Protein AF-0000000076718608 (afdb_homodimer)

Nearest PDB structures (foldseek):
  7dg2-assembly1_A  TM=7.653E-01  e=2.234E-13  Xenopus laevis
  5wy5-assembly1_A  TM=7.476E-01  e=3.267E-11  Homo sapiens
  3o6b-assembly2_D  TM=7.353E-01  e=5.826E-02  Saccharomyces cerevisiae
  7jpq-assembly1_B  TM=7.542E-01  e=7.046E-01  Homo sapiens
  5v8f-assembly1_B  TM=7.126E-01  e=2.593E+00  Saccharomyces cerevisiae S288C

Radius of gyration: 26.34 Å; Cα contacts (8 Å, |Δi|>4): 663; chains: 2; bounding box: 63×88×75 Å

Solvent-accessible surface area (backbone atoms only — not comparable to full-atom values): 29246 Å² total; per-residue (Å²): 135,82,84,76,74,73,72,76,72,65,50,74,63,49,62,73,38,41,64,66,44,70,41,83,46,67,56,53,28,50,52,50,53,51,39,61,72,63,46,52,41,41,46,65,55,53,52,51,49,49,52,54,43,44,59,70,69,58,83,54,53,72,67,54,49,54,50,63,76,64,60,51,71,67,55,50,50,52,50,48,55,36,43,47,52,45,50,35,67,56,32,49,79,54,33,31,38,65,46,79,42,69,36,83,88,44,81,83,43,43,28,32,27,68,32,71,67,58,85,65,96,40,85,58,72,72,48,80,90,63,49,73,60,52,48,51,45,50,50,52,50,49,51,49,15,60,71,29,54,74,23,39,37,44,48,68,57,56,38,50,52,27,58,66,37,93,67,62,36,54,52,68,57,42,50,52,48,49,52,48,34,35,74,70,38,41,31,36,70,40,93,86,67,52,30,35,29,68,18,64,50,32,48,64,60,37,40,70,56,49,50,72,73,40,96,50,52,51,18,74,79,84,65,43,63,44,49,38,54,74,60,37,43,72,39,84,88,79,68,45,36,31,44,52,61,56,52,50,48,38,64,71,64,64,49,73,73,77,80,125,136,81,84,76,74,72,72,75,73,64,50,73,62,50,61,72,38,42,64,67,45,71,42,83,45,66,56,54,27,49,51,50,52,52,39,62,73,62,45,52,42,40,46,65,55,53,53,51,49,49,51,53,42,46,58,70,69,55,82,56,53,71,67,54,50,55,48,63,75,65,59,52,70,68,54,50,49,52,51,47,56,36,43,47,53,45,50,34,67,58,33,49,78,52,34,31,37,65,45,79,41,69,36,82,90,44,82,83,43,44,27,33,29,69,33,73,66,59,86,64,94,40,85,57,72,72,47,81,88,63,49,72,60,53,49,51,47,49,49,50,51,49,51,49,15,58,70,29,52,74,24,40,37,44,48,68,56,56,39,50,52,27,59,68,37,94,67,63,37,53,52,69,56,42,50,52,48,51,53,48,34,36,76,70,38,41,30,36,70,40,93,85,68,52,30,34,29,67,17,65,50,30,49,63,60,37,40,70,57,49,51,73,74,39,95,50,52,50,18,75,80,83,64,44,63,44,51,37,55,73,60,38,44,72,38,85,88,79,68,45,35,32,44,50,62,55,53,50,47,38,63,72,63,64,49,72,72,78,80,125

InterPro domains:
  IPR002219 Protein kinase C-like, phorbol ester/diacylglycerol-binding domain [PS50081] (200-254)
  IPR011513 Non-structural maintenance of chromosomes element 1 [PTHR20973] (23-253)
  IPR036388 Winged helix-like DNA-binding domain superfamily [G3DSA:1.10.10.10] (122-216)
  IPR046349 C1-like domain superfamily [SSF57889] (212-249)

Foldseek 3Di:
DDPPPVPPPQPPLCVLCVCVLQADDDLLVVLVVVQVVVQKDWLVVSLVSSLVSVVVVPSDDPVSSVVSVVDDPVNSVVSSVSSQVNSQVPVVVVQKHWDKFDDLLDPPIIMIGIAGNDDDPDLCVVVPDDDPLRVVLVVVLQQVLQPDQASKAFLVVSLVSQCVDPPHDHSVVSVVSVVVCVVVQQWDADPVRGIIHGGRSNCVHCFVVSVVPGVFAAAPQPRTTDRNNVQWDADPVVGHIHHPNSVVVCVVVVPPDPPD/DDPPPVPPPQPPLCVLCVCVLQADDDLLVVLVVVQVVVQKDWLVVSLVSSLVSVVVVPSDDPVSSVVSVVDDPVNSVVSSVSSQVNNQVPVVVVQKHWDKFDDLLDPPIIMIGIAGNDDDPDLCVVPPDDDPLRVVLVVVQQQVLQPDQASKAFLVVSLVSQCVDPPHDHSVVSVVSVVVCVVVQQWDADPVRGIIHGGRSNCVHCFVVSVVPGVFAAAPQPRTTDRNNVQWDADPVVGHIHHPNSVVVCVVVVPPDPPD

Sequence (520 aa):
MGSFYALQVSSSVMVTLKAILNNYDDIHRRLVQYTMKKGYITTEEFLEKFVVFTERCGYLDEHQVQNLHRINEKEKRDIFVNLMRVLNGQLDHIGLRIVEVFDEHQEGVAYVTLITTCPSNDIFEKMSGLSNAEVALFNVWLDMMCTSADGQILLIDALEAAVELPHKISQKRAQELIDQLIAEQWLSMAQDGEALHLSVHALAQMQADLMSRFPLKTCVHCKNCIVIIDHALHCDACDAYLHRHCAQRIIEHDIPPLAFMGSFYALQVSSSVMVTLKAILNNYDDIHRRLVQYTMKKGYITTEEFLEKFVVFTERCGYLDEHQVQNLHRINEKEKRDIFVNLMRVLNGQLDHIGLRIVEVFDEHQEGVAYVTLITTCPSNDIFEKMSGLSNAEVALFNVWLDMMCTSADGQILLIDALEAAVELPHKISQKRAQELIDQLIAEQWLSMAQDGEALHLSVHALAQMQADLMSRFPLKTCVHCKNCIVIIDHALHCDACDAYLHRHCAQRIIEHDIPPLAF

Secondary structure (DSSP, 8-state):
-----------HHHHHTHHHHHS--HHHHHHHHHHHHHSEEEHHHHHHHHHHHHHHHT-S-HHHHHHHTT--HHHHHHHHHHHHHHHHHHHGGGTEEEEEEE-SSSTT-EEEEEEE-S--SSGGGGSTT--HHHHHHHHHHHHHHHHSSSSEEEHHHHHHHHHHSSS---HHHHHHHHHHHHHTTSEEE-TTSSEEEE-HHHHHHTHHHHHHHS--EEBTTT--EES-GGGSEE-TTT--EE-HHHHHHHHHTT------/-----------HHHHHTHHHHHS--HHHHHHHHHHHHHSEEEHHHHHHHHHHHHHHHT-S-HHHHHHHTT--HHHHHHHHHHHHHHHHHHHGGGTEEEEEEE-SSSTT-EEEEEEE-S--SSGGGGSTT--HHHHHHHHHHHHHHHHSSSSEEEHHHHHHHHHHSSS---HHHHHHHHHHHHHTTSEEE-TTSSEEEE-HHHHHHTHHHHHHHS--EEBTTT--EES-GGGSEE-TTT--EE-HHHHHHHHHTT------

Organism: Ascaris lumbricoides (NCBI:txid6252)

Structure (mmCIF, N/CA/C/O backbone):
data_AF-0000000076718608-model_v1
#
loop_
_entity.id
_entity.type
_entity.pdbx_description
1 polymer 'Phorbol-ester/DAG-type domain-containing protein'
#
loop_
_atom_site.group_PDB
_atom_site.id
_atom_site.type_symbol
_atom_site.label_atom_id
_atom_site.label_alt_id
_atom_site.label_comp_id
_atom_site.label_asym_id
_atom_site.label_entity_id
_atom_site.label_seq_id
_atom_site.pdbx_PDB_ins_code
_atom_site.Cartn_x
_atom_site.Cartn_y
_atom_site.Cartn_z
_atom_site.occupancy
_atom_site.B_iso_or_equiv
_atom_site.auth_seq_id
_atom_site.auth_comp_id
_atom_site.auth_asym_id
_atom_site.auth_atom_id
_atom_site.pdbx_PDB_model_num
ATOM 1 N N . MET A 1 1 ? 25.828 -49.281 10.094 1 28.45 1 MET A N 1
ATOM 2 C CA . MET A 1 1 ? 25.953 -48.281 9.047 1 28.45 1 MET A CA 1
ATOM 3 C C . MET A 1 1 ? 25.469 -46.938 9.531 1 28.45 1 MET A C 1
ATOM 5 O O . MET A 1 1 ? 24.312 -46.812 9.961 1 28.45 1 MET A O 1
ATOM 9 N N . GLY A 1 2 ? 26.312 -46.031 10.094 1 31.5 2 GLY A N 1
ATOM 10 C CA . GLY A 1 2 ? 26.188 -44.75 10.781 1 31.5 2 GLY A CA 1
ATOM 11 C C . GLY A 1 2 ? 25.531 -43.688 9.93 1 31.5 2 GLY A C 1
ATOM 12 O O . GLY A 1 2 ? 25.844 -43.562 8.742 1 31.5 2 GLY A O 1
ATOM 13 N N . SER A 1 3 ? 24.281 -43.281 10.117 1 31.78 3 SER A N 1
ATOM 14 C CA . SER A 1 3 ? 23.5 -42.219 9.492 1 31.78 3 SER A CA 1
ATOM 15 C C . SER A 1 3 ? 24.312 -40.906 9.422 1 31.78 3 SER A C 1
ATOM 17 O O . SER A 1 3 ? 24.672 -40.344 10.453 1 31.78 3 SER A O 1
ATOM 19 N N . PHE A 1 4 ? 25.281 -40.688 8.477 1 30.16 4 PHE A N 1
ATOM 20 C CA . PHE A 1 4 ? 25.953 -39.406 8.156 1 30.16 4 PHE A CA 1
ATOM 21 C C . PHE A 1 4 ? 24.938 -38.281 8.023 1 30.16 4 PHE A C 1
ATOM 23 O O . PHE A 1 4 ? 24.219 -38.219 7.023 1 30.16 4 PHE A O 1
ATOM 30 N N . TYR A 1 5 ? 24.359 -37.781 9.039 1 32.94 5 TYR A N 1
ATOM 31 C CA . TYR A 1 5 ? 23.719 -36.469 8.953 1 32.94 5 TYR A CA 1
ATOM 32 C C . TYR A 1 5 ? 24.578 -35.5 8.188 1 32.94 5 TYR A C 1
ATOM 34 O O . TYR A 1 5 ? 25.703 -35.188 8.617 1 32.94 5 TYR A O 1
ATOM 42 N N . ALA A 1 6 ? 24.656 -35.562 6.914 1 32.12 6 ALA A N 1
ATOM 43 C CA . ALA A 1 6 ? 25.25 -34.469 6.129 1 32.12 6 ALA A CA 1
ATOM 44 C C . ALA A 1 6 ? 25.016 -33.125 6.797 1 32.12 6 ALA A C 1
ATOM 46 O O . ALA A 1 6 ? 23.875 -32.688 6.961 1 32.12 6 ALA A O 1
ATOM 47 N N . LEU A 1 7 ? 25.766 -32.688 7.695 1 35.84 7 LEU A N 1
ATOM 48 C CA . LEU A 1 7 ? 25.875 -31.328 8.195 1 35.84 7 LEU A CA 1
ATOM 49 C C . LEU A 1 7 ? 25.75 -30.312 7.051 1 35.84 7 LEU A C 1
ATOM 51 O O . LEU A 1 7 ? 26.578 -30.312 6.137 1 35.84 7 LEU A O 1
ATOM 55 N N . GLN A 1 8 ? 24.578 -30.078 6.527 1 40.5 8 GLN A N 1
ATOM 56 C CA . GLN A 1 8 ? 24.391 -28.984 5.57 1 40.5 8 GLN A CA 1
ATOM 57 C C . GLN A 1 8 ? 25.297 -27.812 5.887 1 40.5 8 GLN A C 1
ATOM 59 O O . GLN A 1 8 ? 25.141 -27.156 6.922 1 40.5 8 GLN A O 1
ATOM 64 N N . VAL A 1 9 ? 26.469 -27.891 5.656 1 44.28 9 VAL A N 1
ATOM 65 C CA . VAL A 1 9 ? 27.422 -26.781 5.707 1 44.28 9 VAL A CA 1
ATOM 66 C C . VAL A 1 9 ? 26.766 -25.5 5.199 1 44.28 9 VAL A C 1
ATOM 68 O O . VAL A 1 9 ? 26.422 -25.406 4.02 1 44.28 9 VAL A O 1
ATOM 71 N N . SER A 1 10 ? 26.047 -24.812 6.074 1 57 10 SER A N 1
ATOM 72 C CA . SER A 1 10 ? 25.547 -23.484 5.734 1 57 10 SER A CA 1
ATOM 73 C C . SER A 1 10 ? 26.625 -22.641 5.059 1 57 10 SER A C 1
ATOM 75 O O . SER A 1 10 ? 27.766 -22.594 5.523 1 57 10 SER A O 1
ATOM 77 N N . SER A 1 11 ? 26.453 -22.359 3.803 1 67.06 11 SER A N 1
ATOM 78 C CA . SER A 1 11 ? 27.359 -21.5 3.043 1 67.06 11 SER A CA 1
ATOM 79 C C . SER A 1 11 ? 27.781 -20.281 3.869 1 67.06 11 SER A C 1
ATOM 81 O O . SER A 1 11 ? 27.125 -19.938 4.855 1 67.06 11 SER A O 1
ATOM 83 N N . SER A 1 12 ? 29.016 -19.969 3.785 1 78.5 12 SER A N 1
ATOM 84 C CA . SER A 1 12 ? 29.609 -18.812 4.449 1 78.5 12 SER A CA 1
ATOM 85 C C . SER A 1 12 ? 28.656 -17.625 4.477 1 78.5 12 SER A C 1
ATOM 87 O O . SER A 1 12 ? 28.547 -16.922 5.484 1 78.5 12 SER A O 1
ATOM 89 N N . VAL A 1 13 ? 27.828 -17.625 3.512 1 83.81 13 VAL A N 1
ATOM 90 C CA . VAL A 1 13 ? 26.906 -16.5 3.422 1 83.81 13 VAL A CA 1
ATOM 91 C C . VAL A 1 13 ? 25.766 -16.688 4.414 1 83.81 13 VAL A C 1
ATOM 93 O O . VAL A 1 13 ? 25.344 -15.75 5.086 1 83.81 13 VAL A O 1
ATOM 96 N N . MET A 1 14 ? 25.375 -17.922 4.629 1 84.81 14 MET A N 1
ATOM 97 C CA . MET A 1 14 ? 24.266 -18.203 5.531 1 84.81 14 MET A CA 1
ATOM 98 C C . MET A 1 14 ? 24.656 -17.938 6.977 1 84.81 14 MET A C 1
ATOM 100 O O . MET A 1 14 ? 23.844 -17.453 7.766 1 84.81 14 MET A O 1
ATOM 104 N N . VAL A 1 15 ? 25.844 -18.234 7.211 1 84.06 15 VAL A N 1
ATOM 105 C CA . VAL A 1 15 ? 26.328 -17.969 8.562 1 84.06 15 VAL A CA 1
ATOM 106 C C . VAL A 1 15 ? 26.406 -16.469 8.812 1 84.06 15 VAL A C 1
ATOM 108 O O . VAL A 1 15 ? 26 -15.992 9.875 1 84.06 15 VAL A O 1
ATOM 111 N N . THR A 1 16 ? 26.844 -15.773 7.809 1 84.81 16 THR A N 1
ATOM 112 C CA . THR A 1 16 ? 26.969 -14.32 7.898 1 84.81 16 THR A CA 1
ATOM 113 C C . THR A 1 16 ? 25.609 -13.672 8.078 1 84.81 16 THR A C 1
ATOM 115 O O . THR A 1 16 ? 25.469 -12.695 8.82 1 84.81 16 THR A O 1
ATOM 118 N N . LEU A 1 17 ? 24.609 -14.328 7.484 1 89 17 LEU A N 1
ATOM 119 C CA . LEU A 1 17 ? 23.281 -13.719 7.457 1 89 17 LEU A CA 1
ATOM 120 C C . LEU A 1 17 ? 22.391 -14.289 8.562 1 89 17 LEU A C 1
ATOM 122 O O . LEU A 1 17 ? 21.203 -13.984 8.625 1 89 17 LEU A O 1
ATOM 126 N N . LYS A 1 18 ? 22.938 -15.047 9.398 1 87.62 18 LYS A N 1
ATOM 127 C CA . LYS A 1 18 ? 22.156 -15.789 10.383 1 87.62 18 LYS A CA 1
ATOM 128 C C . LYS A 1 18 ? 21.281 -14.859 11.211 1 87.62 18 LYS A C 1
ATOM 130 O O . LYS A 1 18 ? 20.094 -15.117 11.406 1 87.62 18 LYS A O 1
ATOM 135 N N . ALA A 1 19 ? 21.828 -13.766 11.672 1 85.06 19 ALA A N 1
ATOM 136 C CA . ALA A 1 19 ? 21.078 -12.836 12.508 1 85.06 19 ALA A CA 1
ATOM 137 C C . ALA A 1 19 ? 19.938 -12.195 11.719 1 85.06 19 ALA A C 1
ATOM 139 O O . ALA A 1 19 ? 18.812 -12.07 12.227 1 85.06 19 ALA A O 1
ATOM 140 N N . ILE A 1 20 ? 20.203 -11.844 10.508 1 87.06 20 ILE A N 1
ATOM 141 C CA . ILE A 1 20 ? 19.219 -11.172 9.656 1 87.06 20 ILE A CA 1
ATOM 142 C C . ILE A 1 20 ? 18.125 -12.156 9.258 1 87.06 20 ILE A C 1
ATOM 144 O O . ILE A 1 20 ? 16.953 -11.773 9.141 1 87.06 20 ILE A O 1
ATOM 148 N N . LEU A 1 21 ? 18.484 -13.375 9.164 1 89.31 21 LEU A N 1
ATOM 149 C CA . LEU A 1 21 ? 17.562 -14.375 8.664 1 89.31 21 LEU A CA 1
ATOM 150 C C . LEU A 1 21 ? 16.719 -14.953 9.797 1 89.31 21 LEU A C 1
ATOM 152 O O . LEU A 1 21 ? 15.719 -15.641 9.547 1 89.31 21 LEU A O 1
ATOM 156 N N . ASN A 1 22 ? 17.047 -14.562 11.047 1 88.62 22 ASN A N 1
ATOM 157 C CA . ASN A 1 22 ? 16.312 -15.156 12.156 1 88.62 22 ASN A CA 1
ATOM 158 C C . ASN A 1 22 ? 15.602 -14.094 12.992 1 88.62 22 ASN A C 1
ATOM 160 O O . ASN A 1 22 ? 14.766 -14.422 13.836 1 88.62 22 ASN A O 1
ATOM 164 N N . ASN A 1 23 ? 15.984 -12.891 12.719 1 89.62 23 ASN A N 1
ATOM 165 C CA . ASN A 1 23 ? 15.383 -11.836 13.539 1 89.62 23 ASN A CA 1
ATOM 166 C C . ASN A 1 23 ? 14.773 -10.742 12.672 1 89.62 23 ASN A C 1
ATOM 168 O O . ASN A 1 23 ? 15.391 -10.289 11.703 1 89.62 23 ASN A O 1
ATOM 172 N N . TYR A 1 24 ? 13.625 -10.391 13.078 1 90.44 24 TYR A N 1
ATOM 173 C CA . TYR A 1 24 ? 12.922 -9.336 12.367 1 90.44 24 TYR A CA 1
ATOM 174 C C . TYR A 1 24 ? 13.469 -7.965 12.734 1 90.44 24 TYR A C 1
ATOM 176 O O . TYR A 1 24 ? 13.484 -7.594 13.906 1 90.44 24 TYR A O 1
ATOM 184 N N . ASP A 1 25 ? 13.93 -7.285 11.742 1 89.25 25 ASP A N 1
ATOM 185 C CA . ASP A 1 25 ? 14.508 -5.973 12.008 1 89.25 25 ASP A CA 1
ATOM 186 C C . ASP A 1 25 ? 14.195 -4.996 10.875 1 89.25 25 ASP A C 1
ATOM 188 O O . ASP A 1 25 ? 13.219 -5.184 10.141 1 89.25 25 ASP A O 1
ATOM 192 N N . ASP A 1 26 ? 15.102 -4.004 10.719 1 87 26 ASP A N 1
ATOM 193 C CA . ASP A 1 26 ? 14.82 -2.902 9.805 1 87 26 ASP A CA 1
ATOM 194 C C . ASP A 1 26 ? 14.82 -3.381 8.352 1 87 26 ASP A C 1
ATOM 196 O O . ASP A 1 26 ? 14.023 -2.916 7.539 1 87 26 ASP A O 1
ATOM 200 N N . ILE A 1 27 ? 15.688 -4.281 8.078 1 89.5 27 ILE A N 1
ATOM 201 C CA . ILE A 1 27 ? 15.766 -4.809 6.723 1 89.5 27 ILE A CA 1
ATOM 202 C C . ILE A 1 27 ? 14.438 -5.461 6.34 1 89.5 27 ILE A C 1
ATOM 204 O O . ILE A 1 27 ? 13.914 -5.223 5.25 1 89.5 27 ILE A O 1
ATOM 208 N N . HIS A 1 28 ? 13.883 -6.195 7.258 1 92.69 28 HIS A N 1
ATOM 209 C CA . HIS A 1 28 ? 12.609 -6.875 7.039 1 92.69 28 HIS A CA 1
ATOM 210 C C . HIS A 1 28 ? 11.469 -5.875 6.879 1 92.69 28 HIS A C 1
ATOM 212 O O . HIS A 1 28 ? 10.648 -6.008 5.969 1 92.69 28 HIS A O 1
ATOM 218 N N . ARG A 1 29 ? 11.547 -4.918 7.715 1 90.25 29 ARG A N 1
ATOM 219 C CA . ARG A 1 29 ? 10.523 -3.877 7.641 1 90.25 29 ARG A CA 1
ATOM 220 C C . ARG A 1 29 ? 10.547 -3.186 6.281 1 90.25 29 ARG A C 1
ATOM 222 O O . ARG A 1 29 ? 9.492 -2.961 5.676 1 90.25 29 ARG A O 1
ATOM 229 N N . ARG A 1 30 ? 11.688 -2.877 5.812 1 88.81 30 ARG A N 1
ATOM 230 C CA . ARG A 1 30 ? 11.844 -2.201 4.527 1 88.81 30 ARG A CA 1
ATOM 231 C C . ARG A 1 30 ? 11.383 -3.096 3.381 1 88.81 30 ARG A C 1
ATOM 233 O O . ARG A 1 30 ? 10.773 -2.619 2.422 1 88.81 30 ARG A O 1
ATOM 240 N N . LEU A 1 31 ? 11.68 -4.312 3.482 1 91.56 31 LEU A N 1
ATOM 241 C CA . LEU A 1 31 ? 11.25 -5.258 2.457 1 91.56 31 LEU A CA 1
ATOM 242 C C . LEU A 1 31 ? 9.727 -5.324 2.379 1 91.56 31 LEU A C 1
ATOM 244 O O . LEU A 1 31 ? 9.156 -5.293 1.287 1 91.56 31 LEU A O 1
ATOM 248 N N . VAL A 1 32 ? 9.148 -5.367 3.506 1 92.19 32 VAL A N 1
ATOM 249 C CA . VAL A 1 32 ? 7.691 -5.422 3.564 1 92.19 32 VAL A CA 1
ATOM 250 C C . VAL A 1 32 ? 7.102 -4.137 2.988 1 92.19 32 VAL A C 1
ATOM 252 O O . VAL A 1 32 ? 6.211 -4.184 2.137 1 92.19 32 VAL A O 1
ATOM 255 N N . GLN A 1 33 ? 7.602 -3.088 3.426 1 87.31 33 GLN A N 1
ATOM 256 C CA . GLN A 1 33 ? 7.082 -1.798 2.988 1 87.31 33 GLN A CA 1
ATOM 257 C C . GLN A 1 33 ? 7.281 -1.604 1.487 1 87.31 33 GLN A C 1
ATOM 259 O O . GLN A 1 33 ? 6.406 -1.064 0.804 1 87.31 33 GLN A O 1
ATOM 264 N N . TYR A 1 34 ? 8.406 -2.023 1.018 1 88.69 34 TYR A N 1
ATOM 265 C CA . TYR A 1 34 ? 8.664 -1.947 -0.415 1 88.69 34 TYR A CA 1
ATOM 266 C C . TYR A 1 34 ? 7.664 -2.785 -1.199 1 88.69 34 TYR A C 1
ATOM 268 O O . TYR A 1 34 ? 7.105 -2.322 -2.195 1 88.69 34 TYR A O 1
ATOM 276 N N . THR A 1 35 ? 7.43 -3.975 -0.772 1 91.31 35 THR A N 1
ATOM 277 C CA . THR A 1 35 ? 6.504 -4.883 -1.441 1 91.31 35 THR A CA 1
ATOM 278 C C . THR A 1 35 ? 5.078 -4.34 -1.389 1 91.31 35 THR A C 1
ATOM 280 O O . THR A 1 35 ? 4.344 -4.418 -2.373 1 91.31 35 THR A O 1
ATOM 283 N N . MET A 1 36 ? 4.75 -3.789 -0.286 1 87.5 36 MET A N 1
ATOM 284 C CA . MET A 1 36 ? 3.428 -3.189 -0.128 1 87.5 36 MET A CA 1
ATOM 285 C C . MET A 1 36 ? 3.217 -2.066 -1.137 1 87.5 36 MET A C 1
ATOM 287 O O . MET A 1 36 ? 2.146 -1.959 -1.739 1 87.5 36 MET A O 1
ATOM 291 N N . LYS A 1 37 ? 4.172 -1.302 -1.259 1 84 37 LYS A N 1
ATOM 292 C CA . LYS A 1 37 ? 4.094 -0.156 -2.162 1 84 37 LYS A CA 1
ATOM 293 C C . LYS A 1 37 ? 3.955 -0.608 -3.613 1 84 37 LYS A C 1
ATOM 295 O O . LYS A 1 37 ? 3.168 -0.041 -4.375 1 84 37 LYS A O 1
ATOM 300 N N . LYS A 1 38 ? 4.652 -1.611 -3.998 1 86.5 38 LYS A N 1
ATOM 301 C CA . LYS A 1 38 ? 4.684 -2.082 -5.379 1 86.5 38 LYS A CA 1
ATOM 302 C C . LYS A 1 38 ? 3.49 -2.988 -5.676 1 86.5 38 LYS A C 1
ATOM 304 O O . LYS A 1 38 ? 3.068 -3.111 -6.828 1 86.5 38 LYS A O 1
ATOM 309 N N . GLY A 1 39 ? 2.92 -3.594 -4.66 1 87.44 39 GLY A N 1
ATOM 310 C CA . GLY A 1 39 ? 1.854 -4.57 -4.832 1 87.44 39 GLY A CA 1
ATOM 311 C C . GLY A 1 39 ? 2.365 -5.984 -5.012 1 87.44 39 GLY A C 1
ATOM 312 O O . GLY A 1 39 ? 1.993 -6.887 -4.254 1 87.44 39 GLY A O 1
ATOM 313 N N . TYR A 1 40 ? 3.17 -6.137 -5.996 1 93.19 40 TYR A N 1
ATOM 314 C CA . TYR A 1 40 ? 3.904 -7.379 -6.203 1 93.19 40 TYR A CA 1
ATOM 315 C C . TYR A 1 40 ? 5.184 -7.129 -6.996 1 93.19 40 TYR A C 1
ATOM 317 O O . TYR A 1 40 ? 5.238 -6.219 -7.824 1 93.19 40 TYR A O 1
ATOM 325 N N . ILE A 1 41 ? 6.176 -7.922 -6.699 1 94.06 41 ILE A N 1
ATOM 326 C CA . ILE A 1 41 ? 7.473 -7.824 -7.359 1 94.06 41 ILE A CA 1
ATOM 327 C C . ILE A 1 41 ? 8.008 -9.219 -7.664 1 94.06 41 ILE A C 1
ATOM 329 O O . ILE A 1 41 ? 7.59 -10.203 -7.035 1 94.06 41 ILE A O 1
ATOM 333 N N . THR A 1 42 ? 8.883 -9.266 -8.617 1 95.56 42 THR A N 1
ATOM 334 C CA . THR A 1 42 ? 9.477 -10.57 -8.883 1 95.56 42 THR A CA 1
ATOM 335 C C . THR A 1 42 ? 10.297 -11.047 -7.684 1 95.56 42 THR A C 1
ATOM 337 O O . THR A 1 42 ? 10.812 -10.227 -6.922 1 95.56 42 THR A O 1
ATOM 340 N N . THR A 1 43 ? 10.414 -12.312 -7.547 1 94.94 43 THR A N 1
ATOM 341 C CA . THR A 1 43 ? 11.242 -12.875 -6.484 1 94.94 43 THR A CA 1
ATOM 342 C C . THR A 1 43 ? 12.688 -12.391 -6.613 1 94.94 43 THR A C 1
ATOM 344 O O . THR A 1 43 ? 13.336 -12.102 -5.605 1 94.94 43 THR A O 1
ATOM 347 N N . GLU A 1 44 ? 13.125 -12.25 -7.801 1 94 44 GLU A N 1
ATOM 348 C CA . GLU A 1 44 ? 14.461 -11.727 -8.055 1 94 44 GLU A CA 1
ATOM 349 C C . GLU A 1 44 ? 14.609 -10.297 -7.535 1 94 44 GLU A C 1
ATOM 351 O O . GLU A 1 44 ? 15.594 -9.977 -6.867 1 94 44 GLU A O 1
ATOM 356 N N . GLU A 1 45 ? 13.633 -9.523 -7.883 1 94 45 GLU A N 1
ATOM 357 C CA . GLU A 1 45 ? 13.656 -8.141 -7.402 1 94 45 GLU A CA 1
ATOM 358 C C . GLU A 1 45 ? 13.609 -8.094 -5.875 1 94 45 GLU A C 1
ATOM 360 O O . GLU A 1 45 ? 14.305 -7.281 -5.254 1 94 45 GLU A O 1
ATOM 365 N N . PHE A 1 46 ? 12.875 -8.898 -5.281 1 95.94 46 PHE A N 1
ATOM 366 C CA . PHE A 1 46 ? 12.766 -8.984 -3.832 1 95.94 46 PHE A CA 1
ATOM 367 C C . PHE A 1 46 ? 14.125 -9.266 -3.201 1 95.94 46 PHE A C 1
ATOM 369 O O . PHE A 1 46 ? 14.531 -8.594 -2.254 1 95.94 46 PHE A O 1
ATOM 376 N N . LEU A 1 47 ? 14.859 -10.203 -3.734 1 95.06 47 LEU A N 1
ATOM 377 C CA . LEU A 1 47 ? 16.172 -10.578 -3.217 1 95.06 47 LEU A CA 1
ATOM 378 C C . LEU A 1 47 ? 17.188 -9.477 -3.477 1 95.06 47 LEU A C 1
ATOM 380 O O . LEU A 1 47 ? 18.078 -9.234 -2.648 1 95.06 47 LEU A O 1
ATOM 384 N N . GLU A 1 48 ? 17.047 -8.875 -4.613 1 93.06 48 GLU A N 1
ATOM 385 C CA . GLU A 1 48 ? 17.922 -7.742 -4.906 1 93.06 48 GLU A CA 1
ATOM 386 C C . GLU A 1 48 ? 17.734 -6.629 -3.879 1 93.06 48 GLU A C 1
ATOM 388 O O . GLU A 1 48 ? 18.719 -6.035 -3.418 1 93.06 48 GLU A O 1
ATOM 393 N N . LYS A 1 49 ? 16.469 -6.336 -3.572 1 91.81 49 LYS A N 1
ATOM 394 C CA . LYS A 1 49 ? 16.203 -5.301 -2.58 1 91.81 49 LYS A CA 1
ATOM 395 C C . LYS A 1 49 ? 16.719 -5.707 -1.204 1 91.81 49 LYS A C 1
ATOM 397 O O . LYS A 1 49 ? 17.219 -4.867 -0.448 1 91.81 49 LYS A O 1
ATOM 402 N N . PHE A 1 50 ? 16.625 -7.008 -0.891 1 93.69 50 PHE A N 1
ATOM 403 C CA . PHE A 1 50 ? 17.203 -7.508 0.353 1 93.69 50 PHE A CA 1
ATOM 404 C C . PHE A 1 50 ? 18.688 -7.188 0.435 1 93.69 50 PHE A C 1
ATOM 406 O O . PHE A 1 50 ? 19.172 -6.688 1.455 1 93.69 50 PHE A O 1
ATOM 413 N N . VAL A 1 51 ? 19.391 -7.422 -0.61 1 91.06 51 VAL A N 1
ATOM 414 C CA . VAL A 1 51 ? 20.828 -7.176 -0.658 1 91.06 51 VAL A CA 1
ATOM 415 C C . VAL A 1 51 ? 21.109 -5.684 -0.498 1 91.06 51 VAL A C 1
ATOM 417 O O . VAL A 1 51 ? 21.953 -5.285 0.305 1 91.06 51 VAL A O 1
ATOM 420 N N . VAL A 1 52 ? 20.391 -4.883 -1.213 1 87.88 52 VAL A N 1
ATOM 421 C CA . VAL A 1 52 ? 20.562 -3.438 -1.184 1 87.88 52 VAL A CA 1
ATOM 422 C C . VAL A 1 52 ? 20.297 -2.912 0.225 1 87.88 52 VAL A C 1
ATOM 424 O O . VAL A 1 52 ? 21.078 -2.113 0.754 1 87.88 52 VAL A O 1
ATOM 427 N N . PHE A 1 53 ? 19.25 -3.4 0.83 1 87.56 53 PHE A N 1
ATOM 428 C CA . PHE A 1 53 ? 18.891 -2.924 2.162 1 87.56 53 PHE A CA 1
ATOM 429 C C . PHE A 1 53 ? 19.906 -3.387 3.193 1 87.56 53 PHE A C 1
ATOM 431 O O . PHE A 1 53 ? 20.234 -2.654 4.133 1 87.56 53 PHE A O 1
ATOM 438 N N . THR A 1 54 ? 20.344 -4.59 3.049 1 88.56 54 THR A N 1
ATOM 439 C CA . THR A 1 54 ? 21.359 -5.121 3.949 1 88.56 54 THR A CA 1
ATOM 440 C C . THR A 1 54 ? 22.641 -4.301 3.855 1 88.56 54 THR A C 1
ATOM 442 O O . THR A 1 54 ? 23.281 -4 4.875 1 88.56 54 THR A O 1
ATOM 445 N N . GLU A 1 55 ? 22.984 -3.963 2.697 1 85.62 55 GLU A N 1
ATOM 446 C CA . GLU A 1 55 ? 24.172 -3.143 2.477 1 85.62 55 GLU A CA 1
ATOM 447 C C . GLU A 1 55 ? 24.016 -1.769 3.123 1 85.62 55 GLU A C 1
ATOM 449 O O . GLU A 1 55 ? 24.953 -1.269 3.752 1 85.62 55 GLU A O 1
ATOM 454 N N . ARG A 1 56 ? 22.969 -1.241 3.006 1 80.56 56 ARG A N 1
ATOM 455 C CA . ARG A 1 56 ? 22.719 0.115 3.488 1 80.56 56 ARG A CA 1
ATOM 456 C C . ARG A 1 56 ? 22.672 0.154 5.012 1 80.56 56 ARG A C 1
ATOM 458 O O . ARG A 1 56 ? 23.016 1.169 5.621 1 80.56 56 ARG A O 1
ATOM 465 N N . CYS A 1 57 ? 22.219 -0.931 5.578 1 79.75 57 CYS A N 1
ATOM 466 C CA . CYS A 1 57 ? 22.125 -0.977 7.031 1 79.75 57 CYS A CA 1
ATOM 467 C C . CYS A 1 57 ? 23.5 -1.05 7.676 1 79.75 57 CYS A C 1
ATOM 469 O O . CYS A 1 57 ? 23.656 -0.698 8.844 1 79.75 57 CYS A O 1
ATOM 471 N N . GLY A 1 58 ? 24.469 -1.519 6.992 1 78.06 58 GLY A N 1
ATOM 472 C CA . GLY A 1 58 ? 25.859 -1.464 7.453 1 78.06 58 GLY A CA 1
ATOM 473 C C . GLY A 1 58 ? 26.203 -2.584 8.414 1 78.06 58 GLY A C 1
ATOM 474 O O . GLY A 1 58 ? 27.172 -2.473 9.18 1 78.06 58 GLY A O 1
ATOM 475 N N . TYR A 1 59 ? 25.438 -3.578 8.445 1 77.81 59 TYR A N 1
ATOM 476 C CA . TYR A 1 59 ? 25.688 -4.68 9.359 1 77.81 59 TYR A CA 1
ATOM 477 C C . TYR A 1 59 ? 26.812 -5.574 8.836 1 77.81 59 TYR A C 1
ATOM 479 O O . TYR A 1 59 ? 27.391 -6.352 9.594 1 77.81 59 TYR A O 1
ATOM 487 N N . LEU A 1 60 ? 27.109 -5.469 7.535 1 85.56 60 LEU A N 1
ATOM 488 C CA . LEU A 1 60 ? 28.078 -6.359 6.902 1 85.56 60 LEU A CA 1
ATOM 489 C C . LEU A 1 60 ? 29.312 -5.59 6.473 1 85.56 60 LEU A C 1
ATOM 491 O O . LEU A 1 60 ? 29.234 -4.418 6.094 1 85.56 60 LEU A O 1
ATOM 495 N N . ASP A 1 61 ? 30.359 -6.254 6.605 1 87 61 ASP A N 1
ATOM 496 C CA . ASP A 1 61 ? 31.578 -5.641 6.094 1 87 61 ASP A CA 1
ATOM 497 C C . ASP A 1 61 ? 31.672 -5.773 4.574 1 87 61 ASP A C 1
ATOM 499 O O . ASP A 1 61 ? 30.812 -6.406 3.951 1 87 61 ASP A O 1
ATOM 503 N N . GLU A 1 62 ? 32.688 -5.188 4.039 1 86.88 62 GLU A N 1
ATOM 504 C CA . GLU A 1 62 ? 32.812 -5.102 2.59 1 86.88 62 GLU A CA 1
ATOM 505 C C . GLU A 1 62 ? 32.938 -6.484 1.961 1 86.88 62 GLU A C 1
ATOM 507 O O . GLU A 1 62 ? 32.344 -6.746 0.905 1 86.88 62 GLU A O 1
ATOM 512 N N . HIS A 1 63 ? 33.625 -7.324 2.566 1 88.62 63 HIS A N 1
ATOM 513 C CA . HIS A 1 63 ? 33.812 -8.672 2.049 1 88.62 63 HIS A CA 1
ATOM 514 C C . HIS A 1 63 ? 32.531 -9.469 2.082 1 88.62 63 HIS A C 1
ATOM 516 O O . HIS A 1 63 ? 32.188 -10.172 1.125 1 88.62 63 HIS A O 1
ATOM 522 N N . GLN A 1 64 ? 31.844 -9.25 3.107 1 87.31 64 GLN A N 1
ATOM 523 C CA . GLN A 1 64 ? 30.562 -9.93 3.262 1 87.31 64 GLN A CA 1
ATOM 524 C C . GLN A 1 64 ? 29.547 -9.445 2.23 1 87.31 64 GLN A C 1
ATOM 526 O O . GLN A 1 64 ? 28.781 -10.234 1.685 1 87.31 64 GLN A O 1
ATOM 531 N N . VAL A 1 65 ? 29.625 -8.188 1.985 1 86.5 65 VAL A N 1
ATOM 532 C CA . VAL A 1 65 ? 28.734 -7.594 0.99 1 86.5 65 VAL A CA 1
ATOM 533 C C . VAL A 1 65 ? 29.062 -8.148 -0.394 1 86.5 65 VAL A C 1
ATOM 535 O O . VAL A 1 65 ? 28.156 -8.492 -1.163 1 86.5 65 VAL A O 1
ATOM 538 N N . GLN A 1 66 ? 30.328 -8.281 -0.701 1 87.81 66 GLN A N 1
ATOM 539 C CA . GLN A 1 66 ? 30.75 -8.836 -1.982 1 87.81 66 GLN A CA 1
ATOM 540 C C . GLN A 1 66 ? 30.281 -10.281 -2.137 1 87.81 66 GLN A C 1
ATOM 542 O O . GLN A 1 66 ? 29.844 -10.688 -3.217 1 87.81 66 GLN A O 1
ATOM 547 N N . ASN A 1 67 ? 30.312 -10.992 -1.076 1 88.31 67 ASN A N 1
ATOM 548 C CA . ASN A 1 67 ? 29.859 -12.375 -1.088 1 88.31 67 ASN A CA 1
ATOM 549 C C . ASN A 1 67 ? 28.344 -12.461 -1.324 1 88.31 67 ASN A C 1
ATOM 551 O O . ASN A 1 67 ? 27.875 -13.391 -1.98 1 88.31 67 ASN A O 1
ATOM 555 N N . LEU A 1 68 ? 27.719 -11.516 -0.779 1 89 68 LEU A N 1
ATOM 556 C CA . LEU A 1 68 ? 26.266 -11.477 -0.928 1 89 68 LEU A CA 1
ATOM 557 C C . LEU A 1 68 ? 25.875 -11.234 -2.383 1 89 68 LEU A C 1
ATOM 559 O O . LEU A 1 68 ? 24.844 -11.742 -2.844 1 89 68 LEU A O 1
ATOM 563 N N . HIS A 1 69 ? 26.672 -10.594 -3.078 1 88.75 69 HIS A N 1
ATOM 564 C CA . HIS A 1 69 ? 26.406 -10.312 -4.48 1 88.75 69 HIS A CA 1
ATOM 565 C C . HIS A 1 69 ? 26.75 -11.508 -5.363 1 88.75 69 HIS A C 1
ATOM 567 O O . HIS A 1 69 ? 26.375 -11.539 -6.539 1 88.75 69 HIS A O 1
ATOM 573 N N . ARG A 1 70 ? 27.453 -12.516 -4.812 1 88.19 70 ARG A N 1
ATOM 574 C CA . ARG A 1 70 ? 27.922 -13.656 -5.594 1 88.19 70 ARG A CA 1
ATOM 575 C C . ARG A 1 70 ? 27.234 -14.945 -5.148 1 88.19 70 ARG A C 1
ATOM 577 O O . ARG A 1 70 ? 27.75 -16.047 -5.355 1 88.19 70 ARG A O 1
ATOM 584 N N . ILE A 1 71 ? 26.109 -14.758 -4.547 1 89.5 71 ILE A N 1
ATOM 585 C CA . ILE A 1 71 ? 25.438 -15.953 -4.035 1 89.5 71 ILE A CA 1
ATOM 586 C C . ILE A 1 71 ? 24.859 -16.766 -5.195 1 89.5 71 ILE A C 1
ATOM 588 O O . ILE A 1 71 ? 24.438 -16.203 -6.207 1 89.5 71 ILE A O 1
ATOM 592 N N . ASN A 1 72 ? 24.859 -18.141 -5.012 1 89.75 72 ASN A N 1
ATOM 593 C CA . ASN A 1 72 ? 24.328 -19.016 -6.051 1 89.75 72 ASN A CA 1
ATOM 594 C C . ASN A 1 72 ? 22.828 -19.25 -5.871 1 89.75 72 ASN A C 1
ATOM 596 O O . ASN A 1 72 ? 22.234 -18.766 -4.914 1 89.75 72 ASN A O 1
ATOM 600 N N . GLU A 1 73 ? 22.234 -20.031 -6.734 1 88.25 73 GLU A N 1
ATOM 601 C CA . GLU A 1 73 ? 20.781 -20.203 -6.777 1 88.25 73 GLU A CA 1
ATOM 602 C C . GLU A 1 73 ? 20.266 -20.922 -5.531 1 88.25 73 GLU A C 1
ATOM 604 O O . GLU A 1 73 ? 19.203 -20.594 -5.008 1 88.25 73 GLU A O 1
ATOM 609 N N . LYS A 1 74 ? 20.984 -21.844 -5.102 1 87.81 74 LYS A N 1
ATOM 610 C CA . LYS A 1 74 ? 20.594 -22.578 -3.902 1 87.81 74 LYS A CA 1
ATOM 611 C C . LYS A 1 74 ? 20.594 -21.672 -2.678 1 87.81 74 LYS A C 1
ATOM 613 O O . LYS A 1 74 ? 19.672 -21.703 -1.869 1 87.81 74 LYS A O 1
ATOM 618 N N . GLU A 1 75 ? 21.609 -20.891 -2.557 1 90.31 75 GLU A N 1
ATOM 619 C CA . GLU A 1 75 ? 21.703 -19.938 -1.452 1 90.31 75 GLU A CA 1
ATOM 620 C C . GLU A 1 75 ? 20.578 -18.891 -1.519 1 90.31 75 GLU A C 1
ATOM 622 O O . GLU A 1 75 ? 20.016 -18.516 -0.49 1 90.31 75 GLU A O 1
ATOM 627 N N . LYS A 1 76 ? 20.312 -18.438 -2.73 1 92.38 76 LYS A N 1
ATOM 628 C CA . LYS A 1 76 ? 19.219 -17.5 -2.926 1 92.38 76 LYS A CA 1
ATOM 629 C C . LYS A 1 76 ? 17.906 -18.062 -2.4 1 92.38 76 LYS A C 1
ATOM 631 O O . LYS A 1 76 ? 17.156 -17.375 -1.693 1 92.38 76 LYS A O 1
ATOM 636 N N . ARG A 1 77 ? 17.672 -19.297 -2.721 1 90.88 77 ARG A N 1
ATOM 637 C CA . ARG A 1 77 ? 16.438 -19.938 -2.295 1 90.88 77 ARG A CA 1
ATOM 638 C C . ARG A 1 77 ? 16.391 -20.094 -0.777 1 90.88 77 ARG A C 1
ATOM 640 O O . ARG A 1 77 ? 15.352 -19.859 -0.153 1 90.88 77 ARG A O 1
ATOM 647 N N . ASP A 1 78 ? 17.469 -20.453 -0.198 1 91.62 78 ASP A N 1
ATOM 648 C CA . ASP A 1 78 ? 17.547 -20.609 1.252 1 91.62 78 ASP A CA 1
ATOM 649 C C . ASP A 1 78 ? 17.281 -19.281 1.956 1 91.62 78 ASP A C 1
ATOM 651 O O . ASP A 1 78 ? 16.547 -19.219 2.941 1 91.62 78 ASP A O 1
ATOM 655 N N . ILE A 1 79 ? 17.922 -18.281 1.431 1 94 79 ILE A N 1
ATOM 656 C CA . ILE A 1 79 ? 17.734 -16.953 1.991 1 94 79 ILE A CA 1
ATOM 657 C C . ILE A 1 79 ? 16.266 -16.547 1.878 1 94 79 ILE A C 1
ATOM 659 O O . ILE A 1 79 ? 15.664 -16.078 2.85 1 94 79 ILE A O 1
ATOM 663 N N . PHE A 1 80 ? 15.75 -16.828 0.753 1 95.31 80 PHE A N 1
ATOM 664 C CA . PHE A 1 80 ? 14.367 -16.438 0.465 1 95.31 80 PHE A CA 1
ATOM 665 C C . PHE A 1 80 ? 13.406 -17.125 1.423 1 95.31 80 PHE A C 1
ATOM 667 O O . PHE A 1 80 ? 12.555 -16.484 2.029 1 95.31 80 PHE A O 1
ATOM 674 N N . VAL A 1 81 ? 13.547 -18.391 1.607 1 93.38 81 VAL A N 1
ATOM 675 C CA . VAL A 1 81 ? 12.648 -19.172 2.453 1 93.38 81 VAL A CA 1
ATOM 676 C C . VAL A 1 81 ? 12.742 -18.688 3.896 1 93.38 81 VAL A C 1
ATOM 678 O O . VAL A 1 81 ? 11.719 -18.531 4.57 1 93.38 81 VAL A O 1
ATOM 681 N N . ASN A 1 82 ? 13.883 -18.406 4.336 1 94.31 82 ASN A N 1
ATOM 682 C CA . ASN A 1 82 ? 14.062 -17.922 5.699 1 94.31 82 ASN A CA 1
ATOM 683 C C . ASN A 1 82 ? 13.469 -16.531 5.883 1 94.31 82 ASN A C 1
ATOM 685 O O . ASN A 1 82 ? 12.844 -16.25 6.906 1 94.31 82 ASN A O 1
ATOM 689 N N . LEU A 1 83 ? 13.68 -15.688 4.887 1 95.69 83 LEU A N 1
ATOM 690 C CA . LEU A 1 83 ? 13.094 -14.352 4.941 1 95.69 83 LEU A CA 1
ATOM 691 C C . LEU A 1 83 ? 11.57 -14.43 5.027 1 95.69 83 LEU A C 1
ATOM 693 O O . LEU A 1 83 ? 10.953 -13.742 5.844 1 95.69 83 LEU A O 1
ATOM 697 N N . MET A 1 84 ? 11.023 -15.312 4.203 1 95.56 84 MET A N 1
ATOM 698 C CA . MET A 1 84 ? 9.57 -15.469 4.188 1 95.56 84 MET A CA 1
ATOM 699 C C . MET A 1 84 ? 9.055 -15.891 5.559 1 95.56 84 MET A C 1
ATOM 701 O O . MET A 1 84 ? 8.031 -15.391 6.02 1 95.56 84 MET A O 1
ATOM 705 N N . ARG A 1 85 ? 9.75 -16.75 6.117 1 94.88 85 ARG A N 1
ATOM 706 C CA . ARG A 1 85 ? 9.367 -17.25 7.434 1 94.88 85 ARG A CA 1
ATOM 707 C C . ARG A 1 85 ? 9.375 -16.141 8.469 1 94.88 85 ARG A C 1
ATOM 709 O O . ARG A 1 85 ? 8.406 -15.953 9.203 1 94.88 85 ARG A O 1
ATOM 716 N N . VAL A 1 86 ? 10.414 -15.414 8.531 1 95.12 86 VAL A N 1
ATOM 717 C CA . VAL A 1 86 ? 10.57 -14.344 9.508 1 95.12 86 VAL A CA 1
ATOM 718 C C . VAL A 1 86 ? 9.539 -13.25 9.242 1 95.12 86 VAL A C 1
ATOM 720 O O . VAL A 1 86 ? 8.898 -12.75 10.18 1 95.12 86 VAL A O 1
ATOM 723 N N . LEU A 1 87 ? 9.375 -12.875 8.023 1 95.81 87 LEU A N 1
ATOM 724 C CA . LEU A 1 87 ? 8.422 -11.836 7.656 1 95.81 87 LEU A CA 1
ATOM 725 C C . LEU A 1 87 ? 7.004 -12.227 8.062 1 95.81 87 LEU A C 1
ATOM 727 O O . LEU A 1 87 ? 6.289 -11.43 8.68 1 95.81 87 LEU A O 1
ATOM 731 N N . ASN A 1 88 ? 6.629 -13.445 7.797 1 94.75 88 ASN A N 1
ATOM 732 C CA . ASN A 1 88 ? 5.258 -13.875 8.055 1 94.75 88 ASN A CA 1
ATOM 733 C C . ASN A 1 88 ? 5 -14.055 9.547 1 94.75 88 ASN A C 1
ATOM 735 O O . ASN A 1 88 ? 3.861 -13.945 10 1 94.75 88 ASN A O 1
ATOM 739 N N . GLY A 1 89 ? 6.043 -14.242 10.234 1 93.06 89 GLY A N 1
ATOM 740 C CA . GLY A 1 89 ? 5.891 -14.25 11.688 1 93.06 89 GLY A CA 1
ATOM 741 C C . GLY A 1 89 ? 5.383 -12.938 12.242 1 93.06 89 GLY A C 1
ATOM 742 O O . GLY A 1 89 ? 4.648 -12.922 13.234 1 93.06 89 GLY A O 1
ATOM 743 N N . GLN A 1 90 ? 5.707 -11.852 11.633 1 91.5 90 GLN A N 1
ATOM 744 C CA . GLN A 1 90 ? 5.293 -10.531 12.086 1 91.5 90 GLN A CA 1
ATOM 745 C C . GLN A 1 90 ? 4.047 -10.055 11.352 1 91.5 90 GLN A C 1
ATOM 747 O O . GLN A 1 90 ? 3.156 -9.445 11.945 1 91.5 90 GLN A O 1
ATOM 752 N N . LEU A 1 91 ? 3.938 -10.352 10.086 1 92.94 91 LEU A N 1
ATOM 753 C CA . LEU A 1 91 ? 2.85 -9.875 9.242 1 92.94 91 LEU A CA 1
ATOM 754 C C . LEU A 1 91 ? 1.516 -10.461 9.688 1 92.94 91 LEU A C 1
ATOM 756 O O . LEU A 1 91 ? 0.471 -9.82 9.547 1 92.94 91 LEU A O 1
ATOM 760 N N . ASP A 1 92 ? 1.613 -11.609 10.273 1 89.06 92 ASP A N 1
ATOM 761 C CA . ASP A 1 92 ? 0.404 -12.281 10.75 1 89.06 92 ASP A CA 1
ATOM 762 C C . ASP A 1 92 ? -0.342 -11.414 11.766 1 89.06 92 ASP A C 1
ATOM 764 O O . ASP A 1 92 ? -1.573 -11.438 11.82 1 89.06 92 ASP A O 1
ATOM 768 N N . HIS A 1 93 ? 0.359 -10.641 12.453 1 87.12 93 HIS A N 1
ATOM 769 C CA . HIS A 1 93 ? -0.237 -9.805 13.492 1 87.12 93 HIS A CA 1
ATOM 770 C C . HIS A 1 93 ? -1.14 -8.734 12.883 1 87.12 93 HIS A C 1
ATOM 772 O O . HIS A 1 93 ? -2.07 -8.258 13.539 1 87.12 93 HIS A O 1
ATOM 778 N N . ILE A 1 94 ? -0.892 -8.461 11.617 1 88.25 94 ILE A N 1
ATOM 779 C CA . ILE A 1 94 ? -1.708 -7.406 11.039 1 88.25 94 ILE A CA 1
ATOM 780 C C . ILE A 1 94 ? -2.594 -7.984 9.938 1 88.25 94 ILE A C 1
ATOM 782 O O . ILE A 1 94 ? -3.119 -7.242 9.102 1 88.25 94 ILE A O 1
ATOM 786 N N . GLY A 1 95 ? -2.625 -9.297 9.914 1 89.56 95 GLY A N 1
ATOM 787 C CA . GLY A 1 95 ? -3.561 -9.945 9.008 1 89.56 95 GLY A CA 1
ATOM 788 C C . GLY A 1 95 ? -3.064 -9.992 7.578 1 89.56 95 GLY A C 1
ATOM 789 O O . GLY A 1 95 ? -3.861 -9.969 6.637 1 89.56 95 GLY A O 1
ATOM 790 N N . LEU A 1 96 ? -1.79 -9.953 7.449 1 92.5 96 LEU A N 1
ATOM 791 C CA . LEU A 1 96 ? -1.179 -10.062 6.129 1 92.5 96 LEU A CA 1
ATOM 792 C C . LEU A 1 96 ? -0.212 -11.234 6.07 1 92.5 96 LEU A C 1
ATOM 794 O O . LEU A 1 96 ? 0.27 -11.703 7.105 1 92.5 96 LEU A O 1
ATOM 798 N N . ARG A 1 97 ? -0.039 -11.695 4.922 1 94.56 97 ARG A N 1
ATOM 799 C CA . ARG A 1 97 ? 0.962 -12.719 4.633 1 94.56 97 ARG A CA 1
ATOM 800 C C . ARG A 1 97 ? 1.709 -12.406 3.342 1 94.56 97 ARG A C 1
ATOM 802 O O . ARG A 1 97 ? 1.11 -11.945 2.369 1 94.56 97 ARG A O 1
ATOM 809 N N . ILE A 1 98 ? 2.957 -12.578 3.41 1 96.25 98 ILE A N 1
ATOM 810 C CA . ILE A 1 98 ? 3.756 -12.453 2.195 1 96.25 98 ILE A CA 1
ATOM 811 C C . ILE A 1 98 ? 3.939 -13.828 1.557 1 96.25 98 ILE A C 1
ATOM 813 O O . ILE A 1 98 ? 4.289 -14.789 2.238 1 96.25 98 ILE A O 1
ATOM 817 N N . VAL A 1 99 ? 3.688 -13.984 0.246 1 95.38 99 VAL A N 1
ATOM 818 C CA . VAL A 1 99 ? 3.699 -15.297 -0.398 1 95.38 99 VAL A CA 1
ATOM 819 C C . VAL A 1 99 ? 4.43 -15.203 -1.737 1 95.38 99 VAL A C 1
ATOM 821 O O . VAL A 1 99 ? 4.551 -14.117 -2.312 1 95.38 99 VAL A O 1
ATOM 824 N N . GLU A 1 100 ? 4.949 -16.281 -2.117 1 93.81 100 GLU A N 1
ATOM 825 C CA . GLU A 1 100 ? 5.477 -16.438 -3.473 1 93.81 100 GLU A CA 1
ATOM 826 C C . GLU A 1 100 ? 4.434 -17.047 -4.402 1 93.81 100 GLU A C 1
ATOM 828 O O . GLU A 1 100 ? 3.771 -18.031 -4.043 1 93.81 100 GLU A O 1
ATOM 833 N N . VAL A 1 101 ? 4.262 -16.422 -5.539 1 91.25 101 VAL A N 1
ATOM 834 C CA . VAL A 1 101 ? 3.279 -16.922 -6.504 1 91.25 101 VAL A CA 1
ATOM 835 C C . VAL A 1 101 ? 3.895 -16.953 -7.898 1 91.25 101 VAL A C 1
ATOM 837 O O . VAL A 1 101 ? 4.637 -16.031 -8.281 1 91.25 101 VAL A O 1
ATOM 840 N N . PHE A 1 102 ? 3.609 -17.984 -8.562 1 88.19 102 PHE A N 1
ATOM 841 C CA . PHE A 1 102 ? 4.125 -18.109 -9.922 1 88.19 102 PHE A CA 1
ATOM 842 C C . PHE A 1 102 ? 3.105 -17.625 -10.938 1 88.19 102 PHE A C 1
ATOM 844 O O . PHE A 1 102 ? 1.911 -17.906 -10.812 1 88.19 102 PHE A O 1
ATOM 851 N N . ASP A 1 103 ? 3.594 -16.859 -11.844 1 86.31 103 ASP A N 1
ATOM 852 C CA . ASP A 1 103 ? 2.75 -16.375 -12.93 1 86.31 103 ASP A CA 1
ATOM 853 C C . ASP A 1 103 ? 2.504 -17.469 -13.961 1 86.31 103 ASP A C 1
ATOM 855 O O . ASP A 1 103 ? 3.439 -17.922 -14.625 1 86.31 103 ASP A O 1
ATOM 859 N N . GLU A 1 104 ? 1.309 -17.875 -14.164 1 85.12 104 GLU A N 1
ATOM 860 C CA . GLU A 1 104 ? 1.008 -18.938 -15.109 1 85.12 104 GLU A CA 1
ATOM 861 C C . GLU A 1 104 ? 1.095 -18.438 -16.547 1 85.12 104 GLU A C 1
ATOM 863 O O . GLU A 1 104 ? 1.214 -19.234 -17.484 1 85.12 104 GLU A O 1
ATOM 868 N N . HIS A 1 105 ? 0.972 -17.078 -16.688 1 83.06 105 HIS A N 1
ATOM 869 C CA . HIS A 1 105 ? 1.04 -16.5 -18.016 1 83.06 105 HIS A CA 1
ATOM 870 C C . HIS A 1 105 ? 2.486 -16.312 -18.469 1 83.06 105 HIS A C 1
ATOM 872 O O . HIS A 1 105 ? 2.766 -16.25 -19.656 1 83.06 105 HIS A O 1
ATOM 878 N N . GLN A 1 106 ? 3.316 -16.109 -17.531 1 79.88 106 GLN A N 1
ATOM 879 C CA . GLN A 1 106 ? 4.746 -15.992 -17.797 1 79.88 106 GLN A CA 1
ATOM 880 C C . GLN A 1 106 ? 5.523 -17.141 -17.172 1 79.88 106 GLN A C 1
ATOM 882 O O . GLN A 1 106 ? 5.816 -17.125 -15.969 1 79.88 106 GLN A O 1
ATOM 887 N N . GLU A 1 107 ? 5.883 -18.031 -17.953 1 75.75 107 GLU A N 1
ATOM 888 C CA . GLU A 1 107 ? 6.512 -19.25 -17.453 1 75.75 107 GLU A CA 1
ATOM 889 C C . GLU A 1 107 ? 7.828 -18.938 -16.75 1 75.75 107 GLU A C 1
ATOM 891 O O . GLU A 1 107 ? 8.656 -18.188 -17.266 1 75.75 107 GLU A O 1
ATOM 896 N N . GLY A 1 108 ? 7.922 -19.406 -15.609 1 75.94 108 GLY A N 1
ATOM 897 C CA . GLY A 1 108 ? 9.203 -19.391 -14.922 1 75.94 108 GLY A CA 1
ATOM 898 C C . GLY A 1 108 ? 9.406 -18.172 -14.055 1 75.94 108 GLY A C 1
ATOM 899 O O . GLY A 1 108 ? 10.438 -18.031 -13.391 1 75.94 108 GLY A O 1
ATOM 900 N N . VAL A 1 109 ? 8.508 -17.297 -14.086 1 87.56 109 VAL A N 1
ATOM 901 C CA . VAL A 1 109 ? 8.719 -16.094 -13.281 1 87.56 109 VAL A CA 1
ATOM 902 C C . VAL A 1 109 ? 7.883 -16.188 -12 1 87.56 109 VAL A C 1
ATOM 904 O O . VAL A 1 109 ? 6.691 -16.484 -12.047 1 87.56 109 VAL A O 1
ATOM 907 N N . ALA A 1 110 ? 8.531 -16.016 -10.93 1 92.44 110 ALA A N 1
ATOM 908 C CA . ALA A 1 110 ? 7.871 -16.016 -9.625 1 92.44 110 ALA A CA 1
ATOM 909 C C . ALA A 1 110 ? 7.785 -14.602 -9.055 1 92.44 110 ALA A C 1
ATOM 911 O O . ALA A 1 110 ? 8.672 -13.773 -9.297 1 92.44 110 ALA A O 1
ATOM 912 N N . TYR A 1 111 ? 6.707 -14.406 -8.383 1 95.5 111 TYR A N 1
ATOM 913 C CA . TYR A 1 111 ? 6.477 -13.094 -7.785 1 95.5 111 TYR A CA 1
ATOM 914 C C . TYR A 1 111 ? 6.238 -13.219 -6.285 1 95.5 111 TYR A C 1
ATOM 916 O O . TYR A 1 111 ? 5.855 -14.281 -5.797 1 95.5 111 TYR A O 1
ATOM 924 N N . VAL A 1 112 ? 6.543 -12.133 -5.594 1 96.69 112 VAL A N 1
ATOM 925 C CA . VAL A 1 112 ? 6.23 -11.969 -4.18 1 96.69 112 VAL A CA 1
ATOM 926 C C . VAL A 1 112 ? 5.145 -10.914 -4.008 1 96.69 112 VAL A C 1
ATOM 928 O O . VAL A 1 112 ? 5.199 -9.852 -4.625 1 96.69 112 VAL A O 1
ATOM 931 N N . THR A 1 113 ? 4.133 -11.273 -3.25 1 96.19 113 THR A N 1
ATOM 932 C CA . THR A 1 113 ? 3.053 -10.328 -2.996 1 96.19 113 THR A CA 1
ATOM 933 C C . THR A 1 113 ? 2.502 -10.492 -1.583 1 96.19 113 THR A C 1
ATOM 935 O O . THR A 1 113 ? 2.752 -11.516 -0.933 1 96.19 113 THR A O 1
ATOM 938 N N . LEU A 1 114 ? 1.851 -9.477 -1.098 1 94.31 114 LEU A N 1
ATOM 939 C CA . LEU A 1 114 ? 1.164 -9.547 0.188 1 94.31 114 LEU A CA 1
ATOM 940 C C . LEU A 1 114 ? -0.322 -9.828 -0.003 1 94.31 114 LEU A C 1
ATOM 942 O O . LEU A 1 114 ? -0.968 -9.227 -0.863 1 94.31 114 LEU A O 1
ATOM 946 N N . ILE A 1 115 ? -0.827 -10.758 0.786 1 92.31 115 ILE A N 1
ATOM 947 C CA . ILE A 1 115 ? -2.252 -11.062 0.748 1 92.31 115 ILE A CA 1
ATOM 948 C C . ILE A 1 115 ? -2.854 -10.906 2.143 1 92.31 115 ILE A C 1
ATOM 950 O O . ILE A 1 115 ? -2.143 -11 3.146 1 92.31 115 ILE A O 1
ATOM 954 N N . THR A 1 116 ? -4.121 -10.617 2.188 1 90.19 116 THR A N 1
ATOM 955 C CA . THR A 1 116 ? -4.805 -10.5 3.471 1 90.19 116 THR A CA 1
ATOM 956 C C . THR A 1 116 ? -5.254 -11.875 3.971 1 90.19 116 THR A C 1
ATOM 958 O O . THR A 1 116 ? -5.703 -12.711 3.186 1 90.19 116 THR A O 1
ATOM 961 N N . THR A 1 117 ? -5.152 -12.094 5.211 1 88.25 117 THR A N 1
ATOM 962 C CA . THR A 1 117 ? -5.633 -13.32 5.844 1 88.25 117 THR A CA 1
ATOM 963 C C . THR A 1 117 ? -6.938 -13.07 6.594 1 88.25 117 THR A C 1
ATOM 965 O O . THR A 1 117 ? -7.465 -13.961 7.25 1 88.25 117 THR A O 1
ATOM 968 N N . CYS A 1 118 ? -7.379 -11.844 6.5 1 83.5 118 CYS A N 1
ATOM 969 C CA . CYS A 1 118 ? -8.656 -11.523 7.137 1 83.5 118 CYS A CA 1
ATOM 970 C C . CYS A 1 118 ? -9.797 -12.312 6.5 1 83.5 118 CYS A C 1
ATOM 972 O O . CYS A 1 118 ? -9.883 -12.414 5.277 1 83.5 118 CYS A O 1
ATOM 974 N N . PRO A 1 119 ? -10.547 -12.828 7.336 1 76.25 119 PRO A N 1
ATOM 975 C CA . PRO A 1 119 ? -11.68 -13.578 6.781 1 76.25 119 PRO A CA 1
ATOM 976 C C . PRO A 1 119 ? -12.641 -12.688 5.992 1 76.25 119 PRO A C 1
ATOM 978 O O . PRO A 1 119 ? -12.781 -11.5 6.293 1 76.25 119 PRO A O 1
ATOM 981 N N . SER A 1 120 ? -13.07 -13.102 4.906 1 73.12 120 SER A N 1
ATOM 982 C CA . SER A 1 120 ? -14.062 -12.383 4.121 1 73.12 120 SER A CA 1
ATOM 983 C C . SER A 1 120 ? -15.141 -13.32 3.592 1 73.12 120 SER A C 1
ATOM 985 O O . SER A 1 120 ? -14.859 -14.477 3.271 1 73.12 120 SER A O 1
ATOM 987 N N . ASN A 1 121 ? -16.281 -12.773 3.787 1 64.06 121 ASN A N 1
ATOM 988 C CA . ASN A 1 121 ? -17.406 -13.555 3.262 1 64.06 121 ASN A CA 1
ATOM 989 C C . ASN A 1 121 ? -17.438 -13.516 1.735 1 64.06 121 ASN A C 1
ATOM 991 O O . ASN A 1 121 ? -18.031 -14.398 1.105 1 64.06 121 ASN A O 1
ATOM 995 N N . ASP A 1 122 ? -16.938 -12.422 1.353 1 64.69 122 ASP A N 1
ATOM 996 C CA . ASP A 1 122 ? -16.953 -12.266 -0.099 1 64.69 122 ASP A CA 1
ATOM 997 C C . ASP A 1 122 ? -15.625 -11.719 -0.612 1 64.69 122 ASP A C 1
ATOM 999 O O . ASP A 1 122 ? -15.062 -10.797 -0.021 1 64.69 122 ASP A O 1
ATOM 1003 N N . ILE A 1 123 ? -15.18 -12.375 -1.661 1 62.09 123 ILE A N 1
ATOM 1004 C CA . ILE A 1 123 ? -13.906 -11.992 -2.27 1 62.09 123 ILE A CA 1
ATOM 1005 C C . ILE A 1 123 ? -13.922 -10.5 -2.588 1 62.09 123 ILE A C 1
ATOM 1007 O O . ILE A 1 123 ? -12.875 -9.852 -2.598 1 62.09 123 ILE A O 1
ATOM 1011 N N . PHE A 1 124 ? -15.102 -9.969 -2.754 1 59.66 124 PHE A N 1
ATOM 1012 C CA . PHE A 1 124 ? -15.25 -8.617 -3.279 1 59.66 124 PHE A CA 1
ATOM 1013 C C . PHE A 1 124 ? -15.172 -7.59 -2.156 1 59.66 124 PHE A C 1
ATOM 1015 O O . PHE A 1 124 ? -14.938 -6.406 -2.408 1 59.66 124 PHE A O 1
ATOM 1022 N N . GLU A 1 125 ? -15.352 -8.117 -1.021 1 60.31 125 GLU A N 1
ATOM 1023 C CA . GLU A 1 125 ? -15.25 -7.211 0.118 1 60.31 125 GLU A CA 1
ATOM 1024 C C . GLU A 1 125 ? -13.867 -6.566 0.181 1 60.31 125 GLU A C 1
ATOM 1026 O O . GLU A 1 125 ? -13.719 -5.453 0.69 1 60.31 125 GLU A O 1
ATOM 1031 N N . LYS A 1 126 ? -13.109 -7.207 -0.467 1 57.91 126 LYS A N 1
ATOM 1032 C CA . LYS A 1 126 ? -11.719 -6.75 -0.452 1 57.91 126 LYS A CA 1
ATOM 1033 C C . LYS A 1 126 ? -11.492 -5.645 -1.479 1 57.91 126 LYS A C 1
ATOM 1035 O O . LYS A 1 126 ? -10.508 -4.902 -1.394 1 57.91 126 LYS A O 1
ATOM 1040 N N . MET A 1 127 ? -12.445 -5.641 -2.385 1 60.59 127 MET A N 1
ATOM 1041 C CA . MET A 1 127 ? -12.344 -4.656 -3.455 1 60.59 127 MET A CA 1
ATOM 1042 C C . MET A 1 127 ? -13.039 -3.357 -3.07 1 60.59 127 MET A C 1
ATOM 1044 O O . MET A 1 127 ? -14.227 -3.363 -2.742 1 60.59 127 MET A O 1
ATOM 1048 N N . SER A 1 128 ? -12.312 -2.412 -2.721 1 61.03 128 SER A N 1
ATOM 1049 C CA . SER A 1 128 ? -12.844 -1.194 -2.119 1 61.03 128 SER A CA 1
ATOM 1050 C C . SER A 1 128 ? -13.727 -0.434 -3.102 1 61.03 128 SER A C 1
ATOM 1052 O O . SER A 1 128 ? -13.352 -0.237 -4.258 1 61.03 128 SER A O 1
ATOM 1054 N N . GLY A 1 129 ? -15.039 -0.203 -2.617 1 68.75 129 GLY A N 1
ATOM 1055 C CA . GLY A 1 129 ? -15.836 0.85 -3.221 1 68.75 129 GLY A CA 1
ATOM 1056 C C . GLY A 1 129 ? -16.641 0.375 -4.414 1 68.75 129 GLY A C 1
ATOM 1057 O O . GLY A 1 129 ? -17.109 1.186 -5.219 1 68.75 129 GLY A O 1
ATOM 1058 N N . LEU A 1 130 ? -16.688 -0.924 -4.656 1 80.25 130 LEU A N 1
ATOM 1059 C CA . LEU A 1 130 ? -17.453 -1.378 -5.816 1 80.25 130 LEU A CA 1
ATOM 1060 C C . LEU A 1 130 ? -18.938 -1.441 -5.5 1 80.25 130 LEU A C 1
ATOM 1062 O O . LEU A 1 130 ? -19.328 -1.855 -4.406 1 80.25 130 LEU A O 1
ATOM 1066 N N . SER A 1 131 ? -19.688 -1.002 -6.441 1 82.75 131 SER A N 1
ATOM 1067 C CA . SER A 1 131 ? -21.141 -1.165 -6.332 1 82.75 131 SER A CA 1
ATOM 1068 C C . SER A 1 131 ? -21.547 -2.617 -6.559 1 82.75 131 SER A C 1
ATOM 1070 O O . SER A 1 131 ? -20.75 -3.422 -7.051 1 82.75 131 SER A O 1
ATOM 1072 N N . ASN A 1 132 ? -22.812 -2.91 -6.219 1 84.25 132 ASN A N 1
ATOM 1073 C CA . ASN A 1 132 ? -23.328 -4.254 -6.449 1 84.25 132 ASN A CA 1
ATOM 1074 C C . ASN A 1 132 ? -23.25 -4.641 -7.922 1 84.25 132 ASN A C 1
ATOM 1076 O O . ASN A 1 132 ? -22.922 -5.777 -8.258 1 84.25 132 ASN A O 1
ATOM 1080 N N . ALA A 1 133 ? -23.547 -3.668 -8.719 1 89.12 133 ALA A N 1
ATOM 1081 C CA . ALA A 1 133 ? -23.516 -3.924 -10.156 1 89.12 133 ALA A CA 1
ATOM 1082 C C . ALA A 1 133 ? -22.094 -4.207 -10.625 1 89.12 133 ALA A C 1
ATOM 1084 O O . ALA A 1 133 ? -21.859 -5.082 -11.469 1 89.12 133 ALA A O 1
ATOM 1085 N N . GLU A 1 134 ? -21.172 -3.529 -10.047 1 90.25 134 GLU A N 1
ATOM 1086 C CA . GLU A 1 134 ? -19.781 -3.717 -10.43 1 90.25 134 GLU A CA 1
ATOM 1087 C C . GLU A 1 134 ? -19.25 -5.055 -9.922 1 90.25 134 GLU A C 1
ATOM 1089 O O . GLU A 1 134 ? -18.469 -5.715 -10.609 1 90.25 134 GLU A O 1
ATOM 1094 N N . VAL A 1 135 ? -19.719 -5.41 -8.82 1 89.06 135 VAL A N 1
ATOM 1095 C CA . VAL A 1 135 ? -19.359 -6.719 -8.281 1 89.06 135 VAL A CA 1
ATOM 1096 C C . VAL A 1 135 ? -19.922 -7.816 -9.188 1 89.06 135 VAL A C 1
ATOM 1098 O O . VAL A 1 135 ? -19.219 -8.789 -9.5 1 89.06 135 VAL A O 1
ATOM 1101 N N . ALA A 1 136 ? -21.094 -7.633 -9.555 1 90.75 136 ALA A N 1
ATOM 1102 C CA . ALA A 1 136 ? -21.719 -8.594 -10.461 1 90.75 136 ALA A CA 1
ATOM 1103 C C . ALA A 1 136 ? -20.953 -8.703 -11.773 1 90.75 136 ALA A C 1
ATOM 1105 O O . ALA A 1 136 ? -20.734 -9.805 -12.281 1 90.75 136 ALA A O 1
ATOM 1106 N N . LEU A 1 137 ? -20.609 -7.621 -12.289 1 94.62 137 LEU A N 1
ATOM 1107 C CA . LEU A 1 137 ? -19.828 -7.605 -13.523 1 94.62 137 LEU A CA 1
ATOM 1108 C C . LEU A 1 137 ? -18.5 -8.328 -13.344 1 94.62 137 LEU A C 1
ATOM 1110 O O . LEU A 1 137 ? -18.125 -9.148 -14.18 1 94.62 137 LEU A O 1
ATOM 1114 N N . PHE A 1 138 ? -17.859 -8.07 -12.312 1 93.81 138 PHE A N 1
ATOM 1115 C CA . PHE A 1 138 ? -16.578 -8.727 -12.047 1 93.81 138 PHE A CA 1
ATOM 1116 C C . PHE A 1 138 ? -16.766 -10.234 -11.922 1 93.81 138 PHE A C 1
ATOM 1118 O O . PHE A 1 138 ? -15.914 -11 -12.383 1 93.81 138 PHE A O 1
ATOM 1125 N N . ASN A 1 139 ? -17.812 -10.617 -11.336 1 91.75 139 ASN A N 1
ATOM 1126 C CA . ASN A 1 139 ? -18.109 -12.039 -11.242 1 91.75 139 ASN A CA 1
ATOM 1127 C C . ASN A 1 139 ? -18.25 -12.68 -12.617 1 91.75 139 ASN A C 1
ATOM 1129 O O . ASN A 1 139 ? -17.812 -13.812 -12.828 1 91.75 139 ASN A O 1
ATOM 1133 N N . VAL A 1 140 ? -18.859 -11.992 -13.438 1 95.19 140 VAL A N 1
ATOM 1134 C CA . VAL A 1 140 ? -19.016 -12.484 -14.805 1 95.19 140 VAL A CA 1
ATOM 1135 C C . VAL A 1 140 ? -17.641 -12.617 -15.461 1 95.19 140 VAL A C 1
ATOM 1137 O O . VAL A 1 140 ? -17.359 -13.617 -16.125 1 95.19 140 VAL A O 1
ATOM 1140 N N . TRP A 1 141 ? -16.828 -11.594 -15.266 1 96.5 141 TRP A N 1
ATOM 1141 C CA . TRP A 1 141 ? -15.484 -11.648 -15.82 1 96.5 141 TRP A CA 1
ATOM 1142 C C . TRP A 1 141 ? -14.719 -12.844 -15.273 1 96.5 141 TRP A C 1
ATOM 1144 O O . TRP A 1 141 ? -14.039 -13.555 -16.016 1 96.5 141 TRP A O 1
ATOM 1154 N N . LEU A 1 142 ? -14.844 -13.078 -14 1 94.75 142 LEU A N 1
ATOM 1155 C CA . LEU A 1 142 ? -14.172 -14.203 -13.367 1 94.75 142 LEU A CA 1
ATOM 1156 C C . LEU A 1 142 ? -14.641 -15.523 -13.977 1 94.75 142 LEU A C 1
ATOM 1158 O O . LEU A 1 142 ? -13.82 -16.406 -14.266 1 94.75 142 LEU A O 1
ATOM 1162 N N . ASP A 1 143 ? -15.875 -15.602 -14.117 1 95.31 143 ASP A N 1
ATOM 1163 C CA . ASP A 1 143 ? -16.438 -16.812 -14.719 1 95.31 143 ASP A CA 1
ATOM 1164 C C . ASP A 1 143 ? -15.875 -17.047 -16.109 1 95.31 143 ASP A C 1
ATOM 1166 O O . ASP A 1 143 ? -15.461 -18.156 -16.438 1 95.31 143 ASP A O 1
ATOM 1170 N N . MET A 1 144 ? -15.836 -16.031 -16.891 1 96.25 144 MET A N 1
ATOM 1171 C CA . MET A 1 144 ? -15.32 -16.125 -18.25 1 96.25 144 MET A CA 1
ATOM 1172 C C . MET A 1 144 ? -13.844 -16.5 -18.25 1 96.25 144 MET A C 1
ATOM 1174 O O . MET A 1 144 ? -13.414 -17.344 -19.047 1 96.25 144 MET A O 1
ATOM 1178 N N . MET A 1 145 ? -13.062 -15.938 -17.391 1 95.94 145 MET A N 1
ATOM 1179 C CA . MET A 1 145 ? -11.633 -16.234 -17.312 1 95.94 145 MET A CA 1
ATOM 1180 C C . MET A 1 145 ? -11.406 -17.672 -16.844 1 95.94 145 MET A C 1
ATOM 1182 O O . MET A 1 145 ? -10.602 -18.391 -17.438 1 95.94 145 MET A O 1
ATOM 1186 N N . CYS A 1 146 ? -12.164 -18.094 -15.859 1 94.75 146 CYS A N 1
ATOM 1187 C CA . CYS A 1 146 ? -11.922 -19.375 -15.203 1 94.75 146 CYS A CA 1
ATOM 1188 C C . CYS A 1 146 ? -12.5 -20.516 -16.016 1 94.75 146 CYS A C 1
ATOM 1190 O O . CYS A 1 146 ? -12.195 -21.688 -15.766 1 94.75 146 CYS A O 1
ATOM 1192 N N . THR A 1 147 ? -13.25 -20.188 -16.953 1 94 147 THR A N 1
ATOM 1193 C CA . THR A 1 147 ? -13.789 -21.234 -17.828 1 94 147 THR A CA 1
ATOM 1194 C C . THR A 1 147 ? -13.055 -21.25 -19.172 1 94 147 THR A C 1
ATOM 1196 O O . THR A 1 147 ? -13.289 -22.125 -20 1 94 147 THR A O 1
ATOM 1199 N N . SER A 1 148 ? -12.242 -20.312 -19.359 1 94.12 148 SER A N 1
ATOM 1200 C CA . SER A 1 148 ? -11.422 -20.281 -20.562 1 94.12 148 SER A CA 1
ATOM 1201 C C . SER A 1 148 ? -10.156 -21.125 -20.391 1 94.12 148 SER A C 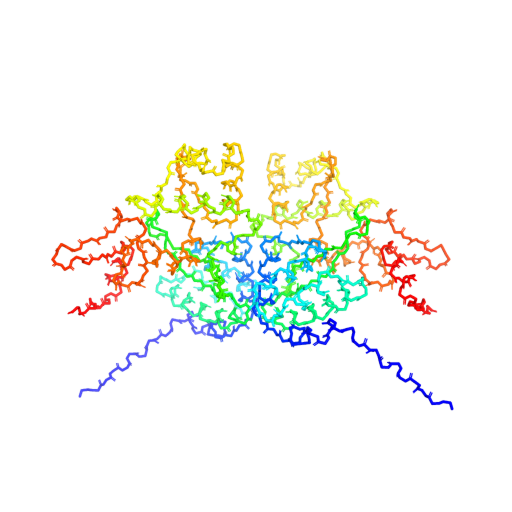1
ATOM 1203 O O . SER A 1 148 ? -9.672 -21.312 -19.266 1 94.12 148 SER A O 1
ATOM 1205 N N . ALA A 1 149 ? -9.516 -21.578 -21.516 1 93.25 149 ALA A N 1
ATOM 1206 C CA . ALA A 1 149 ? -8.336 -22.438 -21.453 1 93.25 149 ALA A CA 1
ATOM 1207 C C . ALA A 1 149 ? -7.078 -21.609 -21.188 1 93.25 149 ALA A C 1
ATOM 1209 O O . ALA A 1 149 ? -6.102 -22.125 -20.625 1 93.25 149 ALA A O 1
ATOM 1210 N N . ASP A 1 150 ? -7.117 -20.406 -21.531 1 93.25 150 ASP A N 1
ATOM 1211 C CA . ASP A 1 150 ? -5.914 -19.594 -21.375 1 93.25 150 ASP A CA 1
ATOM 1212 C C . ASP A 1 150 ? -6.047 -18.625 -20.203 1 93.25 150 ASP A C 1
ATOM 1214 O O . ASP A 1 150 ? -5.168 -17.797 -19.969 1 93.25 150 ASP A O 1
ATOM 1218 N N . GLY A 1 151 ? -7.188 -18.703 -19.469 1 93.81 151 GLY A N 1
ATOM 1219 C CA . GLY A 1 151 ? -7.387 -17.922 -18.25 1 93.81 151 GLY A CA 1
ATOM 1220 C C . GLY A 1 151 ? -7.562 -16.438 -18.516 1 93.81 151 GLY A C 1
ATOM 1221 O O . GLY A 1 151 ? -7.312 -15.617 -17.641 1 93.81 151 GLY A O 1
ATOM 1222 N N . GLN A 1 152 ? -7.957 -16.078 -19.797 1 96.25 152 GLN A N 1
ATOM 1223 C CA . GLN A 1 152 ? -8.078 -14.672 -20.172 1 96.25 152 GLN A CA 1
ATOM 1224 C C . GLN A 1 152 ? -9.445 -14.375 -20.766 1 96.25 152 GLN A C 1
ATOM 1226 O O . GLN A 1 152 ? -10.211 -15.289 -21.062 1 96.25 152 GLN A O 1
ATOM 1231 N N . ILE A 1 153 ? -9.734 -13.133 -20.812 1 97.44 153 ILE A N 1
ATOM 1232 C CA . ILE A 1 153 ? -10.906 -12.648 -21.531 1 97.44 153 ILE A CA 1
ATOM 1233 C C . ILE A 1 153 ? -10.508 -11.484 -22.438 1 97.44 153 ILE A C 1
ATOM 1235 O O . ILE A 1 153 ? -9.711 -10.633 -22.047 1 97.44 153 ILE A O 1
ATOM 1239 N N . LEU A 1 154 ? -11.023 -11.523 -23.609 1 97.31 154 LEU A N 1
ATOM 1240 C CA . LEU A 1 154 ? -10.766 -10.391 -24.484 1 97.31 154 LEU A CA 1
ATOM 1241 C C . LEU A 1 154 ? -11.398 -9.117 -23.938 1 97.31 154 LEU A C 1
ATOM 1243 O O . LEU A 1 154 ? -12.5 -9.156 -23.391 1 97.31 154 LEU A O 1
ATOM 1247 N N . LEU A 1 155 ? -10.68 -8.047 -24.156 1 97.5 155 LEU A N 1
ATOM 1248 C CA . LEU A 1 155 ? -11.172 -6.758 -23.688 1 97.5 155 LEU A CA 1
ATOM 1249 C C . LEU A 1 155 ? -12.547 -6.449 -24.266 1 97.5 155 LEU A C 1
ATOM 1251 O O . LEU A 1 155 ? -13.445 -6.004 -23.547 1 97.5 155 LEU A O 1
ATOM 1255 N N . ILE A 1 156 ? -12.773 -6.723 -25.484 1 97 156 ILE A N 1
ATOM 1256 C CA . ILE A 1 156 ? -14.031 -6.438 -26.172 1 97 156 ILE A CA 1
ATOM 1257 C C . ILE A 1 156 ? -15.156 -7.254 -25.531 1 97 156 ILE A C 1
ATOM 1259 O O . ILE A 1 156 ? -16.281 -6.758 -25.359 1 97 156 ILE A O 1
ATOM 1263 N N . ASP A 1 157 ? -14.938 -8.461 -25.203 1 97.5 157 ASP A N 1
ATOM 1264 C CA . ASP A 1 157 ? -15.922 -9.328 -24.578 1 97.5 157 ASP A CA 1
ATOM 1265 C C . ASP A 1 157 ? -16.266 -8.836 -23.172 1 97.5 157 ASP A C 1
ATOM 1267 O O . ASP A 1 157 ? -17.422 -8.914 -22.734 1 97.5 157 ASP A O 1
ATOM 1271 N N . ALA A 1 158 ? -15.195 -8.398 -22.453 1 97.81 158 ALA A N 1
ATOM 1272 C CA . ALA A 1 158 ? -15.414 -7.859 -21.125 1 97.81 158 ALA A CA 1
ATOM 1273 C C . ALA A 1 158 ? -16.344 -6.648 -21.172 1 97.81 158 ALA A C 1
ATOM 1275 O O . ALA A 1 158 ? -17.266 -6.527 -20.344 1 97.81 158 ALA A O 1
ATOM 1276 N N . LEU A 1 159 ? -16.125 -5.797 -22.125 1 97.62 159 LEU A N 1
ATOM 1277 C CA . LEU A 1 159 ? -16.953 -4.605 -22.281 1 97.62 159 LEU A CA 1
ATOM 1278 C C . LEU A 1 159 ? -18.375 -4.98 -22.703 1 97.62 159 LEU A C 1
ATOM 1280 O O . LEU A 1 159 ? -19.344 -4.383 -22.234 1 97.62 159 LEU A O 1
ATOM 1284 N N . GLU A 1 160 ? -18.453 -5.973 -23.547 1 97.12 160 GLU A N 1
ATOM 1285 C CA . GLU A 1 160 ? -19.766 -6.438 -23.984 1 97.12 160 GLU A CA 1
ATOM 1286 C C . GLU A 1 160 ? -20.547 -7.062 -22.844 1 97.12 160 GLU A C 1
ATOM 1288 O O . GLU A 1 160 ? -21.766 -6.895 -22.766 1 97.12 160 GLU A O 1
ATOM 1293 N N . ALA A 1 161 ? -19.875 -7.75 -21.984 1 96.81 161 ALA A N 1
ATOM 1294 C CA . ALA A 1 161 ? -20.516 -8.391 -20.844 1 96.81 161 ALA A CA 1
ATOM 1295 C C . ALA A 1 161 ? -21.188 -7.352 -19.938 1 96.81 161 ALA A C 1
ATOM 1297 O O . ALA A 1 161 ? -22.203 -7.637 -19.297 1 96.81 161 ALA A O 1
ATOM 1298 N N . ALA A 1 162 ? -20.609 -6.168 -19.875 1 96.38 162 ALA A N 1
ATOM 1299 C CA . ALA A 1 162 ? -21.141 -5.102 -19.031 1 96.38 162 ALA A CA 1
ATOM 1300 C C . ALA A 1 162 ? -22.531 -4.668 -19.5 1 96.38 162 ALA A C 1
ATOM 1302 O O . ALA A 1 162 ? -23.406 -4.402 -18.672 1 96.38 162 ALA A O 1
ATOM 1303 N N . VAL A 1 163 ? -22.734 -4.645 -20.812 1 94.75 163 VAL A N 1
ATOM 1304 C CA . VAL A 1 163 ? -23.984 -4.16 -21.359 1 94.75 163 VAL A CA 1
ATOM 1305 C C . VAL A 1 163 ? -25.031 -5.277 -21.328 1 94.75 163 VAL A C 1
ATOM 1307 O O . VAL A 1 163 ? -26.234 -5.02 -21.453 1 94.75 163 VAL A O 1
ATOM 1310 N N . GLU A 1 164 ? -24.656 -6.477 -21.078 1 93.62 164 GLU A N 1
ATOM 1311 C CA . GLU A 1 164 ? -25.547 -7.625 -21.094 1 93.62 164 GLU A CA 1
ATOM 1312 C C . GLU A 1 164 ? -26.078 -7.938 -19.688 1 93.62 164 GLU A C 1
ATOM 1314 O O . GLU A 1 164 ? -26.953 -8.781 -19.531 1 93.62 164 GLU A O 1
ATOM 1319 N N . LEU A 1 165 ? -25.531 -7.246 -18.703 1 92.44 165 LEU A N 1
ATOM 1320 C CA . LEU A 1 165 ? -25.984 -7.461 -17.328 1 92.44 165 LEU A CA 1
ATOM 1321 C C . LEU A 1 165 ? -27.422 -6.996 -17.141 1 92.44 165 LEU A C 1
ATOM 1323 O O . LEU A 1 165 ? -27.875 -6.086 -17.844 1 92.44 165 LEU A O 1
ATOM 1327 N N . PRO A 1 166 ? -28.125 -7.652 -16.234 1 89.19 166 PRO A N 1
ATOM 1328 C CA . PRO A 1 166 ? -29.484 -7.172 -15.93 1 89.19 166 PRO A CA 1
ATOM 1329 C C . PRO A 1 166 ? -29.516 -5.688 -15.57 1 89.19 166 PRO A C 1
ATOM 1331 O O . PRO A 1 166 ? -30.375 -4.953 -16.047 1 89.19 166 PRO A O 1
ATOM 1334 N N . HIS A 1 167 ? -28.547 -5.332 -14.719 1 90.38 167 HIS A N 1
ATOM 1335 C CA . HIS A 1 167 ? -28.312 -3.914 -14.477 1 90.38 167 HIS A CA 1
ATOM 1336 C C . HIS A 1 167 ? -27.109 -3.412 -15.258 1 90.38 167 HIS A C 1
ATOM 1338 O O . HIS A 1 167 ? -25.969 -3.537 -14.805 1 90.38 167 HIS A O 1
ATOM 1344 N N . LYS A 1 168 ? -27.5 -2.744 -16.297 1 90.38 168 LYS A N 1
ATOM 1345 C CA . LYS A 1 168 ? -26.5 -2.432 -17.312 1 90.38 168 LYS A CA 1
ATOM 1346 C C . LYS A 1 168 ? -25.469 -1.442 -16.781 1 90.38 168 LYS A C 1
ATOM 1348 O O . LYS A 1 168 ? -25.797 -0.513 -16.047 1 90.38 168 LYS A O 1
ATOM 1353 N N . ILE A 1 169 ? -24.234 -1.729 -17.141 1 93.88 169 ILE A N 1
ATOM 1354 C CA . ILE A 1 169 ? -23.125 -0.807 -16.953 1 93.88 169 ILE A CA 1
ATOM 1355 C C . ILE A 1 169 ? -22.609 -0.338 -18.312 1 93.88 169 ILE A C 1
ATOM 1357 O O . ILE A 1 169 ? -22.406 -1.146 -19.219 1 93.88 169 ILE A O 1
ATOM 1361 N N . SER A 1 170 ? -22.5 0.938 -18.484 1 95.25 170 SER A N 1
ATOM 1362 C CA . SER A 1 170 ? -22.016 1.456 -19.766 1 95.25 170 SER A CA 1
ATOM 1363 C C . SER A 1 170 ? -20.609 0.961 -20.062 1 95.25 170 SER A C 1
ATOM 1365 O O . SER A 1 170 ? -19.859 0.635 -19.141 1 95.25 170 SER A O 1
ATOM 1367 N N . GLN A 1 171 ? -20.281 0.965 -21.281 1 95.38 171 GLN A N 1
ATOM 1368 C CA . GLN A 1 171 ? -18.938 0.555 -21.688 1 95.38 171 GLN A CA 1
ATOM 1369 C C . GLN A 1 171 ? -17.891 1.518 -21.141 1 95.38 171 GLN A C 1
ATOM 1371 O O . GLN A 1 171 ? -16.781 1.103 -20.781 1 95.38 171 GLN A O 1
ATOM 1376 N N . LYS A 1 172 ? -18.234 2.699 -21.141 1 96.38 172 LYS A N 1
ATOM 1377 C CA . LYS A 1 172 ? -17.328 3.695 -20.578 1 96.38 172 LYS A CA 1
ATOM 1378 C C . LYS A 1 172 ? -17.016 3.41 -19.109 1 96.38 172 LYS A C 1
ATOM 1380 O O . LYS A 1 172 ? -15.859 3.4 -18.703 1 96.38 172 LYS A O 1
ATOM 1385 N N . ARG A 1 173 ? -18.078 3.164 -18.375 1 95.06 173 ARG A N 1
ATOM 1386 C CA . ARG A 1 173 ? -17.891 2.854 -16.953 1 95.06 173 ARG A CA 1
ATOM 1387 C C . ARG A 1 173 ? -17.156 1.525 -16.781 1 95.06 173 ARG A C 1
ATOM 1389 O O . ARG A 1 173 ? -16.344 1.376 -15.867 1 95.06 173 ARG A O 1
ATOM 1396 N N . ALA A 1 174 ? -17.484 0.618 -17.609 1 96.56 174 ALA A N 1
ATOM 1397 C CA . ALA A 1 174 ? -16.797 -0.671 -17.562 1 96.56 174 ALA A CA 1
ATOM 1398 C C . ALA A 1 174 ? -15.297 -0.505 -17.797 1 96.56 174 ALA A C 1
ATOM 1400 O O . ALA A 1 174 ? -14.484 -1.133 -17.109 1 96.56 174 ALA A O 1
ATOM 1401 N N . GLN A 1 175 ? -14.992 0.298 -18.734 1 96.81 175 GLN A N 1
ATOM 1402 C CA . GLN A 1 175 ? -13.578 0.574 -18.984 1 96.81 175 GLN A CA 1
ATOM 1403 C C . GLN A 1 175 ? -12.922 1.235 -17.781 1 96.81 175 GLN A C 1
ATOM 1405 O O . GLN A 1 175 ? -11.789 0.895 -17.422 1 96.81 175 GLN A O 1
ATOM 1410 N N . GLU A 1 176 ? -13.578 2.119 -17.188 1 94.81 176 GLU A N 1
ATOM 1411 C CA . GLU A 1 176 ? -13.07 2.766 -15.977 1 94.81 176 GLU A CA 1
ATOM 1412 C C . GLU A 1 176 ? -12.867 1.752 -14.859 1 94.81 176 GLU A C 1
ATOM 1414 O O . GLU A 1 176 ? -11.898 1.844 -14.102 1 94.81 176 GLU A O 1
ATOM 1419 N N . LEU A 1 177 ? -13.758 0.852 -14.781 1 93.81 177 LEU A N 1
ATOM 1420 C CA . LEU A 1 177 ? -13.648 -0.202 -13.773 1 93.81 177 LEU A CA 1
ATOM 1421 C C . LEU A 1 177 ? -12.438 -1.086 -14.047 1 93.81 177 LEU A C 1
ATOM 1423 O O . LEU A 1 177 ? -11.703 -1.437 -13.117 1 93.81 177 LEU A O 1
ATOM 1427 N N . ILE A 1 178 ? -12.25 -1.383 -15.273 1 96.31 178 ILE A N 1
ATOM 1428 C CA . ILE A 1 178 ? -11.094 -2.188 -15.656 1 96.31 178 ILE A CA 1
ATOM 1429 C C . ILE A 1 178 ? -9.812 -1.462 -15.266 1 96.31 178 ILE A C 1
ATOM 1431 O O . ILE A 1 178 ? -8.922 -2.051 -14.641 1 96.31 178 ILE A O 1
ATOM 1435 N N . ASP A 1 179 ? -9.758 -0.224 -15.594 1 93.25 179 ASP A N 1
ATOM 1436 C CA . ASP A 1 179 ? -8.586 0.576 -15.258 1 93.25 179 ASP A CA 1
ATOM 1437 C C . ASP A 1 179 ? -8.352 0.612 -13.75 1 93.25 179 ASP A C 1
ATOM 1439 O O . ASP A 1 179 ? -7.215 0.511 -13.289 1 93.25 179 ASP A O 1
ATOM 1443 N N . GLN A 1 180 ? -9.391 0.733 -13.039 1 89.31 180 GLN A N 1
ATOM 1444 C CA . GLN A 1 180 ? -9.32 0.749 -11.586 1 89.31 180 GLN A CA 1
ATOM 1445 C C . GLN A 1 180 ? -8.797 -0.579 -11.039 1 89.31 180 GLN A C 1
ATOM 1447 O O . GLN A 1 180 ? -7.914 -0.6 -10.188 1 89.31 180 GLN A O 1
ATOM 1452 N N . LEU A 1 181 ? -9.305 -1.607 -11.562 1 91.94 181 LEU A N 1
ATOM 1453 C CA . LEU A 1 181 ? -8.953 -2.936 -11.07 1 91.94 181 LEU A CA 1
ATOM 1454 C C . LEU A 1 181 ? -7.52 -3.291 -11.461 1 91.94 181 LEU A C 1
ATOM 1456 O O . LEU A 1 181 ? -6.852 -4.047 -10.758 1 91.94 181 LEU A O 1
ATOM 1460 N N . ILE A 1 182 ? -7.078 -2.75 -12.547 1 92.94 182 ILE A N 1
ATOM 1461 C CA . ILE A 1 182 ? -5.68 -2.912 -12.914 1 92.94 182 ILE A CA 1
ATOM 1462 C C . ILE A 1 182 ? -4.793 -2.113 -11.961 1 92.94 182 ILE A C 1
ATOM 1464 O O . ILE A 1 182 ? -3.797 -2.631 -11.453 1 92.94 182 ILE A O 1
ATOM 1468 N N . ALA A 1 183 ? -5.199 -0.918 -11.734 1 85.31 183 ALA A N 1
ATOM 1469 C CA . ALA A 1 183 ? -4.445 -0.057 -10.82 1 85.31 183 ALA A CA 1
ATOM 1470 C C . ALA A 1 183 ? -4.371 -0.667 -9.43 1 85.31 183 ALA A C 1
ATOM 1472 O O . ALA A 1 183 ? -3.344 -0.558 -8.75 1 85.31 183 ALA A O 1
ATOM 1473 N N . GLU A 1 184 ? -5.402 -1.386 -9.07 1 83.62 184 GLU A N 1
ATOM 1474 C CA . GLU A 1 184 ? -5.477 -1.992 -7.746 1 83.62 184 GLU A CA 1
ATOM 1475 C C . GLU A 1 184 ? -4.902 -3.406 -7.75 1 83.62 184 GLU A C 1
ATOM 1477 O O . GLU A 1 184 ? -4.945 -4.102 -6.734 1 83.62 184 GLU A O 1
ATOM 1482 N N . GLN A 1 185 ? -4.445 -3.875 -8.852 1 88.25 185 GLN A N 1
ATOM 1483 C CA . GLN A 1 185 ? -3.676 -5.105 -9.008 1 88.25 185 GLN A CA 1
ATOM 1484 C C . GLN A 1 185 ? -4.578 -6.332 -8.922 1 88.25 185 GLN A C 1
ATOM 1486 O O . GLN A 1 185 ? -4.168 -7.375 -8.414 1 88.25 185 GLN A O 1
ATOM 1491 N N . TRP A 1 186 ? -5.758 -6.164 -9.359 1 91.62 186 TRP A N 1
ATOM 1492 C CA . TRP A 1 186 ? -6.66 -7.309 -9.422 1 91.62 186 TRP A CA 1
ATOM 1493 C C . TRP A 1 186 ? -6.641 -7.938 -10.812 1 91.62 186 TRP A C 1
ATOM 1495 O O . TRP A 1 186 ? -6.77 -9.156 -10.945 1 91.62 186 TRP A O 1
ATOM 1505 N N . LEU A 1 187 ? -6.484 -7.039 -11.758 1 94.69 187 LEU A N 1
ATOM 1506 C CA . LEU A 1 187 ? -6.434 -7.465 -13.156 1 94.69 187 LEU A CA 1
ATOM 1507 C C . LEU A 1 187 ? -5.113 -7.062 -13.805 1 94.69 187 LEU A C 1
ATOM 1509 O O . LEU A 1 187 ? -4.406 -6.195 -13.289 1 94.69 187 LEU A O 1
ATOM 1513 N N . SER A 1 188 ? -4.832 -7.742 -14.891 1 95.12 188 SER A N 1
ATOM 1514 C CA . SER A 1 188 ? -3.676 -7.398 -15.711 1 95.12 188 SER A CA 1
ATOM 1515 C C . SER A 1 188 ? -4.02 -7.457 -17.203 1 95.12 188 SER A C 1
ATOM 1517 O O . SER A 1 188 ? -4.816 -8.297 -17.625 1 95.12 188 SER A O 1
ATOM 1519 N N . MET A 1 189 ? -3.42 -6.562 -17.906 1 95.06 189 MET A N 1
ATOM 1520 C CA . MET A 1 189 ? -3.559 -6.555 -19.359 1 95.06 189 MET A CA 1
ATOM 1521 C C . MET A 1 189 ? -2.52 -7.461 -20 1 95.06 189 MET A C 1
ATOM 1523 O O . MET A 1 189 ? -1.348 -7.441 -19.625 1 95.06 189 MET A O 1
ATOM 1527 N N . ALA A 1 190 ? -2.992 -8.227 -20.922 1 92.88 190 ALA A N 1
ATOM 1528 C CA . ALA A 1 190 ? -2.062 -9.055 -21.672 1 92.88 190 ALA A CA 1
ATOM 1529 C C . ALA A 1 190 ? -1.069 -8.195 -22.453 1 92.88 190 ALA A C 1
ATOM 1531 O O . ALA A 1 190 ? -1.308 -7.008 -22.672 1 92.88 190 ALA A O 1
ATOM 1532 N N . GLN A 1 191 ? 0.022 -8.766 -22.891 1 86.69 191 GLN A N 1
ATOM 1533 C CA . GLN A 1 191 ? 1.103 -8.039 -23.547 1 86.69 191 GLN A CA 1
ATOM 1534 C C . GLN A 1 191 ? 0.613 -7.375 -24.844 1 86.69 191 GLN A C 1
ATOM 1536 O O . GLN A 1 191 ? 1.056 -6.277 -25.172 1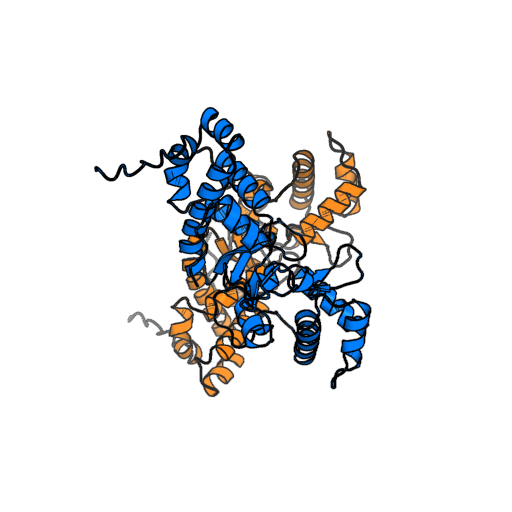 86.69 191 GLN A O 1
ATOM 1541 N N . ASP A 1 192 ? -0.315 -7.996 -25.484 1 89.06 192 ASP A N 1
ATOM 1542 C CA . ASP A 1 192 ? -0.806 -7.461 -26.75 1 89.06 192 ASP A CA 1
ATOM 1543 C C . ASP A 1 192 ? -1.858 -6.379 -26.531 1 89.06 192 ASP A C 1
ATOM 1545 O O . ASP A 1 192 ? -2.322 -5.742 -27.469 1 89.06 192 ASP A O 1
ATOM 1549 N N . GLY A 1 193 ? -2.271 -6.262 -25.266 1 91.75 193 GLY A N 1
ATOM 1550 C CA . GLY A 1 193 ? -3.217 -5.211 -24.922 1 91.75 193 GLY A CA 1
ATOM 1551 C C . GLY A 1 193 ? -4.648 -5.547 -25.297 1 91.75 193 GLY A C 1
ATOM 1552 O O . GLY A 1 193 ? -5.527 -4.684 -25.25 1 91.75 193 GLY A O 1
ATOM 1553 N N . GLU A 1 194 ? -4.914 -6.785 -25.609 1 94.56 194 GLU A N 1
ATOM 1554 C CA . GLU A 1 194 ? -6.227 -7.129 -26.156 1 94.56 194 GLU A CA 1
ATOM 1555 C C . GLU A 1 194 ? -7 -8.031 -25.188 1 94.56 194 GLU A C 1
ATOM 1557 O O . GLU A 1 194 ? -8.18 -8.32 -25.422 1 94.56 194 GLU A O 1
ATOM 1562 N N . ALA A 1 195 ? -6.359 -8.484 -24.156 1 96.75 195 ALA A N 1
ATOM 1563 C CA . ALA A 1 195 ? -7.012 -9.422 -23.234 1 96.75 195 ALA A CA 1
ATOM 1564 C C . ALA A 1 195 ? -6.699 -9.078 -21.781 1 96.75 195 ALA A C 1
ATOM 1566 O O . ALA A 1 195 ? -5.723 -8.383 -21.5 1 96.75 195 ALA A O 1
ATOM 1567 N N . LEU A 1 196 ? -7.598 -9.531 -20.938 1 97.38 196 LEU A N 1
ATOM 1568 C CA . LEU A 1 196 ? -7.473 -9.344 -19.484 1 97.38 196 LEU A CA 1
ATOM 1569 C C . LEU A 1 196 ? -7.332 -10.688 -18.781 1 97.38 196 LEU A C 1
ATOM 1571 O O . LEU A 1 196 ? -7.895 -11.688 -19.219 1 97.38 196 LEU A O 1
ATOM 1575 N N . HIS A 1 197 ? -6.602 -10.672 -17.766 1 95.94 197 HIS A N 1
ATOM 1576 C CA . HIS A 1 197 ? -6.539 -11.82 -16.859 1 95.94 197 HIS A CA 1
ATOM 1577 C C . HIS A 1 197 ? -6.312 -11.383 -15.422 1 95.94 197 HIS A C 1
ATOM 1579 O O . HIS A 1 197 ? -6.027 -10.211 -15.156 1 95.94 197 HIS A O 1
ATOM 1585 N N . LEU A 1 198 ? -6.438 -12.289 -14.539 1 94.5 198 LEU A N 1
ATOM 1586 C CA . LEU A 1 198 ? -6.172 -11.984 -13.141 1 94.5 198 LEU A CA 1
ATOM 1587 C C . LEU A 1 198 ? -4.691 -11.695 -12.922 1 94.5 198 LEU A C 1
ATOM 1589 O O . LEU A 1 198 ? -3.83 -12.367 -13.492 1 94.5 198 LEU A O 1
ATOM 1593 N N . SER A 1 199 ? -4.418 -10.672 -12.117 1 93.94 199 SER A N 1
ATOM 1594 C CA . SER A 1 199 ? -3.035 -10.391 -11.758 1 93.94 199 SER A CA 1
ATOM 1595 C C . SER A 1 199 ? -2.469 -11.477 -10.852 1 93.94 199 SER A C 1
ATOM 1597 O O . SER A 1 199 ? -3.219 -12.281 -10.297 1 93.94 199 SER A O 1
ATOM 1599 N N . VAL A 1 200 ? -1.201 -11.477 -10.703 1 92.88 200 VAL A N 1
ATOM 1600 C CA . VAL A 1 200 ? -0.528 -12.414 -9.812 1 92.88 200 VAL A CA 1
ATOM 1601 C C . VAL A 1 200 ? -1.007 -12.195 -8.375 1 92.88 200 VAL A C 1
ATOM 1603 O O . VAL A 1 200 ? -1.204 -13.164 -7.633 1 92.88 200 VAL A O 1
ATOM 1606 N N . HIS A 1 201 ? -1.171 -11 -8.023 1 93.12 201 HIS A N 1
ATOM 1607 C CA . HIS A 1 201 ? -1.689 -10.68 -6.699 1 93.12 201 HIS A CA 1
ATOM 1608 C C . HIS A 1 201 ? -3.096 -11.234 -6.508 1 93.12 201 HIS A C 1
ATOM 1610 O O . HIS A 1 201 ? -3.396 -11.836 -5.473 1 93.12 201 HIS A O 1
ATOM 1616 N N . ALA A 1 202 ? -3.922 -10.992 -7.473 1 92.25 202 ALA A N 1
ATOM 1617 C CA . ALA A 1 202 ? -5.305 -11.461 -7.398 1 92.25 202 ALA A CA 1
ATOM 1618 C C . ALA A 1 202 ? -5.363 -12.984 -7.305 1 92.25 202 ALA A C 1
ATOM 1620 O O . ALA A 1 202 ? -6.156 -13.531 -6.535 1 92.25 202 ALA A O 1
ATOM 1621 N N . LEU A 1 203 ? -4.535 -13.609 -8.078 1 92.12 203 LEU A N 1
ATOM 1622 C CA . LEU A 1 203 ? -4.469 -15.062 -8.047 1 92.12 203 LEU A CA 1
ATOM 1623 C C . LEU A 1 203 ? -4.074 -15.562 -6.66 1 92.12 203 LEU A C 1
ATOM 1625 O O . LEU A 1 203 ? -4.684 -16.5 -6.137 1 92.12 203 LEU A O 1
ATOM 1629 N N . ALA A 1 204 ? -3.113 -14.93 -6.102 1 92.31 204 ALA A N 1
ATOM 1630 C CA . ALA A 1 204 ? -2.66 -15.312 -4.77 1 92.31 204 ALA A CA 1
ATOM 1631 C C . ALA A 1 204 ? -3.746 -15.07 -3.727 1 92.31 204 ALA A C 1
ATOM 1633 O O . ALA A 1 204 ? -4.004 -15.922 -2.873 1 92.31 204 ALA A O 1
ATOM 1634 N N . GLN A 1 205 ? -4.406 -13.984 -3.816 1 91.19 205 GLN A N 1
ATOM 1635 C CA . GLN A 1 205 ? -5.406 -13.555 -2.842 1 91.19 205 GLN A CA 1
ATOM 1636 C C . GLN A 1 205 ? -6.664 -14.414 -2.932 1 91.19 205 GLN A C 1
ATOM 1638 O O . GLN A 1 205 ? -7.301 -14.695 -1.914 1 91.19 205 GLN A O 1
ATOM 1643 N N . MET A 1 206 ? -6.957 -14.859 -4.141 1 90.19 206 MET A N 1
ATOM 1644 C CA . MET A 1 206 ? -8.281 -15.445 -4.328 1 90.19 206 MET A CA 1
ATOM 1645 C C . MET A 1 206 ? -8.172 -16.953 -4.574 1 90.19 206 MET A C 1
ATOM 1647 O O . MET A 1 206 ? -9.141 -17.578 -5 1 90.19 206 MET A O 1
ATOM 1651 N N . GLN A 1 207 ? -7.113 -17.5 -4.316 1 89.25 207 GLN A N 1
ATOM 1652 C CA . GLN A 1 207 ? -6.871 -18.906 -4.617 1 89.25 207 GLN A CA 1
ATOM 1653 C C . GLN A 1 207 ? -7.988 -19.797 -4.066 1 89.25 207 GLN A C 1
ATOM 1655 O O . GLN A 1 207 ? -8.609 -20.547 -4.812 1 89.25 207 GLN A O 1
ATOM 1660 N N . ALA A 1 208 ? -8.297 -19.672 -2.84 1 87.44 208 ALA A N 1
ATOM 1661 C CA . ALA A 1 208 ? -9.305 -20.516 -2.189 1 87.44 208 ALA A CA 1
ATOM 1662 C C . ALA A 1 208 ? -10.695 -20.25 -2.754 1 87.44 208 ALA A C 1
ATOM 1664 O O . ALA A 1 208 ? -11.469 -21.172 -2.979 1 87.44 208 ALA A O 1
ATOM 1665 N N . ASP A 1 209 ? -11.008 -19.062 -3.039 1 88.44 209 ASP A N 1
ATOM 1666 C CA . ASP A 1 209 ? -12.305 -18.672 -3.58 1 88.44 209 ASP A CA 1
ATOM 1667 C C . ASP A 1 209 ? -12.492 -19.219 -4.992 1 88.44 209 ASP A C 1
ATOM 1669 O O . ASP A 1 209 ? -13.57 -19.703 -5.34 1 88.44 209 ASP A O 1
ATOM 1673 N N . LEU A 1 210 ? -11.461 -19.062 -5.723 1 91 210 LEU A N 1
ATOM 1674 C CA . LEU A 1 210 ? -11.531 -19.547 -7.098 1 91 210 LEU A CA 1
ATOM 1675 C C . LEU A 1 210 ? -11.766 -21.062 -7.121 1 91 210 LEU A C 1
ATOM 1677 O O . LEU A 1 210 ? -12.602 -21.547 -7.891 1 91 210 LEU A O 1
ATOM 1681 N N . MET A 1 211 ? -11.117 -21.75 -6.254 1 90.12 211 MET A N 1
ATOM 1682 C CA . MET A 1 211 ? -11.219 -23.203 -6.195 1 90.12 211 MET A CA 1
ATOM 1683 C C . MET A 1 211 ? -12.617 -23.625 -5.762 1 90.12 211 MET A C 1
ATOM 1685 O O . MET A 1 211 ? -13.133 -24.641 -6.223 1 90.12 211 MET A O 1
ATOM 1689 N N . SER A 1 212 ? -13.195 -22.891 -4.961 1 89.62 212 SER A N 1
ATOM 1690 C CA . SER A 1 212 ? -14.508 -23.25 -4.43 1 89.62 212 SER A CA 1
ATOM 1691 C C . SER A 1 212 ? -15.617 -22.859 -5.398 1 89.62 212 SER A C 1
ATOM 1693 O O . SER A 1 212 ? -16.656 -23.531 -5.469 1 89.62 212 SER A O 1
ATOM 1695 N N . ARG A 1 213 ? -15.398 -21.922 -6.18 1 89.75 213 ARG A N 1
ATOM 1696 C CA . ARG A 1 213 ? -16.484 -21.328 -6.957 1 89.75 213 ARG A CA 1
ATOM 1697 C C . ARG A 1 213 ? -16.453 -21.828 -8.398 1 89.75 213 ARG A C 1
ATOM 1699 O O . ARG A 1 213 ? -17.484 -21.812 -9.086 1 89.75 213 ARG A O 1
ATOM 1706 N N . PHE A 1 214 ? -15.297 -22.172 -8.828 1 91.81 214 PHE A N 1
ATOM 1707 C CA . PHE A 1 214 ? -15.164 -22.531 -10.234 1 91.81 214 PHE A CA 1
ATOM 1708 C C . PHE A 1 214 ? -14.578 -23.938 -10.383 1 91.81 214 PHE A C 1
ATOM 1710 O O . PHE A 1 214 ? -13.891 -24.422 -9.484 1 91.81 214 PHE A O 1
ATOM 1717 N N . PRO A 1 215 ? -14.938 -24.562 -11.469 1 91.19 215 PRO A N 1
ATOM 1718 C CA . PRO A 1 215 ? -14.438 -25.922 -11.695 1 91.19 215 PRO A CA 1
ATOM 1719 C C . PRO A 1 215 ? -13 -25.938 -12.203 1 91.19 215 PRO A C 1
ATOM 1721 O O . PRO A 1 215 ? -12.742 -26.422 -13.312 1 91.19 215 PRO A O 1
ATOM 1724 N N . LEU A 1 216 ? -12.125 -25.531 -11.414 1 94.19 216 LEU A N 1
ATOM 1725 C CA . LEU A 1 216 ? -10.719 -25.5 -11.781 1 94.19 216 LEU A CA 1
ATOM 1726 C C . LEU A 1 216 ? -9.992 -26.75 -11.312 1 94.19 216 LEU A C 1
ATOM 1728 O O . LEU A 1 216 ? -10.336 -27.312 -10.266 1 94.19 216 LEU A O 1
ATOM 1732 N N . LYS A 1 217 ? -9.031 -27.156 -12.062 1 94.56 217 LYS A N 1
ATOM 1733 C CA . LYS A 1 217 ? -8.188 -28.266 -11.641 1 94.56 217 LYS A CA 1
ATOM 1734 C C . LYS A 1 217 ? -7.172 -27.828 -10.594 1 94.56 217 LYS A C 1
ATOM 1736 O O . LYS A 1 217 ? -6.832 -26.641 -10.508 1 94.56 217 LYS A O 1
ATOM 1741 N N . THR A 1 218 ? -6.746 -28.766 -9.844 1 94.25 218 THR A N 1
ATOM 1742 C CA . THR A 1 218 ? -5.773 -28.5 -8.797 1 94.25 218 THR A CA 1
ATOM 1743 C C . THR A 1 218 ? -4.43 -29.141 -9.125 1 94.25 218 THR A C 1
ATOM 1745 O O . THR A 1 218 ? -4.371 -30.281 -9.562 1 94.25 218 THR A O 1
ATOM 1748 N N . CYS A 1 219 ? -3.439 -28.375 -8.984 1 93.56 219 CYS A N 1
ATOM 1749 C CA . CYS A 1 219 ? -2.098 -28.922 -9.164 1 93.56 219 CYS A CA 1
ATOM 1750 C C . CYS A 1 219 ? -1.767 -29.938 -8.078 1 93.56 219 CYS A C 1
ATOM 1752 O O . CYS A 1 219 ? -1.907 -29.641 -6.887 1 93.56 219 CYS A O 1
ATOM 1754 N N . VAL A 1 220 ? -1.248 -31.016 -8.352 1 92.44 220 VAL A N 1
ATOM 1755 C CA . VAL A 1 220 ? -1.034 -32.094 -7.402 1 92.44 220 VAL A CA 1
ATOM 1756 C C . VAL A 1 220 ? 0.169 -31.781 -6.52 1 92.44 220 VAL A C 1
ATOM 1758 O O . VAL A 1 220 ? 0.315 -32.344 -5.434 1 92.44 220 VAL A O 1
ATOM 1761 N N . HIS A 1 221 ? 0.976 -30.922 -6.996 1 89.56 221 HIS A N 1
ATOM 1762 C CA . HIS A 1 221 ? 2.188 -30.609 -6.246 1 89.56 221 HIS A CA 1
ATOM 1763 C C . HIS A 1 221 ? 1.947 -29.484 -5.25 1 89.56 221 HIS A C 1
ATOM 1765 O O . HIS A 1 221 ? 2.17 -29.656 -4.047 1 89.56 221 HIS A O 1
ATOM 1771 N N . CYS A 1 222 ? 1.479 -28.328 -5.652 1 87.88 222 CYS A N 1
ATOM 1772 C CA . CYS A 1 222 ? 1.376 -27.156 -4.781 1 87.88 222 CYS A CA 1
ATOM 1773 C C . CYS A 1 222 ? -0.013 -27.062 -4.164 1 87.88 222 CYS A C 1
ATOM 1775 O O . CYS A 1 222 ? -0.221 -26.297 -3.213 1 87.88 222 CYS A O 1
ATOM 1777 N N . LYS A 1 223 ? -0.926 -27.75 -4.762 1 90.88 223 LYS A N 1
ATOM 1778 C CA . LYS A 1 223 ? -2.301 -27.828 -4.277 1 90.88 223 LYS A CA 1
ATOM 1779 C C . LYS A 1 223 ? -3.066 -26.547 -4.594 1 90.88 223 LYS A C 1
ATOM 1781 O O . LYS A 1 223 ? -4.18 -26.344 -4.105 1 90.88 223 LYS A O 1
ATOM 1786 N N . ASN A 1 224 ? -2.529 -25.703 -5.473 1 91.12 224 ASN A N 1
ATOM 1787 C CA . ASN A 1 224 ? -3.234 -24.516 -5.934 1 91.12 224 ASN A CA 1
ATOM 1788 C C . ASN A 1 224 ? -4.047 -24.797 -7.195 1 91.12 224 ASN A C 1
ATOM 1790 O O . ASN A 1 224 ? -3.785 -25.766 -7.898 1 91.12 224 ASN A O 1
ATOM 1794 N N . CYS A 1 225 ? -4.969 -23.938 -7.426 1 93.5 225 CYS A N 1
ATOM 1795 C CA . CYS A 1 225 ? -5.781 -24.094 -8.625 1 93.5 225 CYS A CA 1
ATOM 1796 C C . CYS A 1 225 ? -4.984 -23.734 -9.875 1 93.5 225 CYS A C 1
ATOM 1798 O O . CYS A 1 225 ? -4.066 -22.922 -9.812 1 93.5 225 CYS A O 1
ATOM 1800 N N . ILE A 1 226 ? -5.344 -24.359 -10.945 1 93.75 226 ILE A N 1
ATOM 1801 C CA . ILE A 1 226 ? -4.777 -24.094 -12.258 1 93.75 226 ILE A CA 1
ATOM 1802 C C . ILE A 1 226 ? -5.758 -23.266 -13.086 1 93.75 226 ILE A C 1
ATOM 1804 O O . ILE A 1 226 ? -6.801 -23.766 -13.508 1 93.75 226 ILE A O 1
ATOM 1808 N N . VAL A 1 227 ? -5.383 -22.031 -13.352 1 92.56 227 VAL A N 1
ATOM 1809 C CA . VAL A 1 227 ? -6.277 -21.141 -14.07 1 92.56 227 VAL A CA 1
ATOM 1810 C C . VAL A 1 227 ? -6.031 -21.25 -15.57 1 92.56 227 VAL A C 1
ATOM 1812 O O . VAL A 1 227 ? -6.973 -21.188 -16.359 1 92.56 227 VAL A O 1
ATOM 1815 N N . ILE A 1 228 ? -4.785 -21.5 -15.945 1 93.19 228 ILE A N 1
ATOM 1816 C CA . ILE A 1 228 ? -4.441 -21.672 -17.359 1 93.19 228 ILE A CA 1
ATOM 1817 C C . ILE A 1 228 ? -4.18 -23.156 -17.641 1 93.19 228 ILE A C 1
ATOM 1819 O O . ILE A 1 228 ? -3.029 -23.594 -17.641 1 93.19 228 ILE A O 1
ATOM 1823 N N . ILE A 1 229 ? -5.172 -23.812 -17.984 1 92.44 229 ILE A N 1
ATOM 1824 C CA . ILE A 1 229 ? -5.09 -25.25 -18.172 1 92.44 229 ILE A CA 1
ATOM 1825 C C . ILE A 1 229 ? -4.254 -25.578 -19.406 1 92.44 229 ILE A C 1
ATOM 1827 O O . ILE A 1 229 ? -3.592 -26.609 -19.469 1 92.44 229 ILE A O 1
ATOM 1831 N N . ASP A 1 230 ? -4.211 -24.625 -20.328 1 91.75 230 ASP A N 1
ATOM 1832 C CA . ASP A 1 230 ? -3.43 -24.797 -21.547 1 91.75 230 ASP A CA 1
ATOM 1833 C C . ASP A 1 230 ? -1.938 -24.891 -21.234 1 91.75 230 ASP A C 1
ATOM 1835 O O . ASP A 1 230 ? -1.166 -25.453 -22.016 1 91.75 230 ASP A O 1
ATOM 1839 N N . HIS A 1 231 ? -1.576 -24.391 -20.141 1 89.56 231 HIS A N 1
ATOM 1840 C CA . HIS A 1 231 ? -0.163 -24.359 -19.781 1 89.56 231 HIS A CA 1
ATOM 1841 C C . HIS A 1 231 ? 0.168 -25.453 -18.766 1 89.56 231 HIS A C 1
ATOM 1843 O O . HIS A 1 231 ? 1.317 -25.578 -18.328 1 89.56 231 HIS A O 1
ATOM 1849 N N . ALA A 1 232 ? -0.784 -26.203 -18.375 1 92.19 232 ALA A N 1
ATOM 1850 C CA . ALA A 1 232 ? -0.569 -27.234 -17.375 1 92.19 232 ALA A CA 1
ATOM 1851 C C . ALA A 1 232 ? -0.199 -28.562 -18.016 1 92.19 232 ALA A C 1
ATOM 1853 O O . ALA A 1 232 ? -0.46 -28.781 -19.203 1 92.19 232 ALA A O 1
ATOM 1854 N N . LEU A 1 233 ? 0.493 -29.328 -17.25 1 92.25 233 LEU A N 1
ATOM 1855 C CA . LEU A 1 233 ? 0.741 -30.703 -17.656 1 92.25 233 LEU A CA 1
ATOM 1856 C C . LEU A 1 233 ? -0.38 -31.625 -17.172 1 92.25 233 LEU A C 1
ATOM 1858 O O . LEU A 1 233 ? -0.894 -31.438 -16.062 1 92.25 233 LEU A O 1
ATOM 1862 N N . HIS A 1 234 ? -0.752 -32.531 -18.031 1 93.88 234 HIS A N 1
ATOM 1863 C CA . HIS A 1 234 ? -1.848 -33.438 -17.719 1 93.88 234 HIS A CA 1
ATOM 1864 C C . HIS A 1 234 ? -1.434 -34.875 -17.922 1 93.88 234 HIS A C 1
ATOM 1866 O O . HIS A 1 234 ? -0.814 -35.219 -18.938 1 93.88 234 HIS A O 1
ATOM 1872 N N . CYS A 1 235 ? -1.672 -35.656 -16.922 1 91.88 235 CYS A N 1
ATOM 1873 C CA . CYS A 1 235 ? -1.462 -37.094 -17.047 1 91.88 235 CYS A CA 1
ATOM 1874 C C . CYS A 1 235 ? -2.742 -37.781 -17.484 1 91.88 235 CYS A C 1
ATOM 1876 O O . CYS A 1 235 ? -3.734 -37.781 -16.75 1 91.88 235 CYS A O 1
ATOM 1878 N N . ASP A 1 236 ? -2.68 -38.5 -18.547 1 91.12 236 ASP A N 1
ATOM 1879 C CA . ASP A 1 236 ? -3.855 -39.188 -19.094 1 91.12 236 ASP A CA 1
ATOM 1880 C C . ASP A 1 236 ? -4.211 -40.406 -18.266 1 91.12 236 ASP A C 1
ATOM 1882 O O . ASP A 1 236 ? -5.379 -40.812 -18.188 1 91.12 236 ASP A O 1
ATOM 1886 N N . ALA A 1 237 ? -3.221 -41.031 -17.656 1 91.06 237 ALA A N 1
ATOM 1887 C CA . ALA A 1 237 ? -3.41 -42.281 -16.922 1 91.06 237 ALA A CA 1
ATOM 1888 C C . ALA A 1 237 ? -4.172 -42.031 -15.617 1 91.06 237 ALA A C 1
ATOM 1890 O O . ALA A 1 237 ? -5.086 -42.781 -15.273 1 91.06 237 ALA A O 1
ATOM 1891 N N . CYS A 1 238 ? -3.881 -41.031 -14.883 1 92.06 238 CYS A N 1
ATOM 1892 C CA . CYS A 1 238 ? -4.504 -40.812 -13.586 1 92.06 238 CYS A CA 1
ATOM 1893 C C . CYS A 1 238 ? -5.289 -39.5 -13.57 1 92.06 238 CYS A C 1
ATOM 1895 O O . CYS A 1 238 ? -5.906 -39.156 -12.562 1 92.06 238 CYS A O 1
ATOM 1897 N N . ASP A 1 239 ? -5.254 -38.688 -14.609 1 92.5 239 ASP A N 1
ATOM 1898 C CA . ASP A 1 239 ? -5.992 -37.438 -14.781 1 92.5 239 ASP A CA 1
ATOM 1899 C C . ASP A 1 239 ? -5.469 -36.375 -13.836 1 92.5 239 ASP A C 1
ATOM 1901 O O . ASP A 1 239 ? -6.211 -35.469 -13.453 1 92.5 239 ASP A O 1
ATOM 1905 N N . ALA A 1 240 ? -4.207 -36.5 -13.516 1 93.06 240 ALA A N 1
ATOM 1906 C CA . ALA A 1 240 ? -3.59 -35.5 -12.656 1 93.06 240 ALA A CA 1
ATOM 1907 C C . ALA A 1 240 ? -3.119 -34.281 -13.461 1 93.06 240 ALA A C 1
ATOM 1909 O O . ALA A 1 240 ? -2.766 -34.406 -14.641 1 93.06 240 ALA A O 1
ATOM 1910 N N . TYR A 1 241 ? -3.131 -33.156 -12.812 1 94.56 241 TYR A N 1
ATOM 1911 C CA . TYR A 1 241 ? -2.646 -31.938 -13.438 1 94.56 241 TYR A CA 1
ATOM 1912 C C . TYR A 1 241 ? -1.503 -31.328 -12.633 1 94.56 241 TYR A C 1
ATOM 1914 O O . TYR A 1 241 ? -1.464 -31.453 -11.406 1 94.56 241 TYR A O 1
ATOM 1922 N N . LEU A 1 242 ? -0.561 -30.703 -13.367 1 92 242 LEU A N 1
ATOM 1923 C CA . LEU A 1 242 ? 0.616 -30.094 -12.758 1 92 242 LEU A CA 1
ATOM 1924 C C . LEU A 1 242 ? 0.969 -28.781 -13.445 1 92 242 LEU A C 1
ATOM 1926 O O . LEU A 1 242 ? 0.989 -28.703 -14.672 1 92 242 LEU A O 1
ATOM 1930 N N . HIS A 1 243 ? 1.163 -27.766 -12.586 1 90.81 243 HIS A N 1
ATOM 1931 C CA . HIS A 1 243 ? 1.735 -26.578 -13.195 1 90.81 243 HIS A CA 1
ATOM 1932 C C . HIS A 1 243 ? 3.086 -26.875 -13.836 1 90.81 243 HIS A C 1
ATOM 1934 O O . HIS A 1 243 ? 3.846 -27.703 -13.328 1 90.81 243 HIS A O 1
ATOM 1940 N N . ARG A 1 244 ? 3.395 -26.219 -14.828 1 86.69 244 ARG A N 1
ATOM 1941 C CA . ARG A 1 244 ? 4.691 -26.422 -15.469 1 86.69 244 ARG A CA 1
ATOM 1942 C C . ARG A 1 244 ? 5.832 -26.047 -14.523 1 86.69 244 ARG A C 1
ATOM 1944 O O . ARG A 1 244 ? 6.824 -26.781 -14.43 1 86.69 244 ARG A O 1
ATOM 1951 N N . HIS A 1 245 ? 5.664 -24.984 -13.867 1 83.88 245 HIS A N 1
ATOM 1952 C CA . HIS A 1 245 ? 6.719 -24.562 -12.945 1 83.88 245 HIS A CA 1
ATOM 1953 C C . HIS A 1 245 ? 6.852 -25.547 -11.781 1 83.88 245 HIS A C 1
ATOM 1955 O O . HIS A 1 245 ? 7.949 -25.734 -11.258 1 83.88 245 HIS A O 1
ATOM 1961 N N . CYS A 1 246 ? 5.777 -26.094 -11.328 1 87.44 246 CYS A N 1
ATOM 1962 C CA . CYS A 1 246 ? 5.832 -27.094 -10.281 1 87.44 246 CYS A CA 1
ATOM 1963 C C . CYS A 1 246 ? 6.551 -28.344 -10.766 1 87.44 246 CYS A C 1
ATOM 1965 O O . CYS A 1 246 ? 7.32 -28.953 -10.016 1 87.44 246 CYS A O 1
ATOM 1967 N N . ALA A 1 247 ? 6.301 -28.719 -11.984 1 86.81 247 ALA A N 1
ATOM 1968 C CA . ALA A 1 247 ? 7 -29.859 -12.578 1 86.81 247 ALA A CA 1
ATOM 1969 C C . ALA A 1 247 ? 8.508 -29.625 -12.602 1 86.81 247 ALA A C 1
ATOM 1971 O O . ALA A 1 247 ? 9.289 -30.516 -12.273 1 86.81 247 ALA A O 1
ATOM 1972 N N . GLN A 1 248 ? 8.852 -28.422 -12.977 1 82.75 248 GLN A N 1
ATOM 1973 C CA . GLN A 1 248 ? 10.266 -28.062 -13.039 1 82.75 248 GLN A CA 1
ATOM 1974 C C . GLN A 1 248 ? 10.914 -28.156 -11.664 1 82.75 248 GLN A C 1
ATOM 1976 O O . GLN A 1 248 ? 12.039 -28.625 -11.531 1 82.75 248 GLN A O 1
ATOM 1981 N N . ARG A 1 249 ? 10.203 -27.75 -10.695 1 78.44 249 ARG A N 1
ATOM 1982 C CA . ARG A 1 249 ? 10.711 -27.781 -9.328 1 78.44 249 ARG A CA 1
ATOM 1983 C C . ARG A 1 249 ? 10.922 -29.219 -8.859 1 78.44 249 ARG A C 1
ATOM 1985 O O . ARG A 1 249 ? 11.898 -29.516 -8.164 1 78.44 249 ARG A O 1
ATOM 1992 N N . ILE A 1 250 ? 10.008 -30.062 -9.18 1 81.5 250 ILE A N 1
ATOM 1993 C CA . ILE A 1 250 ? 10.086 -31.469 -8.805 1 81.5 250 ILE A CA 1
ATOM 1994 C C . ILE A 1 250 ? 11.312 -32.094 -9.453 1 81.5 250 ILE A C 1
ATOM 1996 O O . ILE A 1 250 ? 12.047 -32.844 -8.805 1 81.5 250 ILE A O 1
ATOM 2000 N N . ILE A 1 251 ? 11.578 -31.719 -10.609 1 81 251 ILE A N 1
ATOM 2001 C CA . ILE A 1 251 ? 12.695 -32.281 -11.359 1 81 251 ILE A CA 1
ATOM 2002 C C . ILE A 1 251 ? 14.016 -31.766 -10.781 1 81 251 ILE A C 1
ATOM 2004 O O . ILE A 1 251 ? 14.969 -32.531 -10.625 1 81 251 ILE A O 1
ATOM 2008 N N . GLU A 1 252 ? 14.047 -30.453 -10.523 1 74.44 252 GLU A N 1
ATOM 2009 C CA . GLU A 1 252 ? 15.273 -29.828 -10.047 1 74.44 252 GLU A CA 1
ATOM 2010 C C . GLU A 1 252 ? 15.617 -30.266 -8.633 1 74.44 252 GLU A C 1
ATOM 2012 O O . GLU A 1 252 ? 16.781 -30.375 -8.266 1 74.44 252 GLU A O 1
ATOM 2017 N N . HIS A 1 253 ? 14.664 -30.328 -7.754 1 65.94 253 HIS A N 1
ATOM 2018 C CA . HIS A 1 253 ? 14.961 -30.625 -6.355 1 65.94 253 HIS A CA 1
ATOM 2019 C C . HIS A 1 253 ? 14.859 -32.125 -6.086 1 65.94 253 HIS A C 1
ATOM 2021 O O . HIS A 1 253 ? 15.016 -32.562 -4.945 1 65.94 253 HIS A O 1
ATOM 2027 N N . ASP A 1 254 ? 14.953 -32.938 -7.109 1 56.72 254 ASP A N 1
ATOM 2028 C CA . ASP A 1 254 ? 14.891 -34.375 -7.016 1 56.72 254 ASP A CA 1
ATOM 2029 C C . ASP A 1 254 ? 13.828 -34.844 -6.016 1 56.72 254 ASP A C 1
ATOM 2031 O O . ASP A 1 254 ? 14.078 -35.688 -5.18 1 56.72 254 ASP A O 1
ATOM 2035 N N . ILE A 1 255 ? 12.82 -34.031 -5.734 1 50.03 255 ILE A N 1
ATOM 2036 C CA . ILE A 1 255 ? 11.781 -34.375 -4.77 1 50.03 255 ILE A CA 1
ATOM 2037 C C . ILE A 1 255 ? 11.016 -35.625 -5.242 1 50.03 255 ILE A C 1
ATOM 2039 O O . ILE A 1 255 ? 10.508 -35.656 -6.363 1 50.03 255 ILE A O 1
ATOM 2043 N N . PRO A 1 256 ? 11.242 -36.812 -4.664 1 44.88 256 PRO A N 1
ATOM 2044 C CA . PRO A 1 256 ? 10.555 -38.031 -5.09 1 44.88 256 PRO A CA 1
ATOM 2045 C C . PRO A 1 256 ? 9.062 -37.781 -5.348 1 44.88 256 PRO A C 1
ATOM 2047 O O . PRO A 1 256 ? 8.453 -36.906 -4.738 1 44.88 256 PRO A O 1
ATOM 2050 N N . PRO A 1 257 ? 8.609 -38.219 -6.57 1 41.38 257 PRO A N 1
ATOM 2051 C CA . PRO A 1 257 ? 7.188 -38.125 -6.91 1 41.38 257 PRO A CA 1
ATOM 2052 C C . PRO A 1 257 ? 6.277 -38.531 -5.75 1 41.38 257 PRO A C 1
ATOM 2054 O O . PRO A 1 257 ? 6.629 -39.406 -4.949 1 41.38 257 PRO A O 1
ATOM 2057 N N . LEU A 1 258 ? 5.633 -37.656 -5.117 1 37.25 258 LEU A N 1
ATOM 2058 C CA . LEU A 1 258 ? 4.645 -38.094 -4.145 1 37.25 258 LEU A CA 1
ATOM 2059 C C . LEU A 1 258 ? 3.945 -39.375 -4.629 1 37.25 258 LEU A C 1
ATOM 2061 O O . LEU A 1 258 ? 3.566 -39.469 -5.797 1 37.25 258 LEU A O 1
ATOM 2065 N N . ALA A 1 259 ? 4.512 -40.531 -4.215 1 36.12 259 ALA A N 1
ATOM 2066 C CA . ALA A 1 259 ? 3.791 -41.781 -4.367 1 36.12 259 ALA A CA 1
ATOM 2067 C C . ALA A 1 259 ? 2.283 -41.562 -4.266 1 36.12 259 ALA A C 1
ATOM 2069 O O . ALA A 1 259 ? 1.79 -41.031 -3.27 1 36.12 259 ALA A O 1
ATOM 2070 N N . PHE A 1 260 ? 1.506 -41.344 -5.328 1 26.23 260 PHE A N 1
ATOM 2071 C CA . PHE A 1 260 ? 0.078 -41.625 -5.281 1 26.23 260 PHE A CA 1
ATOM 2072 C C . PHE A 1 260 ? -0.169 -43.062 -4.809 1 26.23 260 PHE A C 1
ATOM 2074 O O . PHE A 1 260 ? 0.627 -43.938 -5.094 1 26.23 260 PHE A O 1
ATOM 2081 N N . MET B 1 1 ? -12.711 20.438 49.844 1 27.84 1 MET B N 1
ATOM 2082 C CA . MET B 1 1 ? -13.266 20.594 48.5 1 27.84 1 MET B CA 1
ATOM 2083 C C . MET B 1 1 ? -12.984 19.375 47.656 1 27.84 1 MET B C 1
ATOM 2085 O O . MET B 1 1 ? -11.82 19 47.438 1 27.84 1 MET B O 1
ATOM 2089 N N . GLY B 1 2 ? -13.852 18.344 47.594 1 31.05 2 GLY B N 1
ATOM 2090 C CA . GLY B 1 2 ? -13.82 17 47.031 1 31.05 2 GLY B CA 1
ATOM 2091 C C . GLY B 1 2 ? -13.617 17 45.531 1 31.05 2 GLY B C 1
ATOM 2092 O O . GLY B 1 2 ? -14.242 17.797 44.812 1 31.05 2 GLY B O 1
ATOM 2093 N N . SER B 1 3 ? -12.477 16.656 44.938 1 32.62 3 SER B N 1
ATOM 2094 C CA . SER B 1 3 ? -12.102 16.516 43.531 1 32.62 3 SER B CA 1
ATOM 2095 C C . SER B 1 3 ? -13.125 15.664 42.781 1 32.62 3 SER B C 1
ATOM 2097 O O . SER B 1 3 ? -13.32 14.492 43.094 1 32.62 3 SER B O 1
ATOM 2099 N N . PHE B 1 4 ? -14.312 16.156 42.344 1 29.36 4 PHE B N 1
ATOM 2100 C CA . PHE B 1 4 ? -15.273 15.539 41.438 1 29.36 4 PHE B CA 1
ATOM 2101 C C . PHE B 1 4 ? -14.578 14.938 40.219 1 29.36 4 PHE B C 1
ATOM 2103 O O . PHE B 1 4 ? -14.133 15.672 39.344 1 29.36 4 PHE B O 1
ATOM 2110 N N . TYR B 1 5 ? -13.914 13.875 40.312 1 32.72 5 TYR B N 1
ATOM 2111 C CA . TYR B 1 5 ? -13.586 13.117 39.094 1 32.72 5 TYR B CA 1
ATOM 2112 C C . TYR B 1 5 ? -14.82 12.961 38.219 1 32.72 5 TYR B C 1
ATOM 2114 O O . TYR B 1 5 ? -15.797 12.328 38.594 1 32.72 5 TYR B O 1
ATOM 2122 N N . ALA B 1 6 ? -15.305 13.969 37.531 1 31.41 6 ALA B N 1
ATOM 2123 C CA . ALA B 1 6 ? -16.297 13.781 36.5 1 31.41 6 ALA B CA 1
ATOM 2124 C C . ALA B 1 6 ? -16.125 12.438 35.812 1 31.41 6 ALA B C 1
ATOM 2126 O O . ALA B 1 6 ? -15.086 12.18 35.188 1 31.41 6 ALA B O 1
ATOM 2127 N N . LEU B 1 7 ? -16.609 11.375 36.219 1 35.88 7 LEU B N 1
ATOM 2128 C CA . LEU B 1 7 ? -16.812 10.117 35.5 1 35.88 7 LEU B CA 1
ATOM 2129 C C . LEU B 1 7 ? -17.25 10.375 34.062 1 35.88 7 LEU B C 1
ATOM 2131 O O . LEU B 1 7 ? -18.312 10.93 33.812 1 35.88 7 LEU B O 1
ATOM 2135 N N . GLN B 1 8 ? -16.422 10.828 33.188 1 40.06 8 GLN B N 1
ATOM 2136 C CA . GLN B 1 8 ? -16.734 10.883 31.766 1 40.06 8 GLN B CA 1
ATOM 2137 C C . GLN B 1 8 ? -17.656 9.734 31.375 1 40.06 8 GLN B C 1
ATOM 2139 O O . GLN B 1 8 ? -17.281 8.562 31.469 1 40.06 8 GLN B O 1
ATOM 2144 N N . VAL B 1 9 ? -18.844 9.805 31.641 1 43.72 9 VAL B N 1
ATOM 2145 C CA . VAL B 1 9 ? -19.875 8.906 31.156 1 43.72 9 VAL B CA 1
ATOM 2146 C C . VAL B 1 9 ? -19.594 8.539 29.688 1 43.72 9 VAL B C 1
ATOM 2148 O O . VAL B 1 9 ? -19.641 9.398 28.812 1 43.72 9 VAL B O 1
ATOM 2151 N N . SER B 1 10 ? -18.75 7.547 29.469 1 57.16 10 SER B N 1
ATOM 2152 C CA . SER B 1 10 ? -18.562 7 28.141 1 57.16 10 SER B CA 1
ATOM 2153 C C . SER B 1 10 ? -19.891 6.789 27.422 1 57.16 10 SER B C 1
ATOM 2155 O O . SER B 1 10 ? -20.828 6.246 28.016 1 57.16 10 SER B O 1
ATOM 2157 N N . SER B 1 11 ? -20.172 7.59 26.438 1 66.88 11 SER B N 1
ATOM 2158 C CA . SER B 1 11 ? -21.375 7.453 25.609 1 66.88 11 SER B CA 1
ATOM 2159 C C . SER B 1 11 ? -21.688 5.984 25.344 1 66.88 11 SER B C 1
ATOM 2161 O O . SER B 1 11 ? -20.828 5.121 25.469 1 66.88 11 SER B O 1
ATOM 2163 N N . SER B 1 12 ? -22.922 5.652 25.422 1 78.12 12 SER B N 1
ATOM 2164 C CA . SER B 1 12 ? -23.453 4.32 25.141 1 78.12 12 SER B CA 1
ATOM 2165 C C . SER B 1 12 ? -22.703 3.656 24 1 78.12 12 SER B C 1
ATOM 2167 O O . SER B 1 12 ? -22.406 2.461 24.047 1 78.12 12 SER B O 1
ATOM 2169 N N . VAL B 1 13 ? -22.234 4.477 23.172 1 83.5 13 VAL B N 1
ATOM 2170 C CA . VAL B 1 13 ? -21.531 3.938 22 1 83.5 13 VAL B CA 1
ATOM 2171 C C . VAL B 1 13 ? -20.125 3.49 22.391 1 83.5 13 VAL B C 1
ATOM 2173 O O . VAL B 1 13 ? -19.672 2.428 21.969 1 83.5 13 VAL B O 1
ATOM 2176 N N . MET B 1 14 ? -19.547 4.199 23.328 1 84.31 14 MET B N 1
ATOM 2177 C CA . MET B 1 14 ? -18.188 3.873 23.75 1 84.31 14 MET B CA 1
ATOM 2178 C C . MET B 1 14 ? -18.156 2.564 24.531 1 84.31 14 MET B C 1
ATOM 2180 O O . MET B 1 14 ? -17.219 1.777 24.391 1 84.31 14 MET B O 1
ATOM 2184 N N . VAL B 1 15 ? -19.156 2.42 25.234 1 83.69 15 VAL B N 1
ATOM 2185 C CA . VAL B 1 15 ? -19.25 1.187 26 1 83.69 15 VAL B CA 1
ATOM 2186 C C . VAL B 1 15 ? -19.453 0.001 25.062 1 83.69 15 VAL B C 1
ATOM 2188 O O . VAL B 1 15 ? -18.812 -1.041 25.219 1 83.69 15 VAL B O 1
ATOM 2191 N N . THR B 1 16 ? -20.266 0.223 24.078 1 84.56 16 THR B N 1
ATOM 2192 C CA . THR B 1 16 ? -20.562 -0.815 23.094 1 84.56 16 THR B CA 1
ATOM 2193 C C . THR B 1 16 ? -19.312 -1.186 22.312 1 84.56 16 THR B C 1
ATOM 2195 O O . THR B 1 16 ? -19.094 -2.355 21.984 1 84.56 16 THR B O 1
ATOM 2198 N N . LEU B 1 17 ? -18.453 -0.173 22.141 1 88.62 17 LEU B N 1
ATOM 2199 C CA . LEU B 1 17 ? -17.297 -0.366 21.281 1 88.62 17 LEU B CA 1
ATOM 2200 C C . LEU B 1 17 ? -16.047 -0.686 22.094 1 88.62 17 LEU B C 1
ATOM 2202 O O . LEU B 1 17 ? -14.953 -0.781 21.547 1 88.62 17 LEU B O 1
ATOM 2206 N N . LYS B 1 18 ? -16.203 -0.868 23.328 1 87.25 18 LYS B N 1
ATOM 2207 C CA . LYS B 1 18 ? -15.07 -0.999 24.234 1 87.25 18 LYS B CA 1
ATOM 2208 C C . LYS B 1 18 ? -14.125 -2.111 23.766 1 87.25 18 LYS B C 1
ATOM 2210 O O . LYS B 1 18 ? -12.914 -1.921 23.719 1 87.25 18 LYS B O 1
ATOM 2215 N N . ALA B 1 19 ? -14.672 -3.25 23.406 1 84.5 19 ALA B N 1
ATOM 2216 C CA . ALA B 1 19 ? -13.844 -4.379 23 1 84.5 19 ALA B CA 1
ATOM 2217 C C . ALA B 1 19 ? -13.094 -4.066 21.703 1 84.5 19 ALA B C 1
ATOM 2219 O 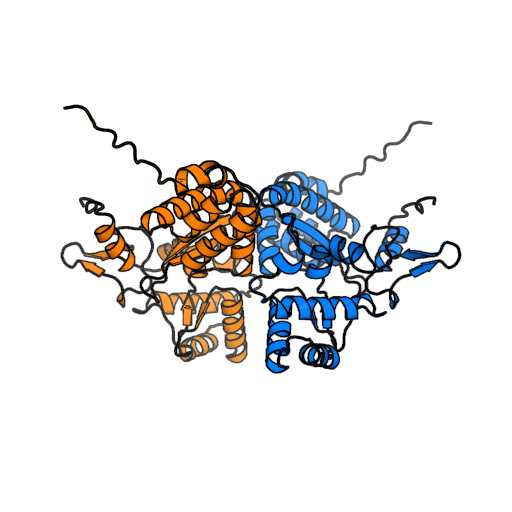O . ALA B 1 19 ? -11.906 -4.387 21.578 1 84.5 19 ALA B O 1
ATOM 2220 N N . ILE B 1 20 ? -13.75 -3.428 20.797 1 86.81 20 ILE B N 1
ATOM 2221 C CA . ILE B 1 20 ? -13.18 -3.107 19.484 1 86.81 20 ILE B CA 1
ATOM 2222 C C . ILE B 1 20 ? -12.125 -2.016 19.641 1 86.81 20 ILE B C 1
ATOM 2224 O O . ILE B 1 20 ? -11.109 -2.023 18.938 1 86.81 20 ILE B O 1
ATOM 2228 N N . LEU B 1 21 ? -12.328 -1.192 20.594 1 88.75 21 LEU B N 1
ATOM 2229 C CA . LEU B 1 21 ? -11.453 -0.035 20.734 1 88.75 21 LEU B CA 1
ATOM 2230 C C . LEU B 1 21 ? -10.234 -0.382 21.594 1 88.75 21 LEU B C 1
ATOM 2232 O O . LEU B 1 21 ? -9.258 0.372 21.625 1 88.75 21 LEU B O 1
ATOM 2236 N N . ASN B 1 22 ? -10.242 -1.614 22.172 1 88.12 22 ASN B N 1
ATOM 2237 C CA . ASN B 1 22 ? -9.125 -1.937 23.062 1 88.12 22 ASN B CA 1
ATOM 2238 C C . ASN B 1 22 ? -8.352 -3.156 22.562 1 88.12 22 ASN B C 1
ATOM 2240 O O . ASN B 1 22 ? -7.27 -3.457 23.062 1 88.12 22 ASN B O 1
ATOM 2244 N N . ASN B 1 23 ? -8.961 -3.797 21.625 1 89.25 23 ASN B N 1
ATOM 2245 C CA . ASN B 1 23 ? -8.297 -5.012 21.156 1 89.25 23 ASN B CA 1
ATOM 2246 C C . ASN B 1 23 ? -8.133 -5.004 19.641 1 89.25 23 ASN B C 1
ATOM 2248 O O . ASN B 1 23 ? -9.062 -4.676 18.906 1 89.25 23 ASN B O 1
ATOM 2252 N N . TYR B 1 24 ? -6.969 -5.355 19.297 1 90.31 24 TYR B N 1
ATOM 2253 C CA . TYR B 1 24 ? -6.656 -5.418 17.859 1 90.31 24 TYR B CA 1
ATOM 2254 C C . TYR B 1 24 ? -7.25 -6.668 17.234 1 90.31 24 TYR B C 1
ATOM 2256 O O . TYR B 1 24 ? -6.965 -7.789 17.656 1 90.31 24 TYR B O 1
ATOM 2264 N N . ASP B 1 25 ? -8.07 -6.441 16.266 1 89.38 25 ASP B N 1
ATOM 2265 C CA . ASP B 1 25 ? -8.711 -7.578 15.609 1 89.38 25 ASP B CA 1
ATOM 2266 C C . ASP B 1 25 ? -8.891 -7.332 14.117 1 89.38 25 ASP B C 1
ATOM 2268 O O . ASP B 1 25 ? -8.164 -6.531 13.523 1 89.38 25 ASP B O 1
ATOM 2272 N N . ASP B 1 26 ? -9.938 -8.008 13.555 1 87.31 26 ASP B N 1
ATOM 2273 C CA . ASP B 1 26 ? -10.094 -8 12.102 1 87.31 26 ASP B CA 1
ATOM 2274 C C . ASP B 1 26 ? -10.469 -6.613 11.594 1 87.31 26 ASP B C 1
ATOM 2276 O O . ASP B 1 26 ? -10.031 -6.203 10.516 1 87.31 26 ASP B O 1
ATOM 2280 N N . ILE B 1 27 ? -11.234 -5.941 12.367 1 89.69 27 ILE B N 1
ATOM 2281 C CA . ILE B 1 27 ? -11.648 -4.602 11.977 1 89.69 27 ILE B CA 1
ATOM 2282 C C . ILE B 1 27 ? -10.422 -3.703 11.828 1 89.69 27 ILE B C 1
ATOM 2284 O O . ILE B 1 27 ? -10.289 -2.977 10.844 1 89.69 27 ILE B O 1
ATOM 2288 N N . HIS B 1 28 ? -9.516 -3.83 12.758 1 92.75 28 HIS B N 1
ATOM 2289 C CA . HIS B 1 28 ? -8.289 -3.041 12.75 1 92.75 28 HIS B CA 1
ATOM 2290 C C . HIS B 1 28 ? -7.398 -3.418 11.578 1 92.75 28 HIS B C 1
ATOM 2292 O O . HIS B 1 28 ? -6.879 -2.543 10.875 1 92.75 28 HIS B O 1
ATOM 2298 N N . ARG B 1 29 ? -7.352 -4.676 11.383 1 90.38 29 ARG B N 1
ATOM 2299 C CA . ARG B 1 29 ? -6.555 -5.156 10.258 1 90.38 29 ARG B CA 1
ATOM 2300 C C . ARG B 1 29 ? -7.078 -4.605 8.938 1 90.38 29 ARG B C 1
ATOM 2302 O O . ARG B 1 29 ? -6.301 -4.156 8.094 1 90.38 29 ARG B O 1
ATOM 2309 N N . ARG B 1 30 ? -8.344 -4.621 8.773 1 88.88 30 ARG B N 1
ATOM 2310 C CA . ARG B 1 30 ? -8.969 -4.133 7.547 1 88.88 30 ARG B CA 1
ATOM 2311 C C . ARG B 1 30 ? -8.75 -2.631 7.387 1 88.88 30 ARG B C 1
ATOM 2313 O O . ARG B 1 30 ? -8.531 -2.146 6.277 1 88.88 30 ARG B O 1
ATOM 2320 N N . LEU B 1 31 ? -8.836 -1.945 8.445 1 91.62 31 LEU B N 1
ATOM 2321 C CA . LEU B 1 31 ? -8.609 -0.505 8.398 1 91.62 31 LEU B CA 1
ATOM 2322 C C . LEU B 1 31 ? -7.184 -0.19 7.945 1 91.62 31 LEU B C 1
ATOM 2324 O O . LEU B 1 31 ? -6.98 0.681 7.098 1 91.62 31 LEU B O 1
ATOM 2328 N N . VAL B 1 32 ? -6.293 -0.916 8.477 1 92.31 32 VAL B N 1
ATOM 2329 C CA . VAL B 1 32 ? -4.891 -0.718 8.117 1 92.31 32 VAL B CA 1
ATOM 2330 C C . VAL B 1 32 ? -4.684 -1.054 6.641 1 92.31 32 VAL B C 1
ATOM 2332 O O . VAL B 1 32 ? -4.094 -0.269 5.898 1 92.31 32 VAL B O 1
ATOM 2335 N N . GLN B 1 33 ? -5.172 -2.137 6.277 1 87.38 33 GLN B N 1
ATOM 2336 C CA . GLN B 1 33 ? -4.988 -2.588 4.902 1 87.38 33 GLN B CA 1
ATOM 2337 C C . GLN B 1 33 ? -5.652 -1.63 3.918 1 87.38 33 GLN B C 1
ATOM 2339 O O . GLN B 1 33 ? -5.109 -1.359 2.844 1 87.38 33 GLN B O 1
ATOM 2344 N N . TYR B 1 34 ? -6.797 -1.163 4.281 1 88.75 34 TYR B N 1
ATOM 2345 C CA . TYR B 1 34 ? -7.484 -0.186 3.443 1 88.75 34 TYR B CA 1
ATOM 2346 C C . TYR B 1 34 ? -6.656 1.084 3.293 1 88.75 34 TYR B C 1
ATOM 2348 O O . TYR B 1 34 ? -6.492 1.599 2.184 1 88.75 34 TYR B O 1
ATOM 2356 N N . THR B 1 35 ? -6.137 1.58 4.359 1 91.31 35 THR B N 1
ATOM 2357 C CA . THR B 1 35 ? -5.336 2.799 4.355 1 91.31 35 THR B CA 1
ATOM 2358 C C . THR B 1 35 ? -4.051 2.602 3.555 1 91.31 35 THR B C 1
ATOM 2360 O O . THR B 1 35 ? -3.639 3.486 2.801 1 91.31 35 THR B O 1
ATOM 2363 N N . MET B 1 36 ? -3.492 1.471 3.717 1 87.56 36 MET B N 1
ATOM 2364 C CA . MET B 1 36 ? -2.281 1.142 2.971 1 87.56 36 MET B CA 1
ATOM 2365 C C . MET B 1 36 ? -2.539 1.184 1.468 1 87.56 36 MET B C 1
ATOM 2367 O O . MET B 1 36 ? -1.721 1.705 0.708 1 87.56 36 MET B O 1
ATOM 2371 N N . LYS B 1 37 ? -3.588 0.639 1.107 1 84.06 37 LYS B N 1
ATOM 2372 C CA . LYS B 1 37 ? -3.939 0.568 -0.308 1 84.06 37 LYS B CA 1
ATOM 2373 C C . LYS B 1 37 ? -4.184 1.961 -0.884 1 84.06 37 LYS B C 1
ATOM 2375 O O . LYS B 1 37 ? -3.75 2.262 -1.998 1 84.06 37 LYS B O 1
ATOM 2380 N N . LYS B 1 38 ? -4.82 2.811 -0.162 1 86.56 38 LYS B N 1
ATOM 2381 C CA . LYS B 1 38 ? -5.195 4.141 -0.633 1 86.56 38 LYS B CA 1
ATOM 2382 C C . LYS B 1 38 ? -4.031 5.121 -0.494 1 86.56 38 LYS B C 1
ATOM 2384 O O . LYS B 1 38 ? -3.961 6.113 -1.221 1 86.56 38 LYS B O 1
ATOM 2389 N N . GLY B 1 39 ? -3.113 4.84 0.394 1 87.38 39 GLY B N 1
ATOM 2390 C CA . GLY B 1 39 ? -2.025 5.754 0.698 1 87.38 39 GLY B CA 1
ATOM 2391 C C . GLY B 1 39 ? -2.367 6.742 1.797 1 87.38 39 GLY B C 1
ATOM 2392 O O . GLY B 1 39 ? -1.667 6.82 2.809 1 87.38 39 GLY B O 1
ATOM 2393 N N . TYR B 1 40 ? -3.402 7.469 1.55 1 93.12 40 TYR B N 1
ATOM 2394 C CA . TYR B 1 40 ? -3.988 8.336 2.566 1 93.12 40 TYR B CA 1
ATOM 2395 C C . TYR B 1 40 ? -5.465 8.578 2.289 1 93.12 40 TYR B C 1
ATOM 2397 O O . TYR B 1 40 ? -5.895 8.586 1.133 1 93.12 40 TYR B O 1
ATOM 2405 N N . ILE B 1 41 ? -6.203 8.75 3.354 1 94 41 ILE B N 1
ATOM 2406 C CA . ILE B 1 41 ? -7.637 8.992 3.271 1 94 41 ILE B CA 1
ATOM 2407 C C . ILE B 1 41 ? -8.039 10.062 4.285 1 94 41 ILE B C 1
ATOM 2409 O O . ILE B 1 41 ? -7.324 10.305 5.262 1 94 41 ILE B O 1
ATOM 2413 N N . THR B 1 42 ? -9.148 10.672 4.012 1 95.38 42 THR B N 1
ATOM 2414 C CA . THR B 1 42 ? -9.609 11.641 5 1 95.38 42 THR B CA 1
ATOM 2415 C C . THR B 1 42 ? -9.961 10.945 6.312 1 95.38 42 THR B C 1
ATOM 2417 O O . THR B 1 42 ? -10.328 9.766 6.32 1 95.38 42 THR B O 1
ATOM 2420 N N . THR B 1 43 ? -9.859 11.656 7.367 1 94.88 43 THR B N 1
ATOM 2421 C CA . THR B 1 43 ? -10.242 11.125 8.672 1 94.88 43 THR B CA 1
ATOM 2422 C C . THR B 1 43 ? -11.711 10.695 8.664 1 94.88 43 THR B C 1
ATOM 2424 O O . THR B 1 43 ? -12.062 9.664 9.25 1 94.88 43 THR B O 1
ATOM 2427 N N . GLU B 1 44 ? -12.5 11.43 7.977 1 93.88 44 GLU B N 1
ATOM 2428 C CA . GLU B 1 44 ? -13.914 11.086 7.84 1 93.88 44 GLU B CA 1
ATOM 2429 C C . GLU B 1 44 ? -14.086 9.742 7.141 1 93.88 44 GLU B C 1
ATOM 2431 O O . GLU B 1 44 ? -14.859 8.898 7.594 1 93.88 44 GLU B O 1
ATOM 2436 N N . GLU B 1 45 ? -13.383 9.609 6.055 1 93.88 45 GLU B N 1
ATOM 2437 C CA . GLU B 1 45 ? -13.445 8.344 5.332 1 93.88 45 GLU B CA 1
ATOM 2438 C C . GLU B 1 45 ? -12.953 7.188 6.199 1 93.88 45 GLU B C 1
ATOM 2440 O O . GLU B 1 45 ? -13.531 6.098 6.172 1 93.88 45 GLU B O 1
ATOM 2445 N N . PHE B 1 46 ? -11.969 7.391 6.934 1 95.94 46 PHE B N 1
ATOM 2446 C CA . PHE B 1 46 ? -11.414 6.387 7.836 1 95.94 46 PHE B CA 1
ATOM 2447 C C . PHE B 1 46 ? -12.461 5.914 8.836 1 95.94 46 PHE B C 1
ATOM 2449 O O . PHE B 1 46 ? -12.656 4.711 9.016 1 95.94 46 PHE B O 1
ATOM 2456 N N . LEU B 1 47 ? -13.195 6.82 9.43 1 94.94 47 LEU B N 1
ATOM 2457 C CA . LEU B 1 47 ? -14.219 6.496 10.414 1 94.94 47 LEU B CA 1
ATOM 2458 C C . LEU B 1 47 ? -15.414 5.82 9.742 1 94.94 47 LEU B C 1
ATOM 2460 O O . LEU B 1 47 ? -16.031 4.922 10.328 1 94.94 47 LEU B O 1
ATOM 2464 N N . GLU B 1 48 ? -15.703 6.289 8.57 1 92.94 48 GLU B N 1
ATOM 2465 C CA . GLU B 1 48 ? -16.766 5.637 7.816 1 92.94 48 GLU B CA 1
ATOM 2466 C C . GLU B 1 48 ? -16.438 4.172 7.551 1 92.94 48 GLU B C 1
ATOM 2468 O O . GLU B 1 48 ? -17.312 3.303 7.68 1 92.94 48 GLU B O 1
ATOM 2473 N N . LYS B 1 49 ? -15.203 3.924 7.137 1 91.75 49 LYS B N 1
ATOM 2474 C CA . LYS B 1 49 ? -14.789 2.547 6.883 1 91.75 49 LYS B CA 1
ATOM 2475 C C . LYS B 1 49 ? -14.805 1.722 8.164 1 91.75 49 LYS B C 1
ATOM 2477 O O . LYS B 1 49 ? -15.156 0.54 8.148 1 91.75 49 LYS B O 1
ATOM 2482 N N . PHE B 1 50 ? -14.438 2.369 9.297 1 93.56 50 PHE B N 1
ATOM 2483 C CA . PHE B 1 50 ? -14.531 1.697 10.586 1 93.56 50 PHE B CA 1
ATOM 2484 C C . PHE B 1 50 ? -15.953 1.211 10.844 1 93.56 50 PHE B C 1
ATOM 2486 O O . PHE B 1 50 ? -16.156 0.059 11.227 1 93.56 50 PHE B O 1
ATOM 2493 N N . VAL B 1 51 ? -16.906 2.039 10.586 1 90.88 51 VAL B N 1
ATOM 2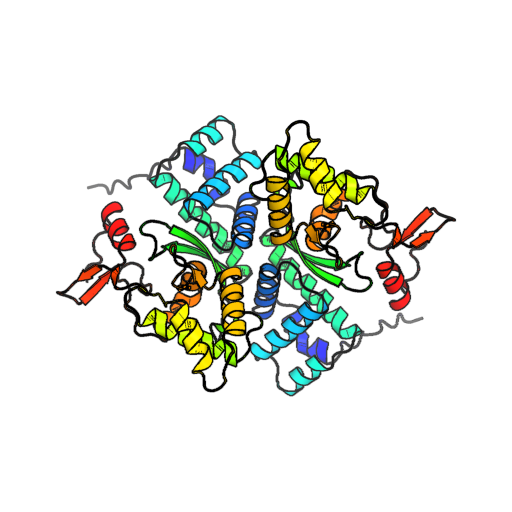494 C CA . VAL B 1 51 ? -18.312 1.708 10.812 1 90.88 51 VAL B CA 1
ATOM 2495 C C . VAL B 1 51 ? -18.719 0.57 9.883 1 90.88 51 VAL B C 1
ATOM 2497 O O . VAL B 1 51 ? -19.328 -0.408 10.32 1 90.88 51 VAL B O 1
ATOM 2500 N N . VAL B 1 52 ? -18.375 0.678 8.648 1 87.81 52 VAL B N 1
ATOM 2501 C CA . VAL B 1 52 ? -18.734 -0.319 7.645 1 87.81 52 VAL B CA 1
ATOM 2502 C C . VAL B 1 52 ? -18.125 -1.67 8.023 1 87.81 52 VAL B C 1
ATOM 2504 O O . VAL B 1 52 ? -18.812 -2.697 7.977 1 87.81 52 VAL B O 1
ATOM 2507 N N . PHE B 1 53 ? -16.891 -1.645 8.43 1 87.69 53 PHE B N 1
ATOM 2508 C CA . PHE B 1 53 ? -16.219 -2.895 8.766 1 87.69 53 PHE B CA 1
ATOM 2509 C C . PHE B 1 53 ? -16.797 -3.5 10.031 1 87.69 53 PHE B C 1
ATOM 2511 O O . PHE B 1 53 ? -16.922 -4.723 10.148 1 87.69 53 PHE B O 1
ATOM 2518 N N . THR B 1 54 ? -17.094 -2.672 10.977 1 88.62 54 THR B N 1
ATOM 2519 C CA . THR B 1 54 ? -17.703 -3.139 12.211 1 88.62 54 THR B CA 1
ATOM 2520 C C . THR B 1 54 ? -19.062 -3.793 11.93 1 88.62 54 THR B C 1
ATOM 2522 O O . THR B 1 54 ? -19.375 -4.84 12.5 1 88.62 54 THR B O 1
ATOM 2525 N N . GLU B 1 55 ? -19.766 -3.199 11.086 1 85.69 55 GLU B N 1
ATOM 2526 C CA . GLU B 1 55 ? -21.062 -3.744 10.695 1 85.69 55 GLU B CA 1
ATOM 2527 C C . GLU B 1 55 ? -20.906 -5.102 10.016 1 85.69 55 GLU B C 1
ATOM 2529 O O . GLU B 1 55 ? -21.672 -6.031 10.297 1 85.69 55 GLU B O 1
ATOM 2534 N N . ARG B 1 56 ? -20.031 -5.203 9.25 1 80.69 56 ARG B N 1
ATOM 2535 C CA . ARG B 1 56 ? -19.828 -6.418 8.461 1 80.69 56 ARG B CA 1
ATOM 2536 C C . ARG B 1 56 ? -19.328 -7.562 9.328 1 80.69 56 ARG B C 1
ATOM 2538 O O . ARG B 1 56 ? -19.609 -8.734 9.047 1 80.69 56 ARG B O 1
ATOM 2545 N N . CYS B 1 57 ? -18.578 -7.211 10.328 1 80.06 57 CYS B N 1
ATOM 2546 C CA . CYS B 1 57 ? -18.031 -8.242 11.203 1 80.06 57 CYS B CA 1
ATOM 2547 C C . CYS B 1 57 ? -19.125 -8.859 12.062 1 80.06 57 CYS B C 1
ATOM 2549 O O . CYS B 1 57 ? -18.969 -9.977 12.562 1 80.06 57 CYS B O 1
ATOM 2551 N N . GLY B 1 58 ? -20.188 -8.188 12.297 1 78.25 58 GLY B N 1
ATOM 2552 C CA . GLY B 1 58 ? -21.359 -8.758 12.953 1 78.25 58 GLY B CA 1
ATOM 2553 C C . GLY B 1 58 ? -21.234 -8.781 14.469 1 78.25 58 GLY B C 1
ATOM 2554 O O . GLY B 1 58 ? -21.906 -9.562 15.141 1 78.25 58 GLY B O 1
ATOM 2555 N N . TYR B 1 59 ? -20.375 -8.023 14.977 1 77.81 59 TYR B N 1
ATOM 2556 C CA . TYR B 1 59 ? -20.188 -8 16.422 1 77.81 59 TYR B CA 1
ATOM 2557 C C . TYR B 1 59 ? -21.281 -7.195 17.109 1 77.81 59 TYR B C 1
ATOM 2559 O O . TYR B 1 59 ? -21.484 -7.328 18.312 1 77.81 59 TYR B O 1
ATOM 2567 N N . LEU B 1 60 ? -21.984 -6.355 16.328 1 85.31 60 LEU B N 1
ATOM 2568 C CA . LEU B 1 60 ? -22.969 -5.445 16.906 1 85.31 60 LEU B CA 1
ATOM 2569 C C . LEU B 1 60 ? -24.375 -5.812 16.453 1 85.31 60 LEU B C 1
ATOM 2571 O O . LEU B 1 60 ? -24.562 -6.285 15.328 1 85.31 60 LEU B O 1
ATOM 2575 N N . ASP B 1 61 ? -25.219 -5.629 17.344 1 86.81 61 ASP B N 1
ATOM 2576 C CA . ASP B 1 61 ? -26.609 -5.828 16.938 1 86.81 61 ASP B CA 1
ATOM 2577 C C . ASP B 1 61 ? -27.141 -4.629 16.141 1 86.81 61 ASP B C 1
ATOM 2579 O O . ASP B 1 61 ? -26.438 -3.625 15.992 1 86.81 61 ASP B O 1
ATOM 2583 N N . GLU B 1 62 ? -28.344 -4.777 15.688 1 86.75 62 GLU B N 1
ATOM 2584 C CA . GLU B 1 62 ? -28.922 -3.777 14.789 1 86.75 62 GLU B CA 1
ATOM 2585 C C . GLU B 1 62 ? -29.031 -2.42 15.477 1 86.75 62 GLU B C 1
ATOM 2587 O O . GLU B 1 62 ? -28.766 -1.383 14.867 1 86.75 62 GLU B O 1
ATOM 2592 N N . HIS B 1 63 ? -29.391 -2.42 16.672 1 88.44 63 HIS B N 1
ATOM 2593 C CA . HIS B 1 63 ? -29.547 -1.181 17.422 1 88.44 63 HIS B CA 1
ATOM 2594 C C . HIS B 1 63 ? -28.203 -0.496 17.641 1 88.44 63 HIS B C 1
ATOM 2596 O O . HIS B 1 63 ? -28.094 0.723 17.5 1 88.44 63 HIS B O 1
ATOM 2602 N N . GLN B 1 64 ? -27.281 -1.301 17.906 1 87.06 64 GLN B N 1
ATOM 2603 C CA . GLN B 1 64 ? -25.938 -0.782 18.125 1 87.06 64 GLN B CA 1
ATOM 2604 C C . GLN B 1 64 ? -25.359 -0.196 16.844 1 87.06 64 GLN B C 1
ATOM 2606 O O . GLN B 1 64 ? -24.688 0.838 16.875 1 87.06 64 GLN B O 1
ATOM 2611 N N . VAL B 1 65 ? -25.656 -0.84 15.773 1 86.38 65 VAL B N 1
ATOM 2612 C CA . VAL B 1 65 ? -25.203 -0.368 14.469 1 86.38 65 VAL B CA 1
ATOM 2613 C C . VAL B 1 65 ? -25.859 0.975 14.148 1 86.38 65 VAL B C 1
ATOM 2615 O O . VAL B 1 65 ? -25.203 1.896 13.672 1 86.38 65 VAL B O 1
ATOM 2618 N N . GLN B 1 66 ? -27.125 1.104 14.445 1 87.75 66 GLN B N 1
ATOM 2619 C CA . GLN B 1 66 ? -27.828 2.357 14.211 1 87.75 66 GLN B CA 1
ATOM 2620 C C . GLN B 1 66 ? -27.234 3.488 15.055 1 87.75 66 GLN B C 1
ATOM 2622 O O . GLN B 1 66 ? -27.109 4.617 14.578 1 87.75 66 GLN B O 1
ATOM 2627 N N . ASN B 1 67 ? -26.859 3.168 16.234 1 88.19 67 ASN B N 1
ATOM 2628 C CA . ASN B 1 67 ? -26.25 4.152 17.109 1 88.19 67 ASN B CA 1
ATOM 2629 C C . ASN B 1 67 ? -24.891 4.602 16.594 1 88.19 67 ASN B C 1
ATOM 2631 O O . ASN B 1 67 ? -24.5 5.762 16.75 1 88.19 67 ASN B O 1
ATOM 2635 N N . LEU B 1 68 ? -24.25 3.658 16.016 1 88.81 68 LEU B N 1
ATOM 2636 C CA . LEU B 1 68 ? -22.938 3.955 15.469 1 88.81 68 LEU B CA 1
ATOM 2637 C C . LEU B 1 68 ? -23.031 4.938 14.305 1 88.81 68 LEU B C 1
ATOM 2639 O O . LEU B 1 68 ? -22.141 5.754 14.102 1 88.81 68 LEU B O 1
ATOM 2643 N N . HIS B 1 69 ? -24.078 4.918 13.648 1 88.69 69 HIS B N 1
ATOM 2644 C CA . HIS B 1 69 ? -24.297 5.812 12.516 1 88.69 69 HIS B CA 1
ATOM 2645 C C . HIS B 1 69 ? -24.719 7.199 12.984 1 88.69 69 HIS B C 1
ATOM 2647 O O . HIS B 1 69 ? -24.734 8.148 12.195 1 88.69 69 HIS B O 1
ATOM 2653 N N . ARG B 1 70 ? -25.078 7.352 14.281 1 88 70 ARG B N 1
ATOM 2654 C CA . ARG B 1 70 ? -25.609 8.609 14.805 1 88 70 ARG B CA 1
ATOM 2655 C C . ARG B 1 70 ? -24.641 9.227 15.812 1 88 70 ARG B C 1
ATOM 2657 O O . ARG B 1 70 ? -25.047 10.031 16.656 1 88 70 ARG B O 1
ATOM 2664 N N . ILE B 1 71 ? -23.438 8.812 15.695 1 89.31 71 ILE B N 1
ATOM 2665 C CA . ILE B 1 71 ? -22.484 9.312 16.688 1 89.31 71 ILE B CA 1
ATOM 2666 C C . ILE B 1 71 ? -22.188 10.781 16.422 1 89.31 71 ILE B C 1
ATOM 2668 O O . ILE B 1 71 ? -22.172 11.219 15.266 1 89.31 71 ILE B O 1
ATOM 2672 N N . ASN B 1 72 ? -21.938 11.57 17.562 1 89.62 72 ASN B N 1
ATOM 2673 C CA . ASN B 1 72 ? -21.625 12.992 17.422 1 89.62 72 ASN B CA 1
ATOM 2674 C C . ASN B 1 72 ? -20.125 13.227 17.25 1 89.62 72 ASN B C 1
ATOM 2676 O O . ASN B 1 72 ? -19.344 12.281 17.281 1 89.62 72 ASN B O 1
ATOM 2680 N N . GLU B 1 73 ? -19.703 14.453 17.125 1 88.19 73 GLU B N 1
ATOM 2681 C CA . GLU B 1 73 ? -18.328 14.805 16.797 1 88.19 73 GLU B CA 1
ATOM 2682 C C . GLU B 1 73 ? -17.375 14.422 17.922 1 88.19 73 GLU B C 1
ATOM 2684 O O . GLU B 1 73 ? -16.266 13.969 17.672 1 88.19 73 GLU B O 1
ATOM 2689 N N . LYS B 1 74 ? -17.781 14.617 19.078 1 87.56 74 LYS B N 1
ATOM 2690 C CA . LYS B 1 74 ? -16.953 14.266 20.234 1 87.56 74 LYS B CA 1
ATOM 2691 C C . LYS B 1 74 ? -16.719 12.758 20.297 1 87.56 74 LYS B C 1
ATOM 2693 O O . LYS B 1 74 ? -15.586 12.312 20.516 1 87.56 74 LYS B O 1
ATOM 2698 N N . GLU B 1 75 ? -17.734 12.008 20.078 1 90.19 75 GLU B N 1
ATOM 2699 C CA . GLU B 1 75 ? -17.625 10.555 20.062 1 90.19 75 GLU B CA 1
ATOM 2700 C C . GLU B 1 75 ? -16.734 10.078 18.922 1 90.19 75 GLU B C 1
ATOM 2702 O O . GLU B 1 75 ? -15.945 9.148 19.094 1 90.19 75 GLU B O 1
ATOM 2707 N N . LYS B 1 76 ? -16.906 10.711 17.766 1 92.06 76 LYS B N 1
ATOM 2708 C CA . LYS B 1 76 ? -16.062 10.391 16.625 1 92.06 76 LYS B CA 1
ATOM 2709 C C . LYS B 1 76 ? -14.578 10.562 16.969 1 92.06 76 LYS B C 1
ATOM 2711 O O . LYS B 1 76 ? -13.766 9.695 16.656 1 92.06 76 LYS B O 1
ATOM 2716 N N . ARG B 1 77 ? -14.281 11.633 17.625 1 90.81 77 ARG B N 1
ATOM 2717 C CA . ARG B 1 77 ? -12.898 11.922 17.984 1 90.81 77 ARG B CA 1
ATOM 2718 C C . ARG B 1 77 ? -12.375 10.906 19 1 90.81 77 ARG B C 1
ATOM 2720 O O . ARG B 1 77 ? -11.242 10.43 18.891 1 90.81 77 ARG B O 1
ATOM 2727 N N . ASP B 1 78 ? -13.188 10.562 19.938 1 91.5 78 ASP B N 1
ATOM 2728 C CA . ASP B 1 78 ? -12.797 9.578 20.953 1 91.5 78 ASP B CA 1
ATOM 2729 C C . ASP B 1 78 ? -12.523 8.219 20.312 1 91.5 78 ASP B C 1
ATOM 2731 O O . ASP B 1 78 ? -11.531 7.559 20.641 1 91.5 78 ASP B O 1
ATOM 2735 N N . ILE B 1 79 ? -13.414 7.871 19.453 1 93.88 79 ILE B N 1
ATOM 2736 C CA . ILE B 1 79 ? -13.25 6.605 18.734 1 93.88 79 ILE B CA 1
ATOM 2737 C C . ILE B 1 79 ? -11.953 6.633 17.938 1 93.88 79 ILE B C 1
ATOM 2739 O O . ILE B 1 79 ? -11.164 5.688 17.984 1 93.88 79 ILE B O 1
ATOM 2743 N N . PHE B 1 80 ? -11.766 7.719 17.297 1 95.19 80 PHE B N 1
ATOM 2744 C CA . PHE B 1 80 ? -10.609 7.875 16.422 1 95.19 80 PHE B CA 1
ATOM 2745 C C . PHE B 1 80 ? -9.312 7.754 17.219 1 95.19 80 PHE B C 1
ATOM 2747 O O . PHE B 1 80 ? -8.414 6.996 16.844 1 95.19 80 PHE B O 1
ATOM 2754 N N . VAL B 1 81 ? -9.211 8.422 18.312 1 93.31 81 VAL B N 1
ATOM 2755 C CA . VAL B 1 81 ? -8 8.438 19.141 1 93.31 81 VAL B CA 1
ATOM 2756 C C . VAL B 1 81 ? -7.719 7.027 19.656 1 93.31 81 VAL B C 1
ATOM 2758 O O . VAL B 1 81 ? -6.574 6.57 19.656 1 93.31 81 VAL B O 1
ATOM 2761 N N . ASN B 1 82 ? -8.711 6.363 20.062 1 94.19 82 ASN B N 1
ATOM 2762 C CA . ASN B 1 82 ? -8.539 5.008 20.578 1 94.19 82 ASN B CA 1
ATOM 2763 C C . ASN B 1 82 ? -8.117 4.043 19.469 1 94.19 82 ASN B C 1
ATOM 2765 O O . ASN B 1 82 ? -7.254 3.189 19.688 1 94.19 82 ASN B O 1
ATOM 2769 N N . LEU B 1 83 ? -8.727 4.191 18.312 1 95.62 83 LEU B N 1
ATOM 2770 C CA . LEU B 1 83 ? -8.344 3.359 17.188 1 95.62 83 LEU B CA 1
ATOM 2771 C C . LEU B 1 83 ? -6.871 3.562 16.828 1 95.62 83 LEU B C 1
ATOM 2773 O O . LEU B 1 83 ? -6.137 2.592 16.625 1 95.62 83 LEU B O 1
ATOM 2777 N N . MET B 1 84 ? -6.477 4.828 16.828 1 95.56 84 MET B N 1
ATOM 2778 C CA . MET B 1 84 ? -5.09 5.145 16.5 1 95.56 84 MET B CA 1
ATOM 2779 C C . MET B 1 84 ? -4.133 4.48 17.484 1 95.56 84 MET B C 1
ATOM 2781 O O . MET B 1 84 ? -3.098 3.945 17.078 1 95.56 84 MET B O 1
ATOM 2785 N N . ARG B 1 85 ? -4.5 4.531 18.672 1 94.81 85 ARG B N 1
ATOM 2786 C CA . ARG B 1 85 ? -3.674 3.939 19.719 1 94.81 85 ARG B CA 1
ATOM 2787 C C . ARG B 1 85 ? -3.531 2.434 19.516 1 94.81 85 ARG B C 1
ATOM 2789 O O . ARG B 1 85 ? -2.418 1.903 19.531 1 94.81 85 ARG B O 1
ATOM 2796 N N . VAL B 1 86 ? -4.586 1.777 19.328 1 95 86 VAL B N 1
ATOM 2797 C CA . VAL B 1 86 ? -4.594 0.327 19.156 1 95 86 VAL B CA 1
ATOM 2798 C C . VAL B 1 86 ? -3.846 -0.053 17.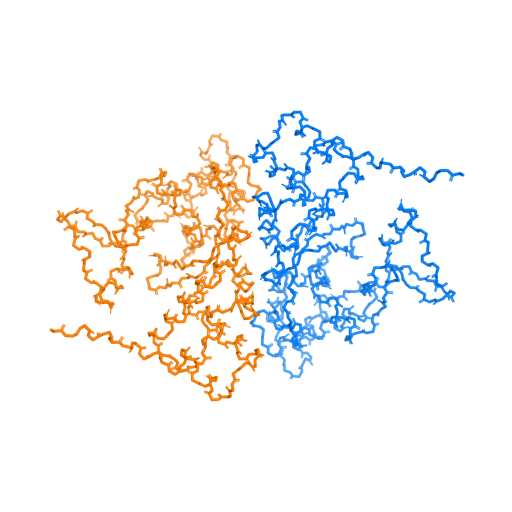891 1 95 86 VAL B C 1
ATOM 2800 O O . VAL B 1 86 ? -3.035 -0.981 17.891 1 95 86 VAL B O 1
ATOM 2803 N N . LEU B 1 87 ? -4.109 0.62 16.828 1 95.75 87 LEU B N 1
ATOM 2804 C CA . LEU B 1 87 ? -3.471 0.341 15.555 1 95.75 87 LEU B CA 1
ATOM 2805 C C . LEU B 1 87 ? -1.956 0.489 15.656 1 95.75 87 LEU B C 1
ATOM 2807 O O . LEU B 1 87 ? -1.21 -0.389 15.219 1 95.75 87 LEU B O 1
ATOM 2811 N N . ASN B 1 88 ? -1.507 1.544 16.281 1 94.69 88 ASN B N 1
ATOM 2812 C CA . ASN B 1 88 ? -0.076 1.821 16.344 1 94.69 88 ASN B CA 1
ATOM 2813 C C . ASN B 1 88 ? 0.642 0.868 17.297 1 94.69 88 ASN B C 1
ATOM 2815 O O . ASN B 1 88 ? 1.837 0.612 17.141 1 94.69 88 ASN B O 1
ATOM 2819 N N . GLY B 1 89 ? -0.109 0.333 18.172 1 93 89 GLY B N 1
ATOM 2820 C CA . GLY B 1 89 ? 0.469 -0.71 19 1 93 89 GLY B CA 1
ATOM 2821 C C . GLY B 1 89 ? 0.933 -1.918 18.203 1 93 89 GLY B C 1
ATOM 2822 O O . GLY B 1 89 ? 1.919 -2.562 18.562 1 93 89 GLY B O 1
ATOM 2823 N N . GLN B 1 90 ? 0.287 -2.229 17.141 1 91.5 90 GLN B N 1
ATOM 2824 C CA . GLN B 1 90 ? 0.63 -3.379 16.297 1 91.5 90 GLN B CA 1
ATOM 2825 C C . GLN B 1 90 ? 1.518 -2.969 15.133 1 91.5 90 GLN B C 1
ATOM 2827 O O . GLN B 1 90 ? 2.449 -3.689 14.773 1 91.5 90 GLN B O 1
ATOM 2832 N N . LEU B 1 91 ? 1.289 -1.817 14.57 1 92.88 91 LEU B N 1
ATOM 2833 C CA . LEU B 1 91 ? 1.994 -1.354 13.383 1 92.88 91 LEU B CA 1
ATOM 2834 C C . LEU B 1 91 ? 3.469 -1.113 13.68 1 92.88 91 LEU B C 1
ATOM 2836 O O . LEU B 1 91 ? 4.324 -1.285 12.812 1 92.88 91 LEU B O 1
ATOM 2840 N N . ASP B 1 92 ? 3.723 -0.813 14.914 1 89.19 92 ASP B N 1
ATOM 2841 C CA . ASP B 1 92 ? 5.098 -0.558 15.336 1 89.19 92 ASP B CA 1
ATOM 2842 C C . ASP B 1 92 ? 5.984 -1.773 15.078 1 89.19 92 ASP B C 1
ATOM 2844 O O . ASP B 1 92 ? 7.164 -1.63 14.75 1 89.19 92 ASP B O 1
ATOM 2848 N N . HIS B 1 93 ? 5.418 -2.891 15.125 1 87.12 93 HIS B N 1
ATOM 2849 C CA . HIS B 1 93 ? 6.172 -4.125 14.938 1 87.12 93 HIS B CA 1
ATOM 2850 C C . HIS B 1 93 ? 6.695 -4.25 13.516 1 87.12 93 HIS B C 1
ATOM 2852 O O . HIS B 1 93 ? 7.703 -4.918 13.273 1 87.12 93 HIS B O 1
ATOM 2858 N N . ILE B 1 94 ? 6.051 -3.512 12.633 1 88.25 94 ILE B N 1
ATOM 2859 C CA . ILE B 1 94 ? 6.496 -3.66 11.25 1 88.25 94 ILE B CA 1
ATOM 2860 C C . ILE B 1 94 ? 7.074 -2.338 10.75 1 88.25 94 ILE B C 1
ATOM 2862 O O . ILE B 1 94 ? 7.207 -2.127 9.539 1 88.25 94 ILE B O 1
ATOM 2866 N N . GLY B 1 95 ? 7.281 -1.459 11.711 1 89.44 95 GLY B N 1
ATOM 2867 C CA . GLY B 1 95 ? 7.98 -0.233 11.359 1 89.44 95 GLY B CA 1
ATOM 2868 C C . GLY B 1 95 ? 7.09 0.793 10.688 1 89.44 95 GLY B C 1
ATOM 2869 O O . GLY B 1 95 ? 7.555 1.581 9.859 1 89.44 95 GLY B O 1
ATOM 2870 N N . LEU B 1 96 ? 5.848 0.682 10.961 1 92.38 96 LEU B N 1
ATOM 2871 C CA . LEU B 1 96 ? 4.887 1.645 10.43 1 92.38 96 LEU B CA 1
ATOM 2872 C C . LEU B 1 96 ? 4.117 2.326 11.555 1 92.38 96 LEU B C 1
ATOM 2874 O O . LEU B 1 96 ? 4.035 1.794 12.664 1 92.38 96 LEU B O 1
ATOM 2878 N N . ARG B 1 97 ? 3.674 3.465 11.266 1 94.56 97 ARG B N 1
ATOM 2879 C CA . ARG B 1 97 ? 2.783 4.207 12.148 1 94.56 97 ARG B CA 1
ATOM 2880 C C . ARG B 1 97 ? 1.647 4.855 11.359 1 94.56 97 ARG B C 1
ATOM 2882 O O . ARG B 1 97 ? 1.859 5.359 10.258 1 94.56 97 ARG B O 1
ATOM 2889 N N . ILE B 1 98 ? 0.508 4.738 11.898 1 96.25 98 ILE B N 1
ATOM 2890 C CA . ILE B 1 98 ? -0.626 5.445 11.312 1 96.25 98 ILE B CA 1
ATOM 2891 C C . ILE B 1 98 ? -0.801 6.797 12.008 1 96.25 98 ILE B C 1
ATOM 2893 O O . ILE B 1 98 ? -0.791 6.875 13.242 1 96.25 98 ILE B O 1
ATOM 2897 N N . VAL B 1 99 ? -0.926 7.914 11.266 1 95.38 99 VAL B N 1
ATOM 2898 C CA . VAL B 1 99 ? -0.949 9.25 11.852 1 95.38 99 VAL B CA 1
ATOM 2899 C C . VAL B 1 99 ? -2.049 10.086 11.203 1 95.38 99 VAL B C 1
ATOM 2901 O O . VAL B 1 99 ? -2.49 9.781 10.094 1 95.38 99 VAL B O 1
ATOM 2904 N N . GLU B 1 100 ? -2.512 11 11.93 1 93.88 100 GLU B N 1
ATOM 2905 C CA . GLU B 1 100 ? -3.389 12.039 11.391 1 93.88 100 GLU B CA 1
ATOM 2906 C C . GLU B 1 100 ? -2.594 13.266 10.969 1 93.88 100 GLU B C 1
ATOM 2908 O O . GLU B 1 100 ? -1.725 13.734 11.711 1 93.88 100 GLU B O 1
ATOM 2913 N N . VAL B 1 101 ? -2.846 13.734 9.758 1 91.38 101 VAL B N 1
ATOM 2914 C CA . VAL B 1 101 ? -2.139 14.898 9.25 1 91.38 101 VAL B CA 1
ATOM 2915 C C . VAL B 1 101 ? -3.135 15.875 8.617 1 91.38 101 VAL B C 1
ATOM 2917 O O . VAL B 1 101 ? -4.074 15.453 7.941 1 91.38 101 VAL B O 1
ATOM 2920 N N . PHE B 1 102 ? -2.932 17.078 8.914 1 88.19 102 PHE B N 1
ATOM 2921 C CA . PHE B 1 102 ? -3.809 18.109 8.352 1 88.19 102 PHE B CA 1
ATOM 2922 C C . PHE B 1 102 ? -3.221 18.672 7.07 1 88.19 102 PHE B C 1
ATOM 2924 O O . PHE B 1 102 ? -2.02 18.953 6.996 1 88.19 102 PHE B O 1
ATOM 2931 N N . ASP B 1 103 ? -4.062 18.781 6.109 1 86.25 103 ASP B N 1
ATOM 2932 C CA . ASP B 1 103 ? -3.656 19.391 4.844 1 86.25 103 ASP B CA 1
ATOM 2933 C C . ASP B 1 103 ? -3.584 20.906 4.969 1 86.25 103 ASP B C 1
ATOM 2935 O O . ASP B 1 103 ? -4.602 21.562 5.188 1 86.25 103 ASP B O 1
ATOM 2939 N N . GLU B 1 104 ? -2.457 21.5 4.797 1 85.12 104 GLU B N 1
ATOM 2940 C CA . GLU B 1 104 ? -2.312 22.938 4.926 1 85.12 104 GLU B CA 1
ATOM 2941 C C . GLU B 1 104 ? -2.898 23.656 3.717 1 85.12 104 GLU B C 1
ATOM 2943 O O . GLU B 1 104 ? -3.182 24.859 3.781 1 85.12 104 GLU B O 1
ATOM 2948 N N . HIS B 1 105 ? -3.016 22.891 2.592 1 83.12 105 HIS B N 1
ATOM 2949 C CA . HIS B 1 105 ? -3.562 23.484 1.377 1 83.12 105 HIS B CA 1
ATOM 2950 C C . HIS B 1 105 ? -5.086 23.484 1.403 1 83.12 105 HIS B C 1
ATOM 2952 O O . HIS B 1 105 ? -5.723 24.297 0.716 1 83.12 105 HIS B O 1
ATOM 2958 N N . GLN B 1 106 ? -5.621 22.562 2.076 1 80 106 GLN B N 1
ATOM 2959 C CA . GLN B 1 106 ? -7.066 22.469 2.252 1 80 106 GLN B CA 1
ATOM 2960 C C . GLN B 1 106 ? -7.453 22.656 3.717 1 80 106 GLN B C 1
ATOM 2962 O O . GLN B 1 106 ? -7.371 21.719 4.508 1 80 106 GLN B O 1
ATOM 2967 N N . GLU B 1 107 ? -7.91 23.75 4.008 1 76 107 GLU B N 1
ATOM 2968 C CA . GLU B 1 107 ? -8.195 24.094 5.398 1 76 107 GLU B CA 1
ATOM 2969 C C . GLU B 1 107 ? -9.266 23.188 5.984 1 76 107 GLU B C 1
ATOM 2971 O O . GLU B 1 107 ? -10.297 22.938 5.355 1 76 107 GLU B O 1
ATOM 2976 N N . GLY B 1 108 ? -8.953 22.625 7.039 1 76.06 108 GLY B N 1
ATOM 2977 C CA . GLY B 1 108 ? -9.961 21.922 7.82 1 76.06 108 GLY B CA 1
ATOM 2978 C C . GLY B 1 108 ? -10.047 20.453 7.492 1 76.06 108 GLY B C 1
ATOM 2979 O O . GLY B 1 108 ? -10.844 19.719 8.086 1 76.06 108 GLY B O 1
ATOM 2980 N N . VAL B 1 109 ? -9.336 20.031 6.559 1 87.44 109 VAL B N 1
ATOM 2981 C CA . VAL B 1 109 ? -9.445 18.625 6.215 1 87.44 109 VAL B CA 1
ATOM 2982 C C . VAL B 1 109 ? -8.266 17.859 6.801 1 87.44 109 VAL B C 1
ATOM 2984 O O . VAL B 1 109 ? -7.109 18.266 6.641 1 87.44 109 VAL B O 1
ATOM 2987 N N . ALA B 1 110 ? -8.57 16.859 7.52 1 92.31 110 ALA B N 1
ATOM 2988 C CA . ALA B 1 110 ? -7.551 15.984 8.102 1 92.31 110 ALA B CA 1
ATOM 2989 C C . ALA B 1 110 ? -7.496 14.648 7.379 1 92.31 110 ALA B C 1
ATOM 2991 O O . ALA B 1 110 ? -8.516 14.156 6.891 1 92.31 110 ALA B O 1
ATOM 2992 N N . TYR B 1 111 ? -6.305 14.172 7.305 1 95.44 111 TYR B N 1
ATOM 2993 C CA . TYR B 1 111 ? -6.09 12.898 6.625 1 95.44 111 TYR B CA 1
ATOM 2994 C C . TYR B 1 111 ? -5.398 11.906 7.547 1 95.44 111 TYR B C 1
ATOM 2996 O O . TYR B 1 111 ? -4.746 12.297 8.523 1 95.44 111 TYR B O 1
ATOM 3004 N N . VAL B 1 112 ? -5.629 10.633 7.242 1 96.69 112 VAL B N 1
ATOM 3005 C CA . VAL B 1 112 ? -4.934 9.516 7.879 1 96.69 112 VAL B CA 1
ATOM 3006 C C . VAL B 1 112 ? -4 8.844 6.875 1 96.69 112 VAL B C 1
ATOM 3008 O O . VAL B 1 112 ? -4.387 8.602 5.73 1 96.69 112 VAL B O 1
ATOM 3011 N N . THR B 1 113 ? -2.777 8.656 7.293 1 96.19 113 THR B N 1
ATOM 3012 C CA . THR B 1 113 ? -1.815 8 6.418 1 96.19 113 THR B CA 1
ATOM 3013 C C . THR B 1 113 ? -0.848 7.141 7.227 1 96.19 113 THR B C 1
ATOM 3015 O O . THR B 1 113 ? -0.756 7.281 8.445 1 96.19 113 THR B O 1
ATOM 3018 N N . LEU B 1 114 ? -0.212 6.207 6.562 1 94.38 114 LEU B N 1
ATOM 3019 C CA . LEU B 1 114 ? 0.831 5.395 7.18 1 94.38 114 LEU B CA 1
ATOM 3020 C C . LEU B 1 114 ? 2.215 5.934 6.836 1 94.38 114 LEU B C 1
ATOM 3022 O O . LEU B 1 114 ? 2.486 6.273 5.684 1 94.38 114 LEU B O 1
ATOM 3026 N N . ILE B 1 115 ? 3.049 6.027 7.855 1 92.31 115 ILE B N 1
ATOM 3027 C CA . ILE B 1 115 ? 4.426 6.457 7.641 1 92.31 115 ILE B CA 1
ATOM 3028 C C . ILE B 1 115 ? 5.387 5.398 8.172 1 92.31 115 ILE B C 1
ATOM 3030 O O . ILE B 1 115 ? 5.031 4.617 9.055 1 92.31 115 ILE B O 1
ATOM 3034 N N . THR B 1 116 ? 6.562 5.359 7.609 1 90.06 116 THR B N 1
ATOM 3035 C CA . THR B 1 116 ? 7.574 4.426 8.086 1 90.06 116 THR B CA 1
ATOM 3036 C C . THR B 1 116 ? 8.336 5.012 9.266 1 90.06 116 THR B C 1
ATOM 3038 O O . THR B 1 116 ? 8.648 6.203 9.289 1 90.06 116 THR B O 1
ATOM 3041 N N . THR B 1 117 ? 8.641 4.219 10.219 1 88.25 117 THR B N 1
ATOM 3042 C CA . THR B 1 117 ? 9.453 4.617 11.359 1 88.25 117 THR B CA 1
ATOM 3043 C C . THR B 1 117 ? 10.875 4.074 11.227 1 88.25 117 THR B C 1
ATOM 3045 O O . THR B 1 117 ? 11.695 4.242 12.133 1 88.25 117 THR B O 1
ATOM 3048 N N . CYS B 1 118 ? 11.094 3.41 10.117 1 83.19 118 CYS B N 1
ATOM 3049 C CA . CYS B 1 118 ? 12.445 2.908 9.883 1 83.19 118 CYS B CA 1
ATOM 3050 C C . CYS B 1 118 ? 13.438 4.055 9.758 1 83.19 118 CYS B C 1
ATOM 3052 O O . CYS B 1 118 ? 13.164 5.047 9.086 1 83.19 118 CYS B O 1
ATOM 3054 N N . PRO B 1 119 ? 14.469 3.881 10.43 1 76.19 119 PRO B N 1
ATOM 3055 C CA . PRO B 1 119 ? 15.477 4.941 10.328 1 76.19 119 PRO B CA 1
ATOM 3056 C C . PRO B 1 119 ? 16.031 5.098 8.914 1 76.19 119 PRO B C 1
ATOM 3058 O O . PRO B 1 119 ? 16.109 4.121 8.164 1 76.19 119 PRO B O 1
ATOM 3061 N N . SER B 1 120 ? 16.125 6.246 8.461 1 73.06 120 SER B N 1
ATOM 3062 C CA . SER B 1 120 ? 16.734 6.516 7.16 1 73.06 120 SER B CA 1
ATOM 3063 C C . SER B 1 120 ? 17.703 7.691 7.234 1 73.06 120 SER B C 1
ATOM 3065 O O . SER B 1 120 ? 17.469 8.648 7.98 1 73.06 120 SER B O 1
ATOM 3067 N N . ASN B 1 121 ? 18.781 7.379 6.637 1 64 121 ASN B N 1
ATOM 3068 C CA . ASN B 1 121 ? 19.766 8.453 6.59 1 64 121 ASN B CA 1
ATOM 3069 C C . ASN B 1 121 ? 19.344 9.555 5.621 1 64 121 ASN B C 1
ATOM 3071 O O . ASN B 1 121 ? 19.844 10.68 5.707 1 64 121 ASN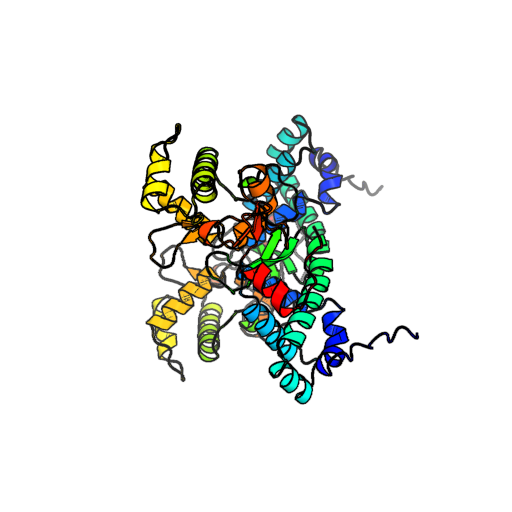 B O 1
ATOM 3075 N N . ASP B 1 122 ? 18.609 9.047 4.734 1 64.94 122 ASP B N 1
ATOM 3076 C CA . ASP B 1 122 ? 18.188 10.016 3.725 1 64.94 122 ASP B CA 1
ATOM 3077 C C . ASP B 1 122 ? 16.703 9.859 3.393 1 64.94 122 ASP B C 1
ATOM 3079 O O . ASP B 1 122 ? 16.219 8.742 3.232 1 64.94 122 ASP B O 1
ATOM 3083 N N . ILE B 1 123 ? 16.078 11 3.379 1 62.28 123 ILE B N 1
ATOM 3084 C CA . ILE B 1 123 ? 14.648 11.023 3.088 1 62.28 123 ILE B CA 1
ATOM 3085 C C . ILE B 1 123 ? 14.375 10.273 1.789 1 62.28 123 ILE B C 1
ATOM 3087 O O . ILE B 1 123 ? 13.289 9.719 1.607 1 62.28 123 ILE B O 1
ATOM 3091 N N . PHE B 1 124 ? 15.375 10.203 0.953 1 59.81 124 PHE B N 1
ATOM 3092 C CA . PHE B 1 124 ? 15.195 9.711 -0.408 1 59.81 124 PHE B CA 1
ATOM 3093 C C . PHE B 1 124 ? 15.297 8.195 -0.457 1 59.81 124 PHE B C 1
ATOM 3095 O O . PHE B 1 124 ? 14.836 7.566 -1.412 1 59.81 124 PHE B O 1
ATOM 3102 N N . GLU B 1 125 ? 15.898 7.746 0.562 1 60.5 125 GLU B N 1
ATOM 3103 C CA . GLU B 1 125 ? 15.992 6.293 0.622 1 60.5 125 GLU B CA 1
ATOM 3104 C C . GLU B 1 125 ? 14.609 5.645 0.617 1 60.5 125 GLU B C 1
ATOM 3106 O O . GLU B 1 125 ? 14.453 4.512 0.159 1 60.5 125 GLU B O 1
ATOM 3111 N N . LYS B 1 126 ? 13.789 6.465 0.945 1 57.72 126 LYS B N 1
ATOM 3112 C CA . LYS B 1 126 ? 12.414 5.98 1.046 1 57.72 126 LYS B CA 1
ATOM 3113 C C . LYS B 1 126 ? 11.734 5.957 -0.322 1 57.72 126 LYS B C 1
ATOM 3115 O O . LYS B 1 126 ? 10.727 5.273 -0.508 1 57.72 126 LYS B O 1
ATOM 3120 N N . MET B 1 127 ? 12.406 6.73 -1.183 1 60.69 127 MET B N 1
ATOM 3121 C CA . MET B 1 127 ? 11.852 6.832 -2.529 1 60.69 127 MET B CA 1
ATOM 3122 C C . MET B 1 127 ? 12.453 5.777 -3.449 1 60.69 127 MET B C 1
ATOM 3124 O O . MET B 1 127 ? 13.68 5.645 -3.531 1 60.69 127 MET B O 1
ATOM 3128 N N . SER B 1 128 ? 11.734 4.816 -3.746 1 61.38 128 SER B N 1
ATOM 3129 C CA . SER B 1 128 ? 12.25 3.641 -4.441 1 61.38 128 SER B CA 1
ATOM 3130 C C . SER B 1 128 ? 12.695 3.988 -5.855 1 61.38 128 SER B C 1
ATOM 3132 O O . SER B 1 128 ? 11.984 4.672 -6.59 1 61.38 128 SER B O 1
ATOM 3134 N N . GLY B 1 129 ? 14.039 3.637 -6.121 1 68.88 129 GLY B N 1
ATOM 3135 C CA . GLY B 1 129 ? 14.469 3.504 -7.504 1 68.88 129 GLY B CA 1
ATOM 3136 C C . GLY B 1 129 ? 14.945 4.812 -8.109 1 68.88 129 GLY B C 1
ATOM 3137 O O . GLY B 1 129 ? 15.023 4.941 -9.336 1 68.88 129 GLY B O 1
ATOM 3138 N N . LEU B 1 130 ? 15.109 5.859 -7.324 1 80.38 130 LEU B N 1
ATOM 3139 C CA . LEU B 1 130 ? 15.547 7.121 -7.91 1 80.38 130 LEU B CA 1
ATOM 3140 C C . LEU B 1 130 ? 17.062 7.137 -8.109 1 80.38 130 LEU B C 1
ATOM 3142 O O . LEU B 1 130 ? 17.797 6.66 -7.254 1 80.38 130 LEU B O 1
ATOM 3146 N N . SER B 1 131 ? 17.422 7.641 -9.227 1 82.94 131 SER B N 1
ATOM 3147 C CA . SER B 1 131 ? 18.844 7.871 -9.461 1 82.94 131 SER B CA 1
ATOM 3148 C C . SER B 1 131 ? 19.359 9.055 -8.641 1 82.94 131 SER B C 1
ATOM 3150 O O . SER B 1 131 ? 18.562 9.836 -8.117 1 82.94 131 SER B O 1
ATOM 3152 N N . ASN B 1 132 ? 20.688 9.164 -8.594 1 84.31 132 ASN B N 1
ATOM 3153 C CA . ASN B 1 132 ? 21.297 10.289 -7.891 1 84.31 132 ASN B CA 1
ATOM 3154 C C . ASN B 1 132 ? 20.828 11.625 -8.469 1 84.31 132 ASN B C 1
ATOM 3156 O O . ASN B 1 132 ? 20.562 12.57 -7.73 1 84.31 132 ASN B O 1
ATOM 3160 N N . ALA B 1 133 ? 20.75 11.625 -9.766 1 89.25 133 ALA B N 1
ATOM 3161 C CA . ALA B 1 133 ? 20.312 12.852 -10.43 1 89.25 133 ALA B CA 1
ATOM 3162 C C . ALA B 1 133 ? 18.859 13.18 -10.086 1 89.25 133 ALA B C 1
ATOM 3164 O O . ALA B 1 133 ? 18.516 14.352 -9.883 1 89.25 133 ALA B O 1
ATOM 3165 N N . GLU B 1 134 ? 18.094 12.18 -9.977 1 90.31 134 GLU B N 1
ATOM 3166 C CA . GLU B 1 134 ? 16.688 12.383 -9.656 1 90.31 134 GLU B CA 1
ATOM 3167 C C . GLU B 1 134 ? 16.5 12.82 -8.203 1 90.31 134 GLU B C 1
ATOM 3169 O O . GLU B 1 134 ? 15.648 13.648 -7.898 1 90.31 134 GLU B O 1
ATOM 3174 N N . VAL B 1 135 ? 17.328 12.305 -7.418 1 89.25 135 VAL B N 1
ATOM 3175 C CA . VAL B 1 135 ? 17.328 12.719 -6.02 1 89.25 135 VAL B CA 1
ATOM 3176 C C . VAL B 1 135 ? 17.734 14.188 -5.914 1 89.25 135 VAL B C 1
ATOM 3178 O O . VAL B 1 135 ? 17.109 14.953 -5.18 1 89.25 135 VAL B O 1
ATOM 3181 N N . ALA B 1 136 ? 18.703 14.5 -6.621 1 90.81 136 ALA B N 1
ATOM 3182 C CA . ALA B 1 136 ? 19.156 15.891 -6.633 1 90.81 136 ALA B CA 1
ATOM 3183 C C . ALA B 1 136 ? 18.047 16.828 -7.117 1 90.81 136 ALA B C 1
ATOM 3185 O O . ALA B 1 136 ? 17.828 17.891 -6.543 1 90.81 136 ALA B O 1
ATOM 3186 N N . LEU B 1 137 ? 17.422 16.453 -8.125 1 94.69 137 LEU B N 1
ATOM 3187 C CA . LEU B 1 137 ? 16.328 17.25 -8.656 1 94.69 137 LEU B CA 1
ATOM 3188 C C . LEU B 1 137 ? 15.219 17.406 -7.621 1 94.69 137 LEU B C 1
ATOM 3190 O O . LEU B 1 137 ? 14.719 18.516 -7.402 1 94.69 137 LEU B O 1
ATOM 3194 N N . PHE B 1 138 ? 14.883 16.391 -7 1 93.88 138 PHE B N 1
ATOM 3195 C CA . PHE B 1 138 ? 13.844 16.438 -5.98 1 93.88 138 PHE B CA 1
ATOM 3196 C C . PHE B 1 138 ? 14.242 17.359 -4.84 1 93.88 138 PHE B C 1
ATOM 3198 O O . PHE B 1 138 ? 13.414 18.094 -4.293 1 93.88 138 PHE B O 1
ATOM 3205 N N . ASN B 1 139 ? 15.469 17.328 -4.516 1 91.81 139 ASN B N 1
ATOM 3206 C CA . ASN B 1 139 ? 15.961 18.234 -3.48 1 91.81 139 ASN B CA 1
ATOM 3207 C C . ASN B 1 139 ? 15.781 19.688 -3.881 1 91.81 139 ASN B C 1
ATOM 3209 O O . ASN B 1 139 ? 15.453 20.531 -3.041 1 91.81 139 ASN B O 1
ATOM 3213 N N . VAL B 1 140 ? 16.016 19.922 -5.062 1 95.25 140 VAL B N 1
ATOM 3214 C CA . VAL B 1 140 ? 15.82 21.281 -5.566 1 95.25 140 VAL B CA 1
ATOM 3215 C C . VAL B 1 140 ? 14.352 21.672 -5.461 1 95.25 140 VAL B C 1
ATOM 3217 O O . VAL B 1 140 ? 14.016 22.781 -5.035 1 95.25 140 VAL B O 1
ATOM 3220 N N . TRP B 1 141 ? 13.5 20.75 -5.871 1 96.5 141 TRP B N 1
ATOM 3221 C CA . TRP B 1 141 ? 12.07 21 -5.766 1 96.5 141 TRP B CA 1
ATOM 3222 C C . TRP B 1 141 ? 11.664 21.266 -4.32 1 96.5 141 TRP B C 1
ATOM 3224 O O . TRP B 1 141 ? 10.891 22.188 -4.047 1 96.5 141 TRP B O 1
ATOM 3234 N N . LEU B 1 142 ? 12.203 20.5 -3.428 1 94.75 142 LEU B N 1
ATOM 3235 C CA . LEU B 1 142 ? 11.898 20.672 -2.01 1 94.75 142 LEU B CA 1
ATOM 3236 C C . LEU B 1 142 ? 12.336 22.062 -1.532 1 94.75 142 LEU B C 1
ATOM 3238 O O . LEU B 1 142 ? 11.594 22.734 -0.814 1 94.75 142 LEU B O 1
ATOM 3242 N N . ASP B 1 143 ? 13.469 22.375 -1.921 1 95.25 143 ASP B N 1
ATOM 3243 C CA . ASP B 1 143 ? 13.992 23.703 -1.552 1 95.25 143 ASP B CA 1
ATOM 3244 C C . ASP B 1 143 ? 13.07 24.812 -2.053 1 95.25 143 ASP B C 1
ATOM 3246 O O . ASP B 1 143 ? 12.742 25.734 -1.305 1 95.25 143 ASP B O 1
ATOM 3250 N N . MET B 1 144 ? 12.672 24.703 -3.266 1 96.25 144 MET B N 1
ATOM 3251 C CA . MET B 1 144 ? 11.797 25.719 -3.863 1 96.25 144 MET B CA 1
ATOM 3252 C C . MET B 1 144 ? 10.445 25.766 -3.146 1 96.25 144 MET B C 1
ATOM 3254 O O . MET B 1 144 ? 9.922 26.844 -2.871 1 96.25 144 MET B O 1
ATOM 3258 N N . MET B 1 145 ? 9.891 24.641 -2.811 1 95.94 145 MET B N 1
ATOM 3259 C CA . MET B 1 145 ? 8.602 24.578 -2.123 1 95.94 145 MET B CA 1
ATOM 3260 C C . MET B 1 145 ? 8.711 25.141 -0.71 1 95.94 145 MET B C 1
ATOM 3262 O O . MET B 1 145 ? 7.871 25.938 -0.287 1 95.94 145 MET B O 1
ATOM 3266 N N . CYS B 1 146 ? 9.781 24.797 -0.027 1 94.69 146 CYS B N 1
ATOM 3267 C CA . CYS B 1 146 ? 9.922 25.109 1.39 1 94.69 146 CYS B CA 1
ATOM 3268 C C . CYS B 1 146 ? 10.391 26.547 1.581 1 94.69 146 CYS B C 1
ATOM 3270 O O . CYS B 1 146 ? 10.344 27.078 2.693 1 94.69 146 CYS B O 1
ATOM 3272 N N . THR B 1 147 ? 10.773 27.141 0.563 1 94.06 147 THR B N 1
ATOM 3273 C CA . THR B 1 147 ? 11.164 28.547 0.655 1 94.06 147 THR B CA 1
ATOM 3274 C C . THR B 1 147 ? 10.078 29.453 0.076 1 94.06 147 THR B C 1
ATOM 3276 O O . THR B 1 147 ? 10.172 30.672 0.166 1 94.06 147 THR B O 1
ATOM 3279 N N . SER B 1 148 ? 9.125 28.859 -0.501 1 94.06 148 SER B N 1
ATOM 3280 C CA . SER B 1 148 ? 7.992 29.625 -1.004 1 94.06 148 SER B CA 1
ATOM 3281 C C . SER B 1 148 ? 6.961 29.859 0.092 1 94.06 148 SER B C 1
ATOM 3283 O O . SER B 1 148 ? 6.859 29.094 1.043 1 94.06 148 SER B O 1
ATOM 3285 N N . ALA B 1 149 ? 6.086 30.906 -0.063 1 93.19 149 ALA B N 1
ATOM 3286 C CA . ALA B 1 149 ? 5.098 31.25 0.952 1 93.19 149 ALA B CA 1
ATOM 3287 C C . ALA B 1 149 ? 3.879 30.344 0.869 1 93.19 149 ALA B C 1
ATOM 3289 O O . ALA B 1 149 ? 3.189 30.125 1.868 1 93.19 149 ALA B O 1
ATOM 3290 N N . ASP B 1 150 ? 3.643 29.812 -0.258 1 93.38 150 ASP B N 1
ATOM 3291 C CA . ASP B 1 150 ? 2.443 29 -0.418 1 93.38 150 ASP B CA 1
ATOM 3292 C C . ASP B 1 150 ? 2.791 27.516 -0.458 1 93.38 150 ASP B C 1
ATOM 3294 O O . ASP B 1 150 ? 1.918 26.672 -0.679 1 93.38 150 ASP B O 1
ATOM 3298 N N . GLY B 1 151 ? 4.098 27.172 -0.298 1 93.94 151 GLY B N 1
ATOM 3299 C CA . GLY B 1 151 ? 4.539 25.781 -0.201 1 93.94 151 GLY B CA 1
ATOM 3300 C C . GLY B 1 151 ? 4.426 25.031 -1.512 1 93.94 151 GLY B C 1
ATOM 3301 O O . GLY B 1 151 ? 4.34 23.797 -1.52 1 93.94 151 GLY B O 1
ATOM 3302 N N . GLN B 1 152 ? 4.379 25.797 -2.672 1 96.25 152 GLN B N 1
ATOM 3303 C CA . GLN B 1 152 ? 4.191 25.156 -3.975 1 96.25 152 GLN B CA 1
ATOM 3304 C C . GLN B 1 152 ? 5.273 25.594 -4.957 1 96.25 152 GLN B C 1
ATOM 3306 O O . GLN B 1 152 ? 6.031 26.531 -4.684 1 96.25 152 GLN B O 1
ATOM 3311 N N . ILE B 1 153 ? 5.359 24.844 -5.988 1 97.38 153 ILE B N 1
ATOM 3312 C CA . ILE B 1 153 ? 6.195 25.219 -7.125 1 97.38 153 ILE B CA 1
ATOM 3313 C C . ILE B 1 153 ? 5.402 25.078 -8.422 1 97.38 153 ILE B C 1
ATOM 3315 O O . ILE B 1 153 ? 4.641 24.125 -8.586 1 97.38 153 ILE B O 1
ATOM 3319 N N . LEU B 1 154 ? 5.551 26.062 -9.242 1 97.31 154 LEU B N 1
ATOM 3320 C CA . LEU B 1 154 ? 4.895 25.938 -10.539 1 97.31 154 LEU B CA 1
ATOM 3321 C C . LEU B 1 154 ? 5.484 24.781 -11.336 1 97.31 154 LEU B C 1
ATOM 3323 O O . LEU B 1 154 ? 6.695 24.547 -11.305 1 97.31 154 LEU B O 1
ATOM 3327 N N . LEU B 1 155 ? 4.586 24.125 -12.062 1 97.5 155 LEU B N 1
ATOM 3328 C CA . LEU B 1 155 ? 5.023 23 -12.875 1 97.5 155 LEU B CA 1
ATOM 3329 C C . LEU B 1 155 ? 6.109 23.422 -13.859 1 97.5 155 LEU B C 1
ATOM 3331 O O . LEU B 1 155 ? 7.109 22.719 -14.016 1 97.5 155 LEU B O 1
ATOM 3335 N N . ILE B 1 156 ? 6.012 24.547 -14.453 1 96.94 156 ILE B N 1
ATOM 3336 C CA . ILE B 1 156 ? 6.965 25.047 -15.438 1 96.94 156 ILE B CA 1
ATOM 3337 C C . ILE B 1 156 ? 8.32 25.266 -14.781 1 96.94 156 ILE B C 1
ATOM 3339 O O . ILE B 1 156 ? 9.367 24.969 -15.375 1 96.94 156 ILE B O 1
ATOM 3343 N N . ASP B 1 157 ? 8.359 25.781 -13.617 1 97.44 157 ASP B N 1
ATOM 3344 C CA . ASP B 1 157 ? 9.594 26.016 -12.883 1 97.44 157 ASP B CA 1
ATOM 3345 C C . ASP B 1 157 ? 10.266 24.688 -12.508 1 97.44 157 ASP B C 1
ATOM 3347 O O . ASP B 1 157 ? 11.492 24.578 -12.523 1 97.44 157 ASP B O 1
ATOM 3351 N N . ALA B 1 158 ? 9.406 23.734 -12.094 1 97.81 158 ALA B N 1
ATOM 3352 C CA . ALA B 1 158 ? 9.938 22.422 -11.75 1 97.81 158 ALA B CA 1
ATOM 3353 C C . ALA B 1 158 ? 10.648 21.797 -12.945 1 97.81 158 ALA B C 1
ATOM 3355 O O . ALA B 1 158 ? 11.734 21.234 -12.805 1 97.81 158 ALA B O 1
ATOM 3356 N N . LEU B 1 159 ? 10.039 21.922 -14.094 1 97.62 159 LEU B N 1
ATOM 3357 C CA . LEU B 1 159 ? 10.625 21.359 -15.312 1 97.62 159 LEU B CA 1
ATOM 3358 C C . LEU B 1 159 ? 11.883 22.109 -15.703 1 97.62 159 LEU B C 1
ATOM 3360 O O . LEU B 1 159 ? 12.859 21.516 -16.156 1 97.62 159 LEU B O 1
ATOM 3364 N N . GLU B 1 160 ? 11.852 23.406 -15.492 1 97.12 160 GLU B N 1
ATOM 3365 C CA . GLU B 1 160 ? 13.023 24.234 -15.805 1 97.12 160 GLU B CA 1
ATOM 3366 C C . GLU B 1 160 ? 14.188 23.891 -14.883 1 97.12 160 GLU B C 1
ATOM 3368 O O . GLU B 1 160 ? 15.344 23.891 -15.312 1 97.12 160 GLU B O 1
ATOM 3373 N N . ALA B 1 161 ? 13.898 23.609 -13.648 1 96.81 161 ALA B N 1
ATOM 3374 C CA . ALA B 1 161 ? 14.922 23.266 -12.68 1 96.81 161 ALA B CA 1
ATOM 3375 C C . ALA B 1 161 ? 15.68 22 -13.094 1 96.81 161 ALA B C 1
ATOM 3377 O O . ALA B 1 161 ? 16.859 21.859 -12.805 1 96.81 161 ALA B O 1
ATOM 3378 N N . ALA B 1 162 ? 15 21.109 -13.781 1 96.44 162 ALA B N 1
ATOM 3379 C CA . ALA B 1 162 ? 15.602 19.859 -14.219 1 96.44 162 ALA B CA 1
ATOM 3380 C C . ALA B 1 162 ? 16.719 20.109 -15.227 1 96.44 162 ALA B C 1
ATOM 3382 O O . ALA B 1 162 ? 17.75 19.438 -15.195 1 96.44 162 ALA B O 1
ATOM 3383 N N . VAL B 1 163 ? 16.5 21.094 -16.078 1 94.69 163 VAL B N 1
ATOM 3384 C CA . VAL B 1 163 ? 17.469 21.359 -17.156 1 94.69 163 VAL B CA 1
ATOM 3385 C C . VAL B 1 163 ? 18.609 22.219 -16.609 1 94.69 163 VAL B C 1
ATOM 3387 O O . VAL B 1 163 ? 19.672 22.297 -17.219 1 94.69 163 VAL B O 1
ATOM 3390 N N . GLU B 1 164 ? 18.484 22.766 -15.453 1 93.5 164 GLU B N 1
ATOM 3391 C CA . GLU B 1 164 ? 19.484 23.656 -14.875 1 93.5 164 GLU B CA 1
ATOM 3392 C C . GLU B 1 164 ? 20.438 22.891 -13.953 1 93.5 164 GLU B C 1
ATOM 3394 O O . GLU B 1 164 ? 21.438 23.453 -13.492 1 93.5 164 GLU B O 1
ATOM 3399 N N . LEU B 1 165 ? 20.141 21.625 -13.727 1 92.44 165 LEU B N 1
ATOM 3400 C CA . LEU B 1 165 ? 21 20.812 -12.867 1 92.44 165 LEU B CA 1
ATOM 3401 C C . LEU B 1 165 ? 22.344 20.578 -13.523 1 92.44 165 LEU B C 1
ATOM 3403 O O . LEU B 1 165 ? 22.453 20.562 -14.75 1 92.44 165 LEU B O 1
ATOM 3407 N N . PRO B 1 166 ? 23.375 20.422 -12.68 1 89.25 166 PRO B N 1
ATOM 3408 C CA . PRO B 1 166 ? 24.672 20.078 -13.25 1 89.25 166 PRO B CA 1
ATOM 3409 C C . PRO B 1 166 ? 24.609 18.844 -14.148 1 89.25 166 PRO B C 1
ATOM 3411 O O . PRO B 1 166 ? 25.203 18.844 -15.234 1 89.25 166 PRO B O 1
ATOM 3414 N N . HIS B 1 167 ? 23.906 17.844 -13.633 1 90.25 167 HIS B N 1
ATOM 3415 C CA . HIS B 1 167 ? 23.578 16.703 -14.469 1 90.25 167 HIS B CA 1
ATOM 3416 C C . HIS B 1 167 ? 22.141 16.781 -14.969 1 90.25 167 HIS B C 1
ATOM 3418 O O . HIS B 1 167 ? 21.203 16.375 -14.266 1 90.25 167 HIS B O 1
ATOM 3424 N N . LYS B 1 168 ? 22.109 17.172 -16.203 1 90.25 168 LYS 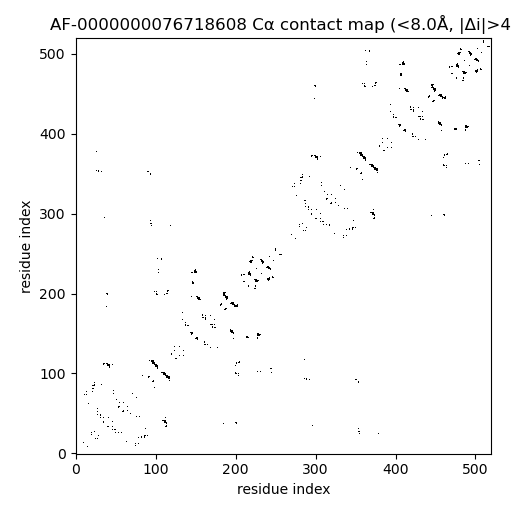B N 1
ATOM 3425 C CA . LYS B 1 168 ? 20.828 17.578 -16.75 1 90.25 168 LYS B CA 1
ATOM 3426 C C . LYS B 1 168 ? 19.875 16.375 -16.859 1 90.25 168 LYS B C 1
ATOM 3428 O O . LYS B 1 168 ? 20.281 15.273 -17.203 1 90.25 168 LYS B O 1
ATOM 3433 N N . ILE B 1 169 ? 18.656 16.672 -16.5 1 93.75 169 ILE B N 1
ATOM 3434 C CA . ILE B 1 169 ? 17.531 15.766 -16.734 1 93.75 169 ILE B CA 1
ATOM 3435 C C . ILE B 1 169 ? 16.578 16.391 -17.75 1 93.75 169 ILE B C 1
ATOM 3437 O O . ILE B 1 169 ? 16.219 17.562 -17.656 1 93.75 169 ILE B O 1
ATOM 3441 N N . SER B 1 170 ? 16.25 15.664 -18.766 1 95.19 170 SER B N 1
ATOM 3442 C CA . SER B 1 170 ? 15.352 16.203 -19.781 1 95.19 170 SER B CA 1
ATOM 3443 C C . SER B 1 170 ? 13.992 16.547 -19.188 1 95.19 170 SER B C 1
ATOM 3445 O O . SER B 1 170 ? 13.594 15.984 -18.172 1 95.19 170 SER B O 1
ATOM 3447 N N . GLN B 1 171 ? 13.328 17.406 -19.828 1 95.25 171 GLN B N 1
ATOM 3448 C CA . GLN B 1 171 ? 12 17.781 -19.375 1 95.25 171 GLN B CA 1
ATOM 3449 C C . GLN B 1 171 ? 11.031 16.594 -19.438 1 95.25 171 GLN B C 1
ATOM 3451 O O . GLN B 1 171 ? 10.156 16.453 -18.594 1 95.25 171 GLN B O 1
ATOM 3456 N N . LYS B 1 172 ? 11.211 15.867 -20.422 1 96.31 172 LYS B N 1
ATOM 3457 C CA . LYS B 1 172 ? 10.375 14.672 -20.562 1 96.31 172 LYS B CA 1
ATOM 3458 C C . LYS B 1 172 ? 10.562 13.734 -19.375 1 96.31 172 LYS B C 1
ATOM 3460 O O . LYS B 1 172 ? 9.586 13.281 -18.781 1 96.31 172 LYS B O 1
ATOM 3465 N N . ARG B 1 173 ? 11.812 13.5 -19.047 1 95.19 173 ARG B N 1
ATOM 3466 C CA . ARG B 1 173 ? 12.094 12.633 -17.906 1 95.19 173 ARG B CA 1
ATOM 3467 C C . ARG B 1 173 ? 11.633 13.273 -16.594 1 95.19 173 ARG B C 1
ATOM 3469 O O . ARG B 1 173 ? 11.156 12.586 -15.703 1 95.19 173 ARG B O 1
ATOM 3476 N N . ALA B 1 174 ? 11.82 14.523 -16.531 1 96.5 174 ALA B N 1
ATOM 3477 C CA . ALA B 1 174 ? 11.352 15.242 -15.344 1 96.5 174 ALA B CA 1
ATOM 3478 C C . ALA B 1 174 ? 9.844 15.094 -15.164 1 96.5 174 ALA B C 1
ATOM 3480 O O . ALA B 1 174 ? 9.367 14.891 -14.047 1 96.5 174 ALA B O 1
ATOM 3481 N N . GLN B 1 175 ? 9.172 15.219 -16.234 1 96.81 175 GLN B N 1
ATOM 3482 C CA . GLN B 1 175 ? 7.723 15.031 -16.188 1 96.81 175 GLN B CA 1
ATOM 3483 C C . GLN B 1 175 ? 7.367 13.617 -15.75 1 96.81 175 GLN B C 1
ATOM 3485 O O . GLN B 1 175 ? 6.449 13.414 -14.953 1 96.81 175 GLN B O 1
ATOM 3490 N N . GLU B 1 176 ? 8.055 12.688 -16.25 1 94.81 176 GLU B N 1
ATOM 3491 C CA . GLU B 1 176 ? 7.844 11.297 -15.844 1 94.81 176 GLU B CA 1
ATOM 3492 C C . GLU B 1 176 ? 8.117 11.102 -14.359 1 94.81 176 GLU B C 1
ATOM 3494 O O . GLU B 1 176 ? 7.418 10.344 -13.688 1 94.81 176 GLU B O 1
ATOM 3499 N N . LEU B 1 177 ? 9.109 11.758 -13.898 1 93.88 177 LEU B N 1
ATOM 3500 C CA . LEU B 1 177 ? 9.438 11.695 -12.484 1 93.88 177 LEU B CA 1
ATOM 3501 C C . LEU B 1 177 ? 8.328 12.305 -11.633 1 93.88 177 LEU B C 1
ATOM 3503 O O . LEU B 1 177 ? 7.953 11.75 -10.602 1 93.88 177 LEU B O 1
ATOM 3507 N N . ILE B 1 178 ? 7.82 13.391 -12.094 1 96.38 178 ILE B N 1
ATOM 3508 C CA . ILE B 1 178 ? 6.723 14.047 -11.391 1 96.38 178 ILE B CA 1
ATOM 3509 C C . ILE B 1 178 ? 5.523 13.102 -11.32 1 96.38 178 ILE B C 1
ATOM 3511 O O . ILE B 1 178 ? 4.945 12.906 -10.25 1 96.38 178 ILE B O 1
ATOM 3515 N N . ASP B 1 179 ? 5.211 12.516 -12.43 1 93.19 179 ASP B N 1
ATOM 3516 C CA . ASP B 1 179 ? 4.094 11.578 -12.484 1 93.19 179 ASP B CA 1
ATOM 3517 C C . ASP B 1 179 ? 4.316 10.406 -11.531 1 93.19 179 ASP B C 1
ATOM 3519 O O . ASP B 1 179 ? 3.393 9.969 -10.844 1 93.19 179 ASP B O 1
ATOM 3523 N N . GLN B 1 180 ? 5.496 9.945 -11.5 1 89.5 180 GLN B N 1
ATOM 3524 C CA . GLN B 1 180 ? 5.863 8.852 -10.609 1 89.5 180 GLN B CA 1
ATOM 3525 C C . GLN B 1 180 ? 5.703 9.242 -9.148 1 89.5 180 GLN B C 1
ATOM 3527 O O . GLN B 1 180 ? 5.121 8.5 -8.352 1 89.5 180 GLN B O 1
ATOM 3532 N N . LEU B 1 181 ? 6.164 10.375 -8.836 1 92 181 LEU B N 1
ATOM 3533 C CA . LEU B 1 181 ? 6.145 10.836 -7.453 1 92 181 LEU B CA 1
ATOM 3534 C C . LEU B 1 181 ? 4.723 11.164 -7.008 1 92 181 LEU B C 1
ATOM 3536 O O . LEU B 1 181 ? 4.391 11.039 -5.824 1 92 181 LEU B O 1
ATOM 3540 N N . ILE B 1 182 ? 3.91 11.547 -7.938 1 92.94 182 ILE B N 1
ATOM 3541 C CA . ILE B 1 182 ? 2.496 11.734 -7.633 1 92.94 182 ILE B CA 1
ATOM 3542 C C . ILE B 1 182 ? 1.834 10.375 -7.391 1 92.94 182 ILE B C 1
ATOM 3544 O O . ILE B 1 182 ? 1.111 10.195 -6.41 1 92.94 182 ILE B O 1
ATOM 3548 N N . ALA B 1 183 ? 2.139 9.484 -8.258 1 85.31 183 ALA B N 1
ATOM 3549 C CA . ALA B 1 183 ? 1.585 8.141 -8.133 1 85.31 183 ALA B CA 1
ATOM 3550 C C . ALA B 1 183 ? 2.008 7.496 -6.812 1 85.31 183 ALA B C 1
ATOM 3552 O O . ALA B 1 183 ? 1.225 6.781 -6.184 1 85.31 183 ALA B O 1
ATOM 3553 N N . GLU B 1 184 ? 3.186 7.844 -6.363 1 83.62 184 GLU B N 1
ATOM 3554 C CA . GLU B 1 184 ? 3.729 7.27 -5.133 1 83.62 184 GLU B CA 1
ATOM 3555 C C . GLU B 1 184 ? 3.369 8.125 -3.922 1 83.62 184 GLU B C 1
ATOM 3557 O O . GLU B 1 184 ? 3.799 7.832 -2.803 1 83.62 184 GLU B O 1
ATOM 3562 N N . GLN B 1 185 ? 2.67 9.188 -4.102 1 88.25 185 GLN B N 1
ATOM 3563 C CA . GLN B 1 185 ? 2.059 10 -3.057 1 88.25 185 GLN B CA 1
ATOM 3564 C C . GLN B 1 185 ? 3.098 10.875 -2.357 1 88.25 185 GLN B C 1
ATOM 3566 O O . GLN B 1 185 ? 3.002 11.117 -1.153 1 88.25 185 GLN B O 1
ATOM 3571 N N . TRP B 1 186 ? 4.066 11.25 -3.098 1 91.69 186 TRP B N 1
ATOM 3572 C CA . TRP B 1 186 ? 5.051 12.18 -2.553 1 91.69 186 TRP B CA 1
ATOM 3573 C C . TRP B 1 186 ? 4.699 13.617 -2.914 1 91.69 186 TRP B C 1
ATOM 3575 O O . TRP B 1 186 ? 4.953 14.539 -2.133 1 91.69 186 TRP B O 1
ATOM 3585 N N . LEU B 1 187 ? 4.137 13.711 -4.102 1 94.81 187 LEU B N 1
ATOM 3586 C CA . LEU B 1 187 ? 3.734 15.016 -4.613 1 94.81 187 LEU B CA 1
ATOM 3587 C C . LEU B 1 187 ? 2.24 15.047 -4.918 1 94.81 187 LEU B C 1
ATOM 3589 O O . LEU B 1 187 ? 1.608 13.992 -5.047 1 94.81 187 LEU B O 1
ATOM 3593 N N . SER B 1 188 ? 1.75 16.25 -4.988 1 95.19 188 SER B N 1
ATOM 3594 C CA . SER B 1 188 ? 0.369 16.484 -5.402 1 95.19 188 SER B CA 1
ATOM 3595 C C . SER B 1 188 ? 0.264 17.672 -6.355 1 95.19 188 SER B C 1
ATOM 3597 O O . SER B 1 188 ? 0.999 18.641 -6.219 1 95.19 188 SER B O 1
ATOM 3599 N N . MET B 1 189 ? -0.625 17.516 -7.273 1 95.06 189 MET B N 1
ATOM 3600 C CA . MET B 1 189 ? -0.923 18.609 -8.195 1 95.06 189 MET B CA 1
ATOM 3601 C C . MET B 1 189 ? -1.977 19.547 -7.613 1 95.06 189 MET B C 1
ATOM 3603 O O . MET B 1 189 ? -2.979 19.094 -7.059 1 95.06 189 MET B O 1
ATOM 3607 N N . ALA B 1 190 ? -1.693 20.781 -7.73 1 92.88 190 ALA B N 1
ATOM 3608 C CA . ALA B 1 190 ? -2.688 21.766 -7.301 1 92.88 190 ALA B CA 1
ATOM 3609 C C . ALA B 1 190 ? -3.969 21.641 -8.117 1 92.88 190 ALA B C 1
ATOM 3611 O O . ALA B 1 190 ? -3.967 21.047 -9.203 1 92.88 190 ALA B O 1
ATOM 3612 N N . GLN B 1 191 ? -5.062 22.188 -7.641 1 86.69 191 GLN B N 1
ATOM 3613 C CA . GLN B 1 191 ? -6.375 22.047 -8.258 1 86.69 191 GLN B CA 1
ATOM 3614 C C . GLN B 1 191 ? -6.379 22.641 -9.672 1 86.69 191 GLN B C 1
ATOM 3616 O O . GLN B 1 191 ? -7.047 22.109 -10.562 1 86.69 191 GLN B O 1
ATOM 3621 N N . ASP B 1 192 ? -5.605 23.656 -9.867 1 88.94 192 ASP B N 1
ATOM 3622 C CA . ASP B 1 192 ? -5.586 24.312 -11.172 1 88.94 192 ASP B CA 1
ATOM 3623 C C . ASP B 1 192 ? -4.668 23.578 -12.148 1 88.94 192 ASP B C 1
ATOM 3625 O O . ASP B 1 192 ? -4.59 23.938 -13.328 1 88.94 192 ASP B O 1
ATOM 3629 N N . GLY B 1 193 ? -3.93 22.609 -11.602 1 91.75 193 GLY B N 1
ATOM 3630 C CA . GLY B 1 193 ? -3.076 21.797 -12.445 1 91.75 193 GLY B CA 1
ATOM 3631 C C . GLY B 1 193 ? -1.789 22.5 -12.844 1 91.75 193 GLY B C 1
ATOM 3632 O O . GLY B 1 193 ? -1.059 22.016 -13.711 1 91.75 193 GLY B O 1
ATOM 3633 N N . GLU B 1 194 ? -1.455 23.578 -12.188 1 94.56 194 GLU B N 1
ATOM 3634 C CA . GLU B 1 194 ? -0.33 24.391 -12.641 1 94.56 194 GLU B CA 1
ATOM 3635 C C . GLU B 1 194 ? 0.805 24.391 -11.617 1 94.56 194 GLU B C 1
ATOM 3637 O O . GLU B 1 194 ? 1.891 24.906 -11.883 1 94.56 194 GLU B O 1
ATOM 3642 N N . ALA B 1 195 ? 0.565 23.812 -10.469 1 96.75 195 ALA B N 1
ATOM 3643 C CA . ALA B 1 195 ? 1.576 23.828 -9.414 1 96.75 195 ALA B CA 1
ATOM 3644 C C . ALA B 1 195 ? 1.659 22.484 -8.703 1 96.75 195 ALA B C 1
ATOM 3646 O O . ALA B 1 195 ? 0.726 21.688 -8.766 1 96.75 195 ALA B O 1
ATOM 3647 N N . LEU B 1 196 ? 2.822 22.281 -8.102 1 97.38 196 LEU B N 1
ATOM 3648 C CA . LEU B 1 196 ? 3.102 21.078 -7.336 1 97.38 196 LEU B CA 1
ATOM 3649 C C . LEU B 1 196 ? 3.357 21.406 -5.867 1 97.38 196 LEU B C 1
ATOM 3651 O O . LEU B 1 196 ? 3.889 22.469 -5.551 1 97.38 196 LEU B O 1
ATOM 3655 N N . HIS B 1 197 ? 2.969 20.547 -5.047 1 95.94 197 HIS B N 1
ATOM 3656 C CA . HIS B 1 197 ? 3.332 20.625 -3.637 1 95.94 197 HIS B CA 1
ATOM 3657 C C . HIS B 1 197 ? 3.482 19.234 -3.027 1 95.94 197 HIS B C 1
ATOM 3659 O O . HIS B 1 197 ? 3.127 18.234 -3.654 1 95.94 197 HIS B O 1
ATOM 3665 N N . LEU B 1 198 ? 3.98 19.203 -1.864 1 94.5 198 LEU B N 1
ATOM 3666 C CA . LEU B 1 198 ? 4.102 17.922 -1.172 1 94.5 198 LEU B CA 1
ATOM 3667 C C . LEU B 1 198 ? 2.729 17.375 -0.817 1 94.5 198 LEU B C 1
ATOM 3669 O O . LEU B 1 198 ? 1.835 18.109 -0.413 1 94.5 198 LEU B O 1
ATOM 3673 N N . SER B 1 199 ? 2.578 16.062 -1.014 1 94 199 SER B N 1
ATOM 3674 C CA . SER B 1 199 ? 1.339 15.414 -0.598 1 94 199 SER B CA 1
ATOM 3675 C C . SER B 1 199 ? 1.219 15.367 0.922 1 94 199 SER B C 1
ATOM 3677 O O . SER B 1 199 ? 2.203 15.586 1.634 1 94 199 SER B O 1
ATOM 3679 N N . VAL B 1 200 ? 0.062 15.094 1.382 1 93 200 VAL B N 1
ATOM 3680 C CA . VAL B 1 200 ? -0.177 14.953 2.814 1 93 200 VAL B CA 1
ATOM 3681 C C . VAL B 1 200 ? 0.668 13.812 3.375 1 93 200 VAL B C 1
ATOM 3683 O O . VAL B 1 200 ? 1.199 13.914 4.484 1 93 200 VAL B O 1
ATOM 3686 N N . HIS B 1 201 ? 0.77 12.789 2.639 1 93.19 201 HIS B N 1
ATOM 3687 C CA . HIS B 1 201 ? 1.609 11.664 3.043 1 93.19 201 HIS B CA 1
ATOM 3688 C C . HIS B 1 201 ? 3.07 12.086 3.162 1 93.19 201 HIS B C 1
ATOM 3690 O O . HIS B 1 201 ? 3.742 11.742 4.137 1 93.19 201 HIS B O 1
ATOM 3696 N N . ALA B 1 202 ? 3.535 12.75 2.152 1 92.31 202 ALA B N 1
ATOM 3697 C CA . ALA B 1 202 ? 4.926 13.203 2.141 1 92.31 202 ALA B CA 1
ATOM 3698 C C . ALA B 1 202 ? 5.211 14.133 3.312 1 92.31 202 ALA B C 1
ATOM 3700 O O . ALA B 1 202 ? 6.262 14.031 3.953 1 92.31 202 ALA B O 1
ATOM 3701 N N . LEU B 1 203 ? 4.277 15 3.562 1 92.12 203 LEU B N 1
ATOM 3702 C CA . LEU B 1 203 ? 4.418 15.922 4.684 1 92.12 203 LEU B CA 1
ATOM 3703 C C . LEU B 1 203 ? 4.523 15.164 6.004 1 92.12 203 LEU B C 1
ATOM 3705 O O . LEU B 1 203 ? 5.379 15.469 6.836 1 92.12 203 LEU B O 1
ATOM 3709 N N . ALA B 1 204 ? 3.707 14.195 6.152 1 92.38 204 ALA B N 1
ATOM 3710 C CA . ALA B 1 204 ? 3.727 13.391 7.371 1 92.38 204 ALA B CA 1
ATOM 3711 C C . ALA B 1 204 ? 5.031 12.609 7.488 1 92.38 204 ALA B C 1
ATOM 3713 O O . ALA B 1 204 ? 5.645 12.57 8.555 1 92.38 204 ALA B O 1
ATOM 3714 N N . GLN B 1 205 ? 5.484 12.055 6.434 1 91.19 205 GLN B N 1
ATOM 3715 C CA . GLN B 1 205 ? 6.66 11.195 6.402 1 91.19 205 GLN B CA 1
ATOM 3716 C C . GLN B 1 205 ? 7.938 12 6.613 1 91.19 205 GLN B C 1
ATOM 3718 O O . GLN B 1 205 ? 8.883 11.523 7.25 1 91.19 205 GLN B O 1
ATOM 3723 N N . MET B 1 206 ? 7.91 13.227 6.133 1 90.31 206 MET B N 1
ATOM 3724 C CA . MET B 1 206 ? 9.18 13.945 6.066 1 90.31 206 MET B CA 1
ATOM 3725 C C . MET B 1 206 ? 9.211 15.094 7.066 1 90.31 206 MET B C 1
ATOM 3727 O O . MET B 1 206 ? 10.078 15.961 6.992 1 90.31 206 MET B O 1
ATOM 3731 N N . GLN B 1 207 ? 8.352 15.109 7.945 1 89.31 207 GLN B N 1
ATOM 3732 C CA . GLN B 1 207 ? 8.219 16.219 8.883 1 89.31 207 GLN B CA 1
ATOM 3733 C C . GLN B 1 207 ? 9.555 16.547 9.539 1 89.31 207 GLN B C 1
ATOM 3735 O O . GLN B 1 207 ? 10.023 17.688 9.477 1 89.31 207 GLN B O 1
ATOM 3740 N N . ALA B 1 208 ? 10.211 15.617 10.094 1 87.5 208 ALA B N 1
ATOM 3741 C CA . ALA B 1 208 ? 11.461 15.82 10.812 1 87.5 208 ALA B CA 1
ATOM 3742 C C . ALA B 1 208 ? 12.57 16.266 9.859 1 87.5 208 ALA B C 1
ATOM 3744 O O . ALA B 1 208 ? 13.367 17.156 10.188 1 87.5 208 ALA B O 1
ATOM 3745 N N . ASP B 1 209 ? 12.609 15.742 8.727 1 88.75 209 ASP B N 1
ATOM 3746 C CA . ASP B 1 209 ? 13.625 16.078 7.73 1 88.75 209 ASP B CA 1
ATOM 3747 C C . ASP B 1 209 ? 13.461 17.516 7.23 1 88.75 209 ASP B C 1
ATOM 3749 O O . ASP B 1 209 ? 14.438 18.234 7.07 1 88.75 209 ASP B O 1
ATOM 3753 N N . LEU B 1 210 ? 12.25 17.797 6.98 1 91.12 210 LEU B N 1
ATOM 3754 C CA . LEU B 1 210 ? 11.969 19.141 6.5 1 91.12 210 LEU B CA 1
ATOM 3755 C C . LEU B 1 210 ? 12.383 20.188 7.535 1 91.12 210 LEU B C 1
ATOM 3757 O O . LEU B 1 210 ? 13 21.203 7.199 1 91.12 210 LEU B O 1
ATOM 3761 N N . MET B 1 211 ? 12.109 19.891 8.75 1 90.25 211 MET B N 1
ATOM 3762 C CA . MET B 1 211 ? 12.422 20.812 9.836 1 90.25 211 MET B CA 1
ATOM 3763 C C . MET B 1 211 ? 13.922 20.969 10.008 1 90.25 211 MET B C 1
ATOM 3765 O O . MET B 1 211 ? 14.406 22.062 10.344 1 90.25 211 MET B O 1
ATOM 3769 N N . SER B 1 212 ? 14.617 19.984 9.781 1 89.81 212 SER B N 1
ATOM 3770 C CA . SER B 1 212 ? 16.062 20 9.977 1 89.81 212 SER B CA 1
ATOM 3771 C C . SER B 1 212 ? 16.781 20.625 8.781 1 89.81 212 SER B C 1
ATOM 3773 O O . SER B 1 212 ? 17.812 21.266 8.938 1 89.81 212 SER B O 1
ATOM 3775 N N . ARG B 1 213 ? 16.219 20.562 7.688 1 89.88 213 ARG B N 1
ATOM 3776 C CA . ARG B 1 213 ? 16.953 20.906 6.469 1 89.88 213 ARG B CA 1
ATOM 3777 C C . ARG B 1 213 ? 16.562 22.297 5.977 1 89.88 213 ARG B C 1
ATOM 3779 O O . ARG B 1 213 ? 17.328 22.953 5.262 1 89.88 213 ARG B O 1
ATOM 3786 N N . PHE B 1 214 ? 15.375 22.672 6.305 1 91.88 214 PHE B N 1
ATOM 3787 C CA . PHE B 1 214 ? 14.891 23.938 5.758 1 91.88 214 PHE B CA 1
ATOM 3788 C C . PHE B 1 214 ? 14.477 24.891 6.879 1 91.88 214 PHE B C 1
ATOM 3790 O O . PHE B 1 214 ? 14.148 24.453 7.984 1 91.88 214 PHE B O 1
ATOM 3797 N N . PRO B 1 215 ? 14.586 26.156 6.578 1 91.12 215 PRO B N 1
ATOM 3798 C CA . PRO B 1 215 ? 14.227 27.156 7.594 1 91.12 215 PRO B CA 1
ATOM 3799 C C . PRO B 1 215 ? 12.719 27.344 7.73 1 91.12 215 PRO B C 1
ATOM 3801 O O . PRO B 1 215 ? 12.203 28.438 7.484 1 91.12 215 PRO B O 1
ATOM 3804 N N . LEU B 1 216 ? 12.062 26.359 8.172 1 94.12 216 LEU B N 1
ATOM 3805 C CA . LEU B 1 216 ? 10.617 26.406 8.328 1 94.12 216 LEU B CA 1
ATOM 3806 C C . LEU B 1 216 ? 10.242 26.781 9.758 1 94.12 216 LEU B C 1
ATOM 3808 O O . LEU B 1 216 ? 10.945 26.422 10.703 1 94.12 216 LEU B O 1
ATOM 3812 N N . LYS B 1 217 ? 9.164 27.484 9.906 1 94.56 217 LYS B N 1
ATOM 3813 C CA . LYS B 1 217 ? 8.641 27.781 11.234 1 94.56 217 LYS B CA 1
ATOM 3814 C C . LYS B 1 217 ? 7.934 26.578 11.836 1 94.56 217 LYS B C 1
ATOM 3816 O O . LYS B 1 217 ? 7.48 25.688 11.109 1 94.56 217 LYS B O 1
ATOM 3821 N N . THR B 1 218 ? 7.879 26.578 13.109 1 94.25 218 THR B N 1
ATOM 3822 C CA . THR B 1 218 ? 7.234 25.484 13.836 1 94.25 218 THR B CA 1
ATOM 3823 C C . THR B 1 218 ? 5.949 25.969 14.5 1 94.25 218 THR B C 1
ATOM 3825 O O . THR B 1 218 ? 5.918 27.047 15.109 1 94.25 218 THR B O 1
ATOM 3828 N N . CYS B 1 219 ? 4.961 25.219 14.305 1 93.56 219 CYS B N 1
ATOM 3829 C CA . CYS B 1 219 ? 3.711 25.516 14.984 1 93.56 219 CYS B CA 1
ATOM 3830 C C . CYS B 1 219 ? 3.854 25.344 16.5 1 93.56 219 CYS B C 1
ATOM 3832 O O . CYS B 1 219 ? 4.305 24.297 16.953 1 93.56 219 CYS B O 1
ATOM 3834 N N . VAL B 1 220 ? 3.42 26.188 17.297 1 92.5 220 VAL B N 1
ATOM 3835 C CA . VAL B 1 220 ? 3.643 26.172 18.734 1 92.5 220 VAL B CA 1
ATOM 3836 C C . VAL B 1 220 ? 2.723 25.141 19.391 1 92.5 220 VAL B C 1
ATOM 3838 O O . VAL B 1 220 ? 2.979 24.688 20.5 1 92.5 220 VAL B O 1
ATOM 3841 N N . HIS B 1 221 ? 1.706 24.812 18.688 1 89.56 221 HIS B N 1
ATOM 3842 C CA . HIS B 1 221 ? 0.74 23.875 19.266 1 89.56 221 HIS B CA 1
ATOM 3843 C C . HIS B 1 221 ? 1.113 22.438 18.953 1 89.56 221 HIS B C 1
ATOM 3845 O O . HIS B 1 221 ? 1.278 21.625 19.875 1 89.56 221 HIS B O 1
ATOM 3851 N N . CYS B 1 222 ? 1.287 22.031 17.719 1 87.88 222 CYS B N 1
ATOM 3852 C CA . CYS B 1 222 ? 1.487 20.641 17.344 1 87.88 222 CYS B CA 1
ATOM 3853 C C . CYS B 1 222 ? 2.973 20.312 17.25 1 87.88 222 CYS B C 1
ATOM 3855 O O . CYS B 1 222 ? 3.352 19.141 17.188 1 87.88 222 CYS B O 1
ATOM 3857 N N . LYS B 1 223 ? 3.742 21.359 17.125 1 90.81 223 LYS B N 1
ATOM 3858 C CA . LYS B 1 223 ? 5.195 21.234 17.078 1 90.81 223 LYS B CA 1
ATOM 3859 C C . LYS B 1 223 ? 5.66 20.734 15.703 1 90.81 223 LYS B C 1
ATOM 3861 O O . LYS B 1 223 ? 6.832 20.391 15.523 1 90.81 223 LYS B O 1
ATOM 3866 N N . ASN B 1 224 ? 4.789 20.75 14.703 1 91 224 ASN B N 1
ATOM 3867 C CA . ASN B 1 224 ? 5.16 20.406 13.336 1 91 224 ASN B CA 1
ATOM 3868 C C . ASN B 1 224 ? 5.586 21.641 12.539 1 91 224 ASN B C 1
ATOM 3870 O O . ASN B 1 224 ? 5.266 22.766 12.914 1 91 224 ASN B O 1
ATOM 3874 N N . CYS B 1 225 ? 6.281 21.375 11.484 1 93.44 225 CYS B N 1
ATOM 3875 C CA . CYS B 1 225 ? 6.711 22.484 10.641 1 93.44 225 CYS B CA 1
ATOM 3876 C C . CYS B 1 225 ? 5.539 23.062 9.859 1 93.44 225 CYS B C 1
ATOM 3878 O O . CYS B 1 225 ? 4.582 22.344 9.555 1 93.44 225 CYS B O 1
ATOM 3880 N N . ILE B 1 226 ? 5.645 24.312 9.57 1 93.81 226 ILE B N 1
ATOM 3881 C CA . ILE B 1 226 ? 4.68 25.031 8.75 1 93.81 226 ILE B CA 1
ATOM 3882 C C . ILE B 1 226 ? 5.25 25.234 7.348 1 93.81 226 ILE B C 1
ATOM 3884 O O . ILE B 1 226 ? 6.18 26.031 7.156 1 93.81 226 ILE B O 1
ATOM 3888 N N . VAL B 1 227 ? 4.656 24.562 6.375 1 92.69 227 VAL B N 1
ATOM 3889 C CA . VAL B 1 227 ? 5.168 24.641 5.012 1 92.69 227 VAL B CA 1
ATOM 3890 C C . VAL B 1 227 ? 4.508 25.797 4.27 1 92.69 227 VAL B C 1
ATOM 3892 O O . VAL B 1 227 ? 5.148 26.484 3.469 1 92.69 227 VAL B O 1
ATOM 3895 N N . ILE B 1 228 ? 3.244 26.062 4.594 1 93.25 228 ILE B N 1
ATOM 3896 C CA . ILE B 1 228 ? 2.527 27.172 3.982 1 93.25 228 ILE B CA 1
ATOM 3897 C C . ILE B 1 228 ? 2.391 28.312 4.988 1 93.25 228 ILE B C 1
ATOM 3899 O O . ILE B 1 228 ? 1.362 28.438 5.656 1 93.25 228 ILE B O 1
ATOM 3903 N N . ILE B 1 229 ? 3.309 29.141 4.969 1 92.56 229 ILE B N 1
ATOM 3904 C CA . ILE B 1 229 ? 3.367 30.203 5.961 1 92.56 229 ILE B CA 1
ATOM 3905 C C . ILE B 1 229 ? 2.256 31.219 5.695 1 92.56 229 ILE B C 1
ATOM 3907 O O . ILE B 1 229 ? 1.745 31.844 6.625 1 92.56 229 ILE B O 1
ATOM 3911 N N . ASP B 1 230 ? 1.82 31.266 4.441 1 91.88 230 ASP B N 1
ATOM 3912 C CA . ASP B 1 230 ? 0.744 32.188 4.074 1 91.88 230 ASP B CA 1
ATOM 3913 C C . ASP B 1 230 ? -0.563 31.797 4.762 1 91.88 230 ASP B C 1
ATOM 3915 O O . ASP B 1 230 ? -1.452 32.625 4.93 1 91.88 230 ASP B O 1
ATOM 3919 N N . HIS B 1 231 ? -0.656 30.625 5.168 1 89.62 231 HIS B N 1
ATOM 3920 C CA . HIS B 1 231 ? -1.89 30.141 5.777 1 89.62 231 HIS B CA 1
ATOM 3921 C C . HIS B 1 231 ? -1.754 30.047 7.297 1 89.62 231 HIS B C 1
ATOM 3923 O O . HIS B 1 231 ? -2.695 29.641 7.984 1 89.62 231 HIS B O 1
ATOM 3929 N N . ALA B 1 232 ? -0.64 30.391 7.801 1 92.19 232 ALA B N 1
ATOM 3930 C CA . ALA B 1 232 ? -0.403 30.281 9.234 1 92.19 232 ALA B CA 1
ATOM 3931 C C . ALA B 1 232 ? -0.766 31.594 9.945 1 92.19 232 ALA B C 1
ATOM 3933 O O . ALA B 1 232 ? -0.84 32.656 9.32 1 92.19 232 ALA B O 1
ATOM 3934 N N . LEU B 1 233 ? -1.092 31.422 11.18 1 92.19 233 LEU B N 1
ATOM 3935 C CA . LEU B 1 233 ? -1.259 32.594 12.039 1 92.19 233 LEU B CA 1
ATOM 3936 C C . LEU B 1 233 ? 0.066 33 12.68 1 92.19 233 LEU B C 1
ATOM 3938 O O . LEU B 1 233 ? 0.859 32.125 13.062 1 92.19 233 LEU B O 1
ATOM 3942 N N . HIS B 1 234 ? 0.292 34.281 12.719 1 93.88 234 HIS B N 1
ATOM 3943 C CA . HIS B 1 234 ? 1.543 34.781 13.266 1 93.88 234 HIS B CA 1
ATOM 3944 C C . HIS B 1 234 ? 1.284 35.844 14.336 1 93.88 234 HIS B C 1
ATOM 3946 O O . HIS B 1 234 ? 0.447 36.719 14.148 1 93.88 234 HIS B O 1
ATOM 3952 N N . CYS B 1 235 ? 1.906 35.625 15.438 1 91.88 235 CYS B N 1
ATOM 3953 C CA . CYS B 1 235 ? 1.867 36.656 16.484 1 91.88 235 CYS B CA 1
ATOM 3954 C C . CYS B 1 235 ? 3.039 37.594 16.359 1 91.88 235 CYS B C 1
ATOM 3956 O O . CYS B 1 235 ? 4.195 37.219 16.516 1 91.88 235 CYS B O 1
ATOM 3958 N N . ASP B 1 236 ? 2.754 38.875 16.281 1 91 236 ASP B N 1
ATOM 3959 C CA . ASP B 1 236 ? 3.793 39.875 16.094 1 91 236 ASP B CA 1
ATOM 3960 C C . ASP B 1 236 ? 4.543 40.125 17.406 1 91 236 ASP B C 1
ATOM 3962 O O . ASP B 1 236 ? 5.719 40.5 17.391 1 91 236 ASP B O 1
ATOM 3966 N N . ALA B 1 237 ? 3.865 39.938 18.531 1 91 237 ALA B N 1
ATOM 3967 C CA . ALA B 1 237 ? 4.434 40.219 19.844 1 91 237 ALA B CA 1
ATOM 3968 C C . ALA B 1 237 ? 5.504 39.219 20.203 1 91 237 ALA B C 1
ATOM 3970 O O . ALA B 1 237 ? 6.574 39.594 20.703 1 91 237 ALA B O 1
ATOM 3971 N N . CYS B 1 238 ? 5.312 38 20.016 1 92.12 238 CYS B N 1
ATOM 3972 C CA . CYS B 1 238 ? 6.258 36.969 20.453 1 92.12 238 CYS B CA 1
ATOM 3973 C C . CYS B 1 238 ? 6.824 36.219 19.25 1 92.12 238 CYS B C 1
ATOM 3975 O O . CYS B 1 238 ? 7.664 35.312 19.422 1 92.12 238 CYS B O 1
ATOM 3977 N N . ASP B 1 239 ? 6.375 36.438 18.031 1 92.5 239 ASP B N 1
ATOM 3978 C CA . ASP B 1 239 ? 6.848 35.844 16.781 1 92.5 239 ASP B CA 1
ATOM 3979 C C . ASP B 1 239 ? 6.488 34.344 16.703 1 92.5 239 ASP B C 1
ATOM 3981 O O . ASP B 1 239 ? 7.18 33.594 16.047 1 92.5 239 ASP B O 1
ATOM 3985 N N . ALA B 1 240 ? 5.422 34.031 17.375 1 93.06 240 ALA B N 1
ATOM 3986 C CA . ALA B 1 240 ? 4.961 32.656 17.328 1 93.06 240 ALA B CA 1
ATOM 3987 C C . ALA B 1 240 ? 4.117 32.406 16.078 1 93.06 240 ALA B C 1
ATOM 3989 O O . ALA B 1 240 ? 3.449 33.312 15.578 1 93.06 240 ALA B O 1
ATOM 3990 N N . TYR B 1 241 ? 4.168 31.172 15.633 1 94.56 241 TYR B N 1
ATOM 3991 C CA . TYR B 1 241 ? 3.365 30.75 14.492 1 94.56 241 TYR B CA 1
ATOM 3992 C C . TYR B 1 241 ? 2.443 29.594 14.859 1 94.56 241 TYR B C 1
ATOM 3994 O O . TYR B 1 241 ? 2.789 28.766 15.703 1 94.56 241 TYR B O 1
ATOM 4002 N N . LEU B 1 242 ? 1.245 29.609 14.227 1 92.06 242 LEU B N 1
ATOM 4003 C CA . LEU B 1 242 ? 0.233 28.594 14.492 1 92.06 242 LEU B CA 1
ATOM 4004 C C . LEU B 1 242 ? -0.481 28.188 13.203 1 92.06 242 LEU B C 1
ATOM 4006 O O . LEU B 1 242 ? -0.875 29.047 12.414 1 92.06 242 LEU B O 1
ATOM 4010 N N . HIS B 1 243 ? -0.54 26.859 13.031 1 90.81 243 HIS B N 1
ATOM 4011 C CA . HIS B 1 243 ? -1.422 26.438 11.945 1 90.81 243 HIS B CA 1
ATOM 4012 C C . HIS B 1 243 ? -2.848 26.922 12.18 1 90.81 243 HIS B C 1
ATOM 4014 O O . HIS B 1 243 ? -3.309 26.984 13.32 1 90.81 243 HIS B O 1
ATOM 4020 N N . ARG B 1 244 ? -3.525 27.203 11.18 1 86.75 244 ARG B N 1
ATOM 4021 C CA . ARG B 1 244 ? -4.91 27.625 11.328 1 86.75 244 ARG B CA 1
ATOM 4022 C C . ARG B 1 244 ? -5.762 26.531 11.953 1 86.75 244 ARG B C 1
ATOM 4024 O O . ARG B 1 244 ? -6.578 26.797 12.836 1 86.75 244 ARG B O 1
ATOM 4031 N N . HIS B 1 245 ? -5.555 25.359 11.508 1 83.88 245 HIS B N 1
ATOM 4032 C CA . HIS B 1 245 ? -6.336 24.266 12.062 1 83.88 245 HIS B CA 1
ATOM 4033 C C . HIS B 1 245 ? -5.992 24.016 13.523 1 83.88 245 HIS B C 1
ATOM 4035 O O . HIS B 1 245 ? -6.852 23.625 14.312 1 83.88 245 HIS B O 1
ATOM 4041 N N . CYS B 1 246 ? -4.766 24.172 13.891 1 87.38 246 CYS B N 1
ATOM 4042 C CA . CYS B 1 246 ? -4.375 24.047 15.289 1 87.38 246 CYS B CA 1
ATOM 4043 C C . CYS B 1 246 ? -5.027 25.141 16.141 1 87.38 246 CYS B C 1
ATOM 4045 O O . CYS B 1 246 ? -5.457 24.875 17.266 1 87.38 246 CYS B O 1
ATOM 4047 N N . ALA B 1 247 ? -5.098 26.328 15.609 1 86.81 247 ALA B N 1
ATOM 4048 C CA . ALA B 1 247 ? -5.777 27.422 16.312 1 86.81 247 ALA B CA 1
ATOM 4049 C C . ALA B 1 247 ? -7.246 27.078 16.547 1 86.81 247 ALA B C 1
ATOM 4051 O O . ALA B 1 247 ? -7.77 27.312 17.641 1 86.81 247 ALA B O 1
ATOM 4052 N N . GLN B 1 248 ? -7.848 26.516 15.531 1 82.75 248 GLN B N 1
ATOM 4053 C CA . GLN B 1 248 ? -9.25 26.141 15.641 1 82.75 248 GLN B CA 1
ATOM 4054 C C . GLN B 1 248 ? -9.445 25.078 16.719 1 82.75 248 GLN B C 1
ATOM 4056 O O . GLN B 1 248 ? -10.414 25.141 17.484 1 82.75 248 GLN B O 1
ATOM 4061 N N . ARG B 1 249 ? -8.555 24.203 16.797 1 78.5 249 ARG B N 1
ATOM 4062 C CA . ARG B 1 249 ? -8.625 23.141 17.797 1 78.5 249 ARG B CA 1
ATOM 4063 C C . ARG B 1 249 ? -8.492 23.703 19.203 1 78.5 249 ARG B C 1
ATOM 4065 O O . ARG B 1 249 ? -9.172 23.25 20.125 1 78.5 249 ARG B O 1
ATOM 4072 N N . ILE B 1 250 ? -7.609 24.609 19.375 1 81.62 250 ILE B N 1
ATOM 4073 C CA . ILE B 1 250 ? -7.387 25.25 20.672 1 81.62 250 ILE B CA 1
ATOM 4074 C C . ILE B 1 250 ? -8.656 25.984 21.109 1 81.62 250 ILE B C 1
ATOM 4076 O O . ILE B 1 250 ? -9.055 25.891 22.281 1 81.62 250 ILE B O 1
ATOM 4080 N N . ILE B 1 251 ? -9.305 26.547 20.203 1 81.06 251 ILE B N 1
ATOM 4081 C CA . ILE B 1 251 ? -10.508 27.312 20.5 1 81.06 251 ILE B CA 1
ATOM 4082 C C . ILE B 1 251 ? -11.656 26.375 20.859 1 81.06 251 ILE B C 1
ATOM 4084 O O . ILE B 1 251 ? -12.414 26.625 21.797 1 81.06 251 ILE B O 1
ATOM 4088 N N . GLU B 1 252 ? -11.781 25.297 20.047 1 74.56 252 GLU B N 1
ATOM 4089 C CA . GLU B 1 252 ? -12.891 24.375 20.219 1 74.56 252 GLU B CA 1
ATOM 4090 C C . GLU B 1 252 ? -12.734 23.562 21.5 1 74.56 252 GLU B C 1
ATOM 4092 O O . GLU B 1 252 ? -13.727 23.203 22.141 1 74.56 252 GLU B O 1
ATOM 4097 N N . HIS B 1 253 ? -11.578 23.078 21.797 1 65.88 253 HIS B N 1
ATOM 4098 C CA . HIS B 1 253 ? -11.406 22.219 22.953 1 65.88 253 HIS B CA 1
ATOM 4099 C C . HIS B 1 253 ? -11.039 23.016 24.188 1 65.88 253 HIS B C 1
ATOM 4101 O O . HIS B 1 253 ? -10.797 22.438 25.25 1 65.88 253 HIS B O 1
ATOM 4107 N N . ASP B 1 254 ? -11.32 24.281 24.203 1 56.81 254 ASP B N 1
ATOM 4108 C CA . ASP B 1 254 ? -11.047 25.172 25.312 1 56.81 254 ASP B CA 1
ATOM 4109 C C . ASP B 1 254 ? -9.688 24.875 25.938 1 56.81 254 ASP B C 1
ATOM 4111 O O . A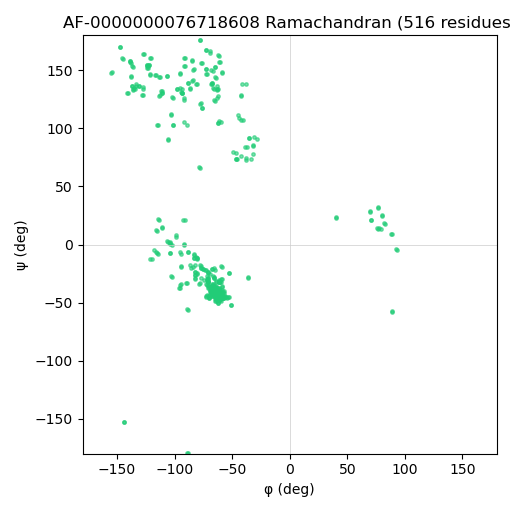SP B 1 254 ? -9.562 24.797 27.156 1 56.81 254 ASP B O 1
ATOM 4115 N N . ILE B 1 255 ? -8.789 24.281 25.234 1 50.16 255 ILE B N 1
ATOM 4116 C CA . ILE B 1 255 ? -7.473 23.922 25.766 1 50.16 255 ILE B CA 1
ATOM 4117 C C . ILE B 1 255 ? -6.723 25.188 26.172 1 50.16 255 ILE B C 1
ATOM 4119 O O . ILE B 1 255 ? -6.57 26.109 25.359 1 50.16 255 ILE B O 1
ATOM 4123 N N . PRO B 1 256 ? -6.602 25.516 27.469 1 44.88 256 PRO B N 1
ATOM 4124 C CA . PRO B 1 256 ? -5.902 26.734 27.906 1 44.88 256 PRO B CA 1
ATOM 4125 C C . PRO B 1 256 ? -4.605 26.969 27.141 1 44.88 256 PRO B C 1
ATOM 4127 O O . PRO B 1 256 ? -3.965 26.016 26.672 1 44.88 256 PRO B O 1
ATOM 4130 N N . PRO B 1 257 ? -4.496 28.234 26.578 1 41.44 257 PRO B N 1
ATOM 4131 C CA . PRO B 1 257 ? -3.27 28.609 25.891 1 41.44 257 PRO B CA 1
ATOM 4132 C C . PRO B 1 257 ? -2.008 28.125 26.594 1 41.44 257 PRO B C 1
ATOM 4134 O O . PRO B 1 257 ? -1.988 28.031 27.828 1 41.44 257 PRO B O 1
ATOM 4137 N N . LEU B 1 258 ? -1.323 27.172 26.125 1 38.56 258 LEU B N 1
ATOM 4138 C CA . LEU B 1 258 ? -0.037 26.906 26.75 1 38.56 258 LEU B CA 1
ATOM 4139 C C . LEU B 1 258 ? 0.629 28.203 27.203 1 38.56 258 LEU B C 1
ATOM 4141 O O . LEU B 1 258 ? 0.623 29.203 26.484 1 38.56 258 LEU B O 1
ATOM 4145 N N . ALA B 1 259 ? 0.358 28.594 28.516 1 37.34 259 ALA B N 1
ATOM 4146 C CA . ALA B 1 259 ? 1.146 29.625 29.172 1 37.34 259 ALA B CA 1
ATOM 4147 C C . ALA B 1 259 ? 2.564 29.672 28.609 1 37.34 259 ALA B C 1
ATOM 4149 O O . ALA B 1 259 ? 3.295 28.688 28.656 1 37.34 259 ALA B O 1
ATOM 4150 N N . PHE B 1 260 ? 2.93 30.453 27.578 1 26.33 260 PHE B N 1
ATOM 4151 C CA . PHE B 1 260 ? 4.316 30.859 27.375 1 26.33 260 PHE B CA 1
ATOM 4152 C C . PHE B 1 260 ? 4.891 31.469 28.656 1 26.33 260 PHE B C 1
ATOM 4154 O O . PHE B 1 260 ? 4.18 32.125 29.406 1 26.33 260 PHE B O 1
#

pLDDT: mean 86.06, std 14.66, range [26.23, 97.81]